Protein 8AQ2 (pdb70)

Sequence (520 aa):
HSSGLVPRGSHMRWISRPGWPGHLLALAAGALTPLALAPFDYWPLAILSIALLYLGLRGLPGKSALWRGWWYGFGAFGAGTSWIYVSIHDYGAASVPLASLLMLGFTAGVAFFFALPAWLWARCLRRDNAPLGDALAFAALWLALELFRSWFLTGFPWLYAGYSQLQGPLAGLVPVGGVWLSSFVIALSAALLVNLPRLFPHGASLLLGLVLLLGPWAAGLYLKGHAWTHSAGEPLRVVAIQGNIAQELKWDPNQVRAQLDLYRDLSLPQQDVDLIVWPETAVPILQDMASGYLGAMGQVADEKNAALITGVPVRERLADGKSRYFNGITVVGEGAGTYLKQKLVPFGEYVPLQDLLRGLIAFFDLPMSDFARGPADQPLLKAKGYQIAPYICYEVVYPEFAAALAAQSQVLLTVSNDTWFGTSIGPLQHLQMAQMRALESGRWMIRATNNGVTGLIDPYGRIVRQIPQFQQGILRGEVIPMQGLTPYLQYRVWPLAGLAGVLLLWALLGRQLRPQERRL

Nearest PDB structures (foldseek):
  8aq2-assembly1_A  TM=1.002E+00  e=3.780E-91  Pseudomonas aeruginosa PAO1
  5n6m-assembly1_A  TM=9.861E-01  e=1.649E-73  Pseudomonas aeruginosa PAO1
  5vrg-assembly1_A  TM=9.267E-01  e=2.992E-38  Escherichia coli K-12
  6nwr-assembly1_A  TM=9.248E-01  e=1.779E-38  Escherichia coli K-12
  5xhq-assembly1_A  TM=9.003E-01  e=3.667E-37  Escherichia coli K-12

InterPro domains:
  IPR003010 Carbon-nitrogen hydrolase [PF00795] (229-468)
  IPR003010 Carbon-nitrogen hydrolase [PS50263] (230-470)
  IPR004563 Apolipoprotein N-acyltransferase [MF_01148] (8-489)
  IPR004563 Apolipoprotein N-acyltransferase [PTHR38686] (1-502)
  IPR004563 Apolipoprotein N-acyltransferase [TIGR00546] (61-452)
  IPR004563 Apolipoprotein N-acyltransferase [cd07571] (225-484)
  IPR036526 Carbon-nitrogen hydrolase superfamily [G3DSA:3.60.110.10] (216-475)
  IPR036526 Carbon-nitrogen hydrolase superfamily [SSF56317] (221-484)
  IPR045378 Apolipoprotein N-acyltransferase, N-terminal [PF20154] (18-181)

Organism: Pseudomonas aeruginosa (strain ATCC 15692 / DSM 22644 / CIP 104116 / JCM 14847 / LMG 12228 / 1C / PRS 101 / PAO1) (NCBI:txid208964)

B-factor: mean 73.42, std 22.78, range [30.74, 191.66]

Structure (mmCIF, N/CA/C/O backbone):
data_8AQ2
#
_entry.id   8AQ2
#
_cell.length_a   78.060
_cell.length_b   116.230
_cell.length_c   73.220
_cell.angle_alpha   90.000
_cell.angle_beta   90.000
_cell.angle_gamma   90.000
#
_symmetry.space_group_name_H-M   'P 21 21 2'
#
loop_
_entity.id
_entity.type
_entity.pdbx_description
1 polymer 'Apolipoprotein N-acyltransferase'
2 non-polymer '(2R)-2,3-dihydroxypropyl (9Z)-octadec-9-enoate'
3 non-polymer ~{N}-tridecylmethanethioamide
4 non-polymer 'CITRATE ANION'
5 non-polymer GLYCEROL
6 water water
#
loop_
_atom_site.group_PDB
_atom_site.id
_atom_site.type_symbol
_atom_site.label_atom_id
_atom_site.label_alt_id
_atom_site.label_comp_id
_atom_site.label_asym_id
_atom_site.label_entity_id
_atom_site.label_seq_id
_atom_site.pdbx_PDB_ins_code
_atom_site.Cartn_x
_atom_site.Cartn_y
_atom_site.Cartn_z
_atom_site.occupancy
_atom_site.B_iso_or_equiv
_atom_site.auth_seq_id
_atom_site.auth_comp_id
_atom_site.auth_asym_id
_atom_site.auth_atom_id
_atom_site.pdbx_PDB_model_num
ATOM 1 N N . HIS A 1 10 ? -17.638 1.467 19.995 1.00 138.93 -10 HIS A N 1
ATOM 2 C CA . HIS A 1 10 ? -17.225 2.831 19.682 1.00 140.24 -10 HIS A CA 1
ATOM 3 C C . HIS A 1 10 ? -15.800 2.847 19.138 1.00 141.57 -10 HIS A C 1
ATOM 4 O O . HIS A 1 10 ? -15.047 1.893 19.331 1.00 144.82 -10 HIS A O 1
ATOM 6 N N . SER A 1 11 ? -15.422 3.929 18.462 1.00 140.15 -9 SER A N 1
ATOM 7 C CA . SER A 1 11 ? -14.117 3.987 17.819 1.00 138.31 -9 SER A CA 1
ATOM 8 C C . SER A 1 11 ? -13.496 5.364 17.986 1.00 134.30 -9 SER A C 1
ATOM 9 O O . SER A 1 11 ? -14.116 6.376 17.647 1.00 138.04 -9 SER A O 1
ATOM 12 N N . SER A 1 12 ? -12.271 5.398 18.510 1.00 129.36 -8 SER A N 1
ATOM 13 C CA . SER A 1 12 ? -11.485 6.625 18.473 1.00 124.92 -8 SER A CA 1
ATOM 14 C C . SER A 1 12 ? -10.834 6.803 17.105 1.00 123.45 -8 SER A C 1
ATOM 15 O O . SER A 1 12 ? -10.996 7.847 16.462 1.00 120.65 -8 SER A O 1
ATOM 18 N N . GLY A 1 13 ? -10.117 5.780 16.632 1.00 123.14 -7 GLY A N 1
ATOM 19 C CA . GLY A 1 13 ? -9.444 5.808 15.353 1.00 118.09 -7 GLY A CA 1
ATOM 20 C C . GLY A 1 13 ? -7.962 6.116 15.429 1.00 118.08 -7 GLY A C 1
ATOM 21 O O . GLY A 1 13 ? -7.230 5.818 14.477 1.00 117.58 -7 GLY A O 1
ATOM 22 N N . LEU A 1 14 ? -7.511 6.703 16.537 1.00 116.31 -6 LEU A N 1
ATOM 23 C CA . LEU A 1 14 ? -6.107 7.052 16.715 1.00 108.36 -6 LEU A CA 1
ATOM 24 C C . LEU A 1 14 ? -5.232 5.805 16.672 1.00 105.84 -6 LEU A C 1
ATOM 25 O O . LEU A 1 14 ? -5.525 4.804 17.331 1.00 109.88 -6 LEU A O 1
ATOM 30 N N . VAL A 1 15 ? -4.150 5.871 15.904 1.00 98.49 -5 VAL A N 1
ATOM 31 C CA . VAL A 1 15 ? -3.312 4.682 15.708 1.00 97.28 -5 VAL A CA 1
ATOM 32 C C . VAL A 1 15 ? -2.587 4.352 17.009 1.00 96.95 -5 VAL A C 1
ATOM 33 O O . VAL A 1 15 ? -2.214 5.274 17.760 1.00 94.23 -5 VAL A O 1
ATOM 37 N N . PRO A 1 16 ? -2.385 3.072 17.325 1.00 95.15 -4 PRO A N 1
ATOM 38 C CA . PRO A 1 16 ? -1.724 2.716 18.586 1.00 95.71 -4 PRO A CA 1
ATOM 39 C C . PRO A 1 16 ? -0.306 3.259 18.641 1.00 94.77 -4 PRO A C 1
ATOM 40 O O . PRO A 1 16 ? 0.402 3.307 17.633 1.00 93.15 -4 PRO A O 1
ATOM 44 N N . ARG A 1 17 ? 0.099 3.673 19.838 1.00 97.93 -3 ARG A N 1
ATOM 45 C CA . ARG A 1 17 ? 1.433 4.221 20.024 1.00 101.33 -3 ARG A CA 1
ATOM 46 C C . ARG A 1 17 ? 2.490 3.182 19.667 1.00 104.45 -3 ARG A C 1
ATOM 47 O O . ARG A 1 17 ? 2.304 1.981 19.883 1.00 104.73 -3 ARG A O 1
ATOM 55 N N . GLY A 1 18 ? 3.600 3.646 19.100 1.00 111.64 -2 GLY A N 1
ATOM 56 C CA . GLY A 1 18 ? 4.653 2.754 18.669 1.00 107.43 -2 GLY A CA 1
ATOM 57 C C . GLY A 1 18 ? 4.548 2.287 17.235 1.00 98.00 -2 GLY A C 1
ATOM 58 O O . GLY A 1 18 ? 5.435 1.558 16.775 1.00 99.81 -2 GLY A O 1
ATOM 59 N N . SER A 1 19 ? 3.497 2.676 16.513 1.00 90.14 -1 SER A N 1
ATOM 60 C CA . SER A 1 19 ? 3.328 2.264 15.126 1.00 84.37 -1 SER A CA 1
ATOM 61 C C . SER A 1 19 ? 4.038 3.184 14.140 1.00 84.28 -1 SER A C 1
ATOM 6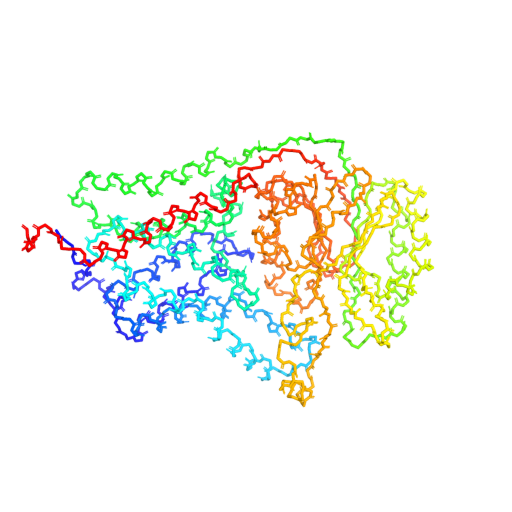2 O O . SER A 1 19 ? 4.147 2.831 12.961 1.00 79.16 -1 SER A O 1
ATOM 65 N N . HIS A 1 20 ? 4.526 4.340 14.604 1.00 90.26 0 HIS A N 1
ATOM 66 C CA . HIS A 1 20 ? 5.177 5.363 13.779 1.00 90.98 0 HIS A CA 1
ATOM 67 C C . HIS A 1 20 ? 4.217 6.010 12.784 1.00 91.04 0 HIS A C 1
ATOM 68 O O . HIS A 1 20 ? 4.646 6.521 11.747 1.00 91.57 0 HIS A O 1
ATOM 75 N N . MET A 1 21 ? 2.917 6.018 13.078 1.00 92.19 1 MET A N 1
ATOM 76 C CA . MET A 1 21 ? 1.941 6.591 12.162 1.00 96.57 1 MET A CA 1
ATOM 77 C C . MET A 1 21 ? 1.158 7.765 12.738 1.00 92.46 1 MET A C 1
ATOM 78 O O . MET A 1 21 ? 0.268 8.284 12.053 1.00 93.96 1 MET A O 1
ATOM 83 N N . ARG A 1 22 ? 1.461 8.214 13.959 1.00 85.68 2 ARG A N 1
ATOM 84 C CA . ARG A 1 22 ? 0.652 9.271 14.564 1.00 77.49 2 ARG A CA 1
ATOM 85 C C . ARG A 1 22 ? 0.954 10.640 13.973 1.00 69.73 2 ARG A C 1
ATOM 86 O O . ARG A 1 22 ? 0.046 11.465 13.829 1.00 69.60 2 ARG A O 1
ATOM 94 N N . TRP A 1 23 ? 2.219 10.903 13.641 1.00 64.68 3 TRP A N 1
ATOM 95 C CA . TRP A 1 23 ? 2.594 12.195 13.080 1.00 59.66 3 TRP A CA 1
ATOM 96 C C . TRP A 1 23 ? 1.798 12.531 11.826 1.00 58.60 3 TRP A C 1
ATOM 97 O O . TRP A 1 23 ? 1.661 13.712 11.488 1.00 61.27 3 TRP A O 1
ATOM 108 N N . ILE A 1 24 ? 1.257 11.519 11.145 1.00 55.86 4 ILE A N 1
ATOM 109 C CA . ILE A 1 24 ? 0.503 11.740 9.915 1.00 55.13 4 ILE A CA 1
ATOM 110 C C . ILE A 1 24 ? -0.779 12.516 10.190 1.00 59.70 4 ILE A C 1
ATOM 111 O O . ILE A 1 24 ? -1.144 13.424 9.433 1.00 61.64 4 ILE A O 1
ATOM 116 N N . SER A 1 25 ? -1.488 12.166 11.262 1.00 63.56 5 SER A N 1
ATOM 117 C CA . SER A 1 25 ? -2.785 12.751 11.577 1.00 62.25 5 SER A CA 1
ATOM 118 C C . SER A 1 25 ? -2.699 13.853 12.622 1.00 70.79 5 SER A C 1
ATOM 119 O O . SER A 1 25 ? -3.739 14.332 13.087 1.00 75.75 5 SER A O 1
ATOM 122 N N . ARG A 1 26 ? -1.503 14.259 13.005 1.00 71.11 6 ARG A N 1
ATOM 123 C CA . ARG A 1 26 ? -1.370 15.207 14.094 1.00 72.36 6 ARG A CA 1
ATOM 124 C C . ARG A 1 26 ? -1.024 16.590 13.583 1.00 67.03 6 ARG A C 1
ATOM 125 O O . ARG A 1 26 ? -0.480 16.749 12.486 1.00 64.63 6 ARG A O 1
ATOM 133 N N . PRO A 1 27 ? -1.335 17.623 14.364 1.00 65.85 7 PRO A N 1
ATOM 134 C CA . PRO A 1 27 ? -0.928 18.973 13.980 1.00 62.91 7 PRO A CA 1
ATOM 135 C C . PRO A 1 27 ? 0.585 19.077 13.927 1.00 66.13 7 PRO A C 1
ATOM 136 O O . PRO A 1 27 ? 1.305 18.389 14.654 1.00 70.70 7 PRO A O 1
ATOM 140 N N . GLY A 1 28 ? 1.064 19.932 13.039 1.00 63.01 8 GLY A N 1
ATOM 141 C CA . GLY A 1 28 ? 2.482 20.192 12.915 1.00 60.65 8 GLY A CA 1
ATOM 142 C C . GLY A 1 28 ? 2.995 19.933 11.511 1.00 57.04 8 GLY A C 1
ATOM 143 O O . GLY A 1 28 ? 2.305 19.404 10.641 1.00 56.60 8 GLY A O 1
ATOM 144 N N . TRP A 1 29 ? 4.258 20.307 11.328 1.00 58.27 9 TRP A N 1
ATOM 145 C CA . TRP A 1 29 ? 4.869 20.271 10.004 1.00 59.95 9 TRP A CA 1
ATOM 146 C C . TRP A 1 29 ? 4.983 18.883 9.383 1.00 67.12 9 TRP A C 1
ATOM 147 O O . TRP A 1 29 ? 4.790 18.780 8.159 1.00 75.47 9 TRP A O 1
ATOM 158 N N . PRO A 1 30 ? 5.306 17.806 10.113 1.00 63.88 10 PRO A N 1
ATOM 159 C CA . PRO A 1 30 ? 5.401 16.499 9.436 1.00 59.15 10 PRO A CA 1
ATOM 160 C C . PRO A 1 30 ? 4.130 16.107 8.702 1.00 58.37 10 PRO A C 1
ATOM 161 O O . PRO A 1 30 ? 4.201 15.638 7.558 1.00 62.77 10 PRO A O 1
ATOM 165 N N . GLY A 1 31 ? 2.964 16.303 9.319 1.00 53.00 11 GLY A N 1
ATOM 166 C CA . GLY A 1 31 ? 1.719 15.975 8.646 1.00 58.43 11 GLY A CA 1
ATOM 167 C C . GLY A 1 31 ? 1.464 16.832 7.423 1.00 61.34 11 GLY A C 1
ATOM 168 O O . GLY A 1 31 ? 0.871 16.367 6.445 1.00 61.01 11 GLY A O 1
ATOM 169 N N . HIS A 1 32 ? 1.912 18.089 7.457 1.00 59.53 12 HIS A N 1
ATOM 170 C CA . HIS A 1 32 ? 1.751 18.975 6.309 1.00 60.46 12 HIS A CA 1
ATOM 171 C C . HIS A 1 32 ? 2.680 18.580 5.168 1.00 60.95 12 HIS A C 1
ATOM 172 O O . HIS A 1 32 ? 2.283 18.613 3.997 1.00 57.39 12 HIS A O 1
ATOM 179 N N . LEU A 1 33 ? 3.922 18.212 5.489 1.00 59.71 13 LEU A N 1
ATOM 180 C CA . LEU A 1 33 ? 4.871 17.833 4.447 1.00 62.69 13 LEU A CA 1
ATOM 181 C C . LEU A 1 33 ? 4.446 16.547 3.752 1.00 65.21 13 LEU A C 1
ATOM 182 O O . LEU A 1 33 ? 4.636 16.401 2.539 1.00 67.44 13 LEU A O 1
ATOM 187 N N . LEU A 1 34 ? 3.878 15.598 4.498 1.00 58.69 14 LEU A N 1
ATOM 188 C CA . LEU A 1 34 ? 3.327 14.411 3.854 1.00 49.87 14 LEU A CA 1
ATOM 189 C C . LEU A 1 34 ? 2.170 14.786 2.940 1.00 48.30 14 LEU A C 1
ATOM 190 O O . LEU A 1 34 ? 2.028 14.232 1.843 1.00 48.50 14 LEU A O 1
ATOM 195 N N . ALA A 1 35 ? 1.338 15.735 3.374 1.00 41.14 15 ALA A N 1
ATOM 196 C CA . ALA A 1 35 ? 0.219 16.178 2.552 1.00 35.68 15 ALA A CA 1
ATOM 197 C C . ALA A 1 35 ? 0.707 16.895 1.302 1.00 44.27 15 ALA A C 1
ATOM 198 O O . ALA A 1 35 ? 0.129 16.735 0.221 1.00 48.85 15 ALA A O 1
ATOM 200 N N . LEU A 1 36 ? 1.772 17.689 1.434 1.00 47.13 16 LEU A N 1
ATOM 201 C CA . LEU A 1 36 ? 2.364 18.344 0.273 1.00 47.86 16 LEU A CA 1
ATOM 202 C C . LEU A 1 36 ? 2.816 17.319 -0.758 1.00 54.82 16 LEU A C 1
ATOM 203 O O . LEU A 1 36 ? 2.500 17.435 -1.948 1.00 57.40 16 LEU A O 1
ATOM 208 N N . ALA A 1 37 ? 3.566 16.307 -0.319 1.00 58.88 17 ALA A N 1
ATOM 209 C CA . ALA A 1 37 ? 3.964 15.246 -1.235 1.00 60.33 17 ALA A CA 1
ATOM 210 C C . ALA A 1 37 ? 2.749 14.490 -1.749 1.00 61.54 17 ALA A C 1
ATOM 211 O O . ALA A 1 37 ? 2.670 14.166 -2.939 1.00 57.60 17 ALA A O 1
ATOM 213 N N . ALA A 1 38 ? 1.782 14.213 -0.868 1.00 59.62 18 ALA A N 1
ATOM 214 C CA . ALA A 1 38 ? 0.590 13.482 -1.286 1.00 53.25 18 ALA A CA 1
ATOM 215 C C . ALA A 1 38 ? -0.126 14.199 -2.422 1.00 54.56 18 ALA A C 1
ATOM 216 O O . ALA A 1 38 ? -0.524 13.570 -3.409 1.00 55.12 18 ALA A O 1
ATOM 218 N N . GLY A 1 39 ? -0.288 15.519 -2.309 1.00 50.58 19 GLY A N 1
ATOM 219 C CA . GLY A 1 39 ? -0.919 16.263 -3.384 1.00 48.91 19 GLY A CA 1
ATOM 220 C C . GLY A 1 39 ? -0.133 16.182 -4.677 1.00 55.73 19 GLY A C 1
ATOM 221 O O . GLY A 1 39 ? -0.710 16.105 -5.765 1.00 56.85 19 GLY A O 1
ATOM 222 N N . ALA A 1 40 ? 1.196 16.167 -4.573 1.00 50.86 20 ALA A N 1
ATOM 223 C CA . ALA A 1 40 ? 2.052 16.138 -5.750 1.00 51.87 20 ALA A CA 1
ATOM 224 C C . ALA A 1 40 ? 1.974 14.819 -6.507 1.00 55.18 20 ALA A C 1
ATOM 225 O O . ALA A 1 40 ? 2.509 14.731 -7.617 1.00 60.39 20 ALA A O 1
ATOM 227 N N . LEU A 1 41 ? 1.322 13.801 -5.940 1.00 53.37 21 LEU A N 1
ATOM 228 C CA . LEU A 1 41 ? 1.126 12.547 -6.658 1.00 51.93 21 LEU A CA 1
ATOM 229 C C . LEU A 1 41 ? 0.113 12.689 -7.784 1.00 51.14 21 LEU A C 1
ATOM 230 O O . LEU A 1 41 ? 0.260 12.042 -8.824 1.00 53.46 21 LEU A O 1
ATOM 235 N N . THR A 1 42 ? -0.913 13.518 -7.597 1.00 53.57 22 THR A N 1
ATOM 236 C CA . THR A 1 42 ? -2.033 13.548 -8.537 1.00 56.84 22 THR A CA 1
ATOM 237 C C . THR A 1 42 ? -1.626 13.693 -10.005 1.00 55.30 22 THR A C 1
ATOM 238 O O . THR A 1 42 ? -2.182 12.951 -10.834 1.00 49.80 22 THR A O 1
ATOM 242 N N . PRO A 1 43 ? -0.674 14.552 -10.401 1.00 55.58 23 PRO A N 1
ATOM 243 C CA . PRO A 1 43 ? -0.267 14.545 -11.817 1.00 55.14 23 PRO A CA 1
ATOM 244 C C . PRO A 1 43 ? 0.293 13.208 -12.255 1.00 57.92 23 PRO A C 1
ATOM 245 O O . PRO A 1 43 ? 0.143 12.832 -13.425 1.00 58.58 23 PRO A O 1
ATOM 249 N N . LEU A 1 44 ? 0.941 12.479 -11.344 1.00 55.50 24 LEU A N 1
ATOM 250 C CA . LEU A 1 44 ? 1.481 11.173 -11.701 1.00 47.09 24 LEU A CA 1
ATOM 251 C C . LEU A 1 44 ? 0.379 10.260 -12.193 1.00 47.38 24 LEU A C 1
ATOM 252 O O . LEU A 1 44 ? 0.550 9.527 -13.172 1.00 60.98 24 LEU A O 1
ATOM 257 N N . ALA A 1 45 ? -0.771 10.311 -11.545 1.00 46.82 25 ALA A N 1
ATOM 258 C CA . ALA A 1 45 ? -1.842 9.422 -11.938 1.00 53.73 25 ALA A CA 1
ATOM 259 C C . ALA A 1 45 ? -2.524 9.856 -13.222 1.00 57.14 25 ALA A C 1
ATOM 260 O O . ALA A 1 45 ? -3.348 9.104 -13.747 1.00 54.69 25 ALA A O 1
ATOM 262 N N . LEU A 1 46 ? -2.207 11.041 -13.731 1.00 59.39 26 LEU A N 1
ATOM 263 C CA . LEU A 1 46 ? -2.818 11.563 -14.944 1.00 58.79 26 LEU A CA 1
ATOM 264 C C . LEU A 1 46 ? -1.851 11.441 -16.106 1.00 63.91 26 LEU A C 1
ATOM 265 O O . LEU A 1 46 ? -0.675 11.120 -15.936 1.00 70.51 26 LEU A O 1
ATOM 270 N N . ALA A 1 47 ? -2.353 11.732 -17.298 1.00 60.16 27 ALA A N 1
ATOM 271 C CA . ALA A 1 47 ? -1.523 11.609 -18.486 1.00 60.88 27 ALA A CA 1
ATOM 272 C C . ALA A 1 47 ? -0.371 12.607 -18.431 1.00 63.87 27 ALA A C 1
ATOM 273 O O . ALA A 1 47 ? -0.584 13.786 -18.132 1.00 66.15 27 ALA A O 1
ATOM 275 N N . PRO A 1 48 ? 0.844 12.200 -18.812 1.00 61.66 28 PRO A N 1
ATOM 276 C CA . PRO A 1 48 ? 1.179 10.988 -19.554 1.00 61.40 28 PRO A CA 1
ATOM 277 C C . PRO A 1 48 ? 1.661 9.830 -18.722 1.00 63.23 28 PRO A C 1
ATOM 278 O O . PRO A 1 48 ? 1.799 8.739 -19.255 1.00 65.35 28 PRO A O 1
ATOM 282 N N . PHE A 1 49 ? 1.969 10.062 -17.453 1.00 60.89 29 PHE A N 1
ATOM 283 C CA . PHE A 1 49 ? 2.485 8.974 -16.636 1.00 55.11 29 PHE A CA 1
ATOM 284 C C . PHE A 1 49 ? 1.433 7.895 -16.447 1.00 55.21 29 PHE A C 1
ATOM 285 O O . PHE A 1 49 ? 1.720 6.702 -16.576 1.00 61.24 29 PHE A O 1
ATOM 293 N N . ASP A 1 50 ? 0.218 8.312 -16.085 1.00 51.92 30 ASP A N 1
ATOM 294 C CA . ASP A 1 50 ? -0.973 7.458 -15.949 1.00 61.55 30 ASP A CA 1
ATOM 295 C C . ASP A 1 50 ? -0.864 6.310 -14.947 1.00 63.05 30 ASP A C 1
ATOM 296 O O . ASP A 1 50 ? -1.436 5.244 -15.168 1.00 61.25 30 ASP A O 1
ATOM 301 N N . TYR A 1 51 ? -0.217 6.519 -13.805 1.00 65.22 31 TYR A N 1
ATOM 302 C CA . TYR A 1 51 ? -0.211 5.478 -12.777 1.00 64.35 31 TYR A CA 1
ATOM 303 C C . TYR A 1 51 ? -1.441 5.669 -11.910 1.00 65.03 31 TYR A C 1
ATOM 304 O O . TYR A 1 51 ? -1.371 6.205 -10.805 1.00 70.57 31 TYR A O 1
ATOM 313 N N . TRP A 1 52 ? -2.581 5.201 -12.416 1.00 66.86 32 TRP A N 1
ATOM 314 C CA . TRP A 1 52 ? -3.857 5.524 -11.786 1.00 63.60 32 TRP A CA 1
ATOM 315 C C . TRP A 1 52 ? -4.011 5.083 -10.327 1.00 61.79 32 TRP A C 1
ATOM 316 O O . TRP A 1 52 ? -4.798 5.732 -9.616 1.00 59.91 32 TRP A O 1
ATOM 327 N N . PRO A 1 53 ? -3.355 4.028 -9.821 1.00 64.51 33 PRO A N 1
ATOM 328 C CA . PRO A 1 53 ? -3.487 3.743 -8.382 1.00 61.40 33 PRO A CA 1
ATOM 329 C C . PRO A 1 53 ? -2.910 4.829 -7.498 1.00 57.96 33 PRO A C 1
ATOM 330 O O . PRO A 1 53 ? -3.246 4.880 -6.309 1.00 67.72 33 PRO A O 1
ATOM 334 N N . LEU A 1 54 ? -2.054 5.700 -8.035 1.00 50.12 34 LEU A N 1
ATOM 335 C CA . LEU A 1 54 ? -1.540 6.806 -7.236 1.00 49.16 34 LEU A CA 1
ATOM 336 C C . LEU A 1 54 ? -2.654 7.745 -6.806 1.00 49.95 34 LEU A C 1
ATOM 337 O O . LEU A 1 54 ? -2.562 8.370 -5.743 1.00 61.34 34 LEU A O 1
ATOM 342 N N . ALA A 1 55 ? -3.709 7.858 -7.616 1.00 48.28 35 ALA A N 1
ATOM 343 C CA . ALA A 1 55 ? -4.833 8.713 -7.256 1.00 49.75 35 ALA A CA 1
ATOM 344 C C . ALA A 1 55 ? -5.457 8.277 -5.937 1.00 52.55 35 ALA A C 1
ATOM 345 O O . ALA A 1 55 ? -5.793 9.116 -5.093 1.00 54.43 35 ALA A O 1
ATOM 347 N N . ILE A 1 56 ? -5.610 6.967 -5.738 1.00 54.34 36 ILE A N 1
ATOM 348 C CA . ILE A 1 56 ? -6.172 6.462 -4.490 1.00 56.62 36 ILE A CA 1
ATOM 349 C C . ILE A 1 56 ? -5.232 6.747 -3.327 1.00 49.79 36 ILE A C 1
ATOM 350 O O . ILE A 1 56 ? -5.665 7.188 -2.255 1.00 46.76 36 ILE A O 1
ATOM 355 N N . LEU A 1 57 ? -3.935 6.501 -3.516 1.00 50.09 37 LEU A N 1
ATOM 356 C CA . LEU A 1 57 ? -2.972 6.737 -2.445 1.00 52.68 37 LEU A CA 1
ATOM 357 C C . LEU A 1 57 ? -2.957 8.205 -2.038 1.00 57.96 37 LEU A C 1
ATOM 358 O O . LEU A 1 57 ? -2.998 8.530 -0.846 1.00 61.83 37 LEU A O 1
ATOM 363 N N . SER A 1 58 ? -2.916 9.107 -3.022 1.00 59.86 38 SER A N 1
ATOM 364 C CA . SER A 1 58 ? -2.928 10.540 -2.738 1.00 56.90 38 SER A CA 1
ATOM 365 C C . SER A 1 58 ? -4.109 10.918 -1.851 1.00 51.96 38 SER A C 1
ATOM 366 O O . SER A 1 58 ? -3.939 11.540 -0.796 1.00 53.17 38 SER A O 1
ATOM 369 N N . ILE A 1 59 ? -5.318 10.529 -2.258 1.00 46.43 39 ILE A N 1
ATOM 370 C CA . ILE A 1 59 ? -6.512 10.875 -1.494 1.00 48.82 39 ILE A CA 1
ATOM 371 C C . ILE A 1 59 ? -6.514 10.165 -0.143 1.00 51.33 39 ILE A C 1
ATOM 372 O O . ILE A 1 59 ? -6.879 10.754 0.881 1.00 44.02 39 ILE A O 1
ATOM 377 N N . ALA A 1 60 ? -6.100 8.894 -0.116 1.00 53.33 40 ALA A N 1
ATOM 378 C CA . ALA A 1 60 ? -6.053 8.162 1.146 1.00 51.86 40 ALA A CA 1
ATOM 379 C C . ALA A 1 60 ? -5.130 8.847 2.144 1.00 54.72 40 ALA A C 1
ATOM 380 O O . ALA A 1 60 ? -5.459 8.959 3.331 1.00 52.37 40 ALA A O 1
ATOM 382 N N . LEU A 1 61 ? -3.973 9.320 1.676 1.00 52.56 41 LEU A N 1
ATOM 383 C CA . LEU A 1 61 ? -3.053 10.033 2.555 1.00 50.47 41 LEU A CA 1
ATOM 384 C C . LEU A 1 61 ? -3.687 11.299 3.112 1.00 49.12 41 LEU A C 1
ATOM 385 O O . LEU A 1 61 ? -3.545 11.601 4.302 1.00 54.01 41 LEU A O 1
ATOM 390 N N . LEU A 1 62 ? -4.381 12.062 2.264 1.00 45.00 42 LEU A N 1
ATOM 391 C CA . LEU A 1 62 ? -5.013 13.290 2.734 1.00 43.80 42 LEU A CA 1
ATOM 392 C C . LEU A 1 62 ? -6.089 12.983 3.760 1.00 47.82 42 LEU A C 1
ATOM 393 O O . LEU A 1 62 ? -6.173 13.628 4.812 1.00 50.27 42 LEU A O 1
ATOM 398 N N . TYR A 1 63 ? -6.934 12.001 3.453 1.00 45.79 43 TYR A N 1
ATOM 399 C CA . TYR A 1 63 ? -8.003 11.621 4.362 1.00 40.25 43 TYR A CA 1
ATOM 400 C C . TYR A 1 63 ? -7.451 11.207 5.717 1.00 50.46 43 TYR A C 1
ATOM 401 O O . TYR A 1 63 ? -7.984 11.596 6.763 1.00 46.34 43 TYR A O 1
ATOM 410 N N . LEU A 1 64 ? -6.377 10.419 5.717 1.00 55.11 44 LEU A N 1
ATOM 411 C CA . LEU A 1 64 ? -5.771 10.008 6.975 1.00 51.46 44 LEU A CA 1
ATOM 412 C C . LEU A 1 64 ? -5.195 11.205 7.723 1.00 56.95 44 LEU A C 1
ATOM 413 O O . LEU A 1 64 ? -5.362 11.321 8.942 1.00 64.19 44 LEU A O 1
ATOM 418 N N . GLY A 1 65 ? -4.541 12.119 7.007 1.00 53.54 45 GLY A N 1
ATOM 419 C CA . GLY A 1 65 ? -3.936 13.273 7.649 1.00 50.48 45 GLY A CA 1
ATOM 420 C C . GLY A 1 65 ? -4.919 14.252 8.259 1.00 50.17 45 GLY A C 1
ATOM 421 O O . GLY A 1 65 ? -4.490 15.154 8.987 1.00 51.78 45 GLY A O 1
ATOM 422 N N . LEU A 1 66 ? -6.212 14.105 7.983 1.00 48.77 46 LEU A N 1
ATOM 423 C CA . LEU A 1 66 ? -7.224 14.990 8.539 1.00 54.58 46 LEU A CA 1
ATOM 424 C C . LEU A 1 66 ? -7.964 14.379 9.723 1.00 62.19 46 LEU A C 1
ATOM 425 O O . LEU A 1 66 ? -8.867 15.024 10.262 1.00 64.24 46 LEU A O 1
ATOM 430 N N . ARG A 1 67 ? -7.589 13.171 10.157 1.00 66.17 47 ARG A N 1
ATOM 431 C CA . ARG A 1 67 ? -8.450 12.393 11.047 1.00 67.70 47 ARG A CA 1
ATOM 432 C C . ARG A 1 67 ? -8.655 13.086 12.392 1.00 66.70 47 ARG A C 1
ATOM 433 O O . ARG A 1 67 ? -9.790 13.335 12.807 1.00 72.04 47 ARG A O 1
ATOM 441 N N . GLY A 1 68 ? -7.578 13.398 13.096 1.00 61.71 48 GLY A N 1
ATOM 442 C CA . GLY A 1 68 ? -7.798 14.043 14.373 1.00 65.73 48 GLY A CA 1
ATOM 443 C C . GLY A 1 68 ? -7.770 15.552 14.349 1.00 64.14 48 GLY A C 1
ATOM 444 O O . GLY A 1 68 ? -7.963 16.186 15.391 1.00 68.58 48 GLY A O 1
ATOM 445 N N . LEU A 1 69 ? -7.591 16.147 13.181 1.00 59.56 49 LEU A N 1
ATOM 446 C CA . LEU A 1 69 ? -7.084 17.505 13.040 1.00 57.77 49 LEU A CA 1
ATOM 447 C C . LEU A 1 69 ? -8.151 18.550 13.377 1.00 54.15 49 LEU A C 1
ATOM 448 O O . LEU A 1 69 ? -9.317 18.393 13.005 1.00 51.99 49 LEU A O 1
ATOM 453 N N . PRO A 1 70 ? -7.772 19.616 14.079 1.00 57.15 50 PRO A N 1
ATOM 454 C CA . PRO A 1 70 ? -8.673 20.759 14.273 1.00 60.42 50 PRO A CA 1
ATOM 455 C C . PRO A 1 70 ? -8.787 21.614 13.014 1.00 66.67 50 PRO A C 1
ATOM 456 O O . PRO A 1 70 ? -7.989 21.514 12.083 1.00 71.22 50 PRO A O 1
ATOM 460 N N . GLY A 1 71 ? -9.784 22.504 13.031 1.00 68.28 51 GLY A N 1
ATOM 461 C CA . GLY A 1 71 ? -10.157 23.227 11.822 1.00 69.75 51 GLY A CA 1
ATOM 462 C C . GLY A 1 71 ? -9.057 24.113 11.264 1.00 68.94 51 GLY A C 1
ATOM 463 O O . GLY A 1 71 ? -8.852 24.166 10.048 1.00 66.11 51 GLY A O 1
ATOM 464 N N . LYS A 1 72 ? -8.344 24.833 12.135 1.00 68.42 52 LYS A N 1
ATOM 465 C CA . LYS A 1 72 ? -7.334 25.768 11.646 1.00 68.36 52 LYS A CA 1
ATOM 466 C C . LYS A 1 72 ? -6.164 25.034 11.002 1.00 72.63 52 LYS A C 1
ATOM 467 O O . LYS A 1 72 ? -5.683 25.434 9.935 1.00 81.08 52 LYS A O 1
ATOM 473 N N . SER A 1 73 ? -5.692 23.960 11.629 1.00 66.49 53 SER A N 1
ATOM 474 C CA . SER A 1 73 ? -4.595 23.203 11.043 1.00 59.18 53 SER A CA 1
ATOM 475 C C . SER A 1 73 ? -5.063 22.329 9.887 1.00 59.74 53 SER A C 1
ATOM 476 O O . SER A 1 73 ? -4.270 22.017 8.991 1.00 62.56 53 SER A O 1
ATOM 479 N N . ALA A 1 74 ? -6.336 21.923 9.894 1.00 57.60 54 ALA A N 1
ATOM 480 C CA . ALA A 1 74 ? -6.888 21.187 8.761 1.00 49.07 54 ALA A CA 1
ATOM 481 C C . ALA A 1 74 ? -6.937 22.058 7.515 1.00 46.86 54 ALA A C 1
ATOM 482 O O . ALA A 1 74 ? -6.633 21.591 6.411 1.00 48.07 54 ALA A O 1
ATOM 484 N N . LEU A 1 75 ? -7.330 23.324 7.676 1.00 45.61 55 LEU A N 1
ATOM 485 C CA . LEU A 1 75 ? -7.328 24.263 6.560 1.00 43.57 55 LEU A CA 1
ATOM 486 C C . LEU A 1 75 ? -5.950 24.346 5.919 1.00 46.48 55 LEU A C 1
ATOM 487 O O . LEU A 1 75 ? -5.810 24.212 4.698 1.00 43.16 55 LEU A O 1
ATOM 492 N N . TRP A 1 76 ? -4.916 24.555 6.734 1.00 47.68 56 TRP A N 1
ATOM 493 C CA . TRP A 1 76 ? -3.572 24.691 6.188 1.00 44.66 56 TRP A CA 1
ATOM 494 C C . TRP A 1 76 ? -3.037 23.370 5.654 1.00 50.91 56 TRP A C 1
ATOM 495 O O . TRP A 1 76 ? -2.293 23.364 4.667 1.00 62.82 56 TRP A O 1
ATOM 506 N N . ARG A 1 77 ? -3.404 22.245 6.270 1.00 45.13 57 ARG A N 1
ATOM 507 C CA . ARG A 1 77 ? -2.992 20.966 5.703 1.00 45.73 57 ARG A CA 1
ATOM 508 C C . ARG A 1 77 ? -3.647 20.729 4.349 1.00 46.15 57 ARG A C 1
ATOM 509 O O . ARG A 1 77 ? -3.034 20.125 3.461 1.00 47.41 57 ARG A O 1
ATOM 517 N N . GLY A 1 78 ? -4.881 21.202 4.170 1.00 43.38 58 GLY A N 1
ATOM 518 C CA . GLY A 1 78 ? -5.499 21.138 2.858 1.00 45.37 58 GLY A CA 1
ATOM 519 C C . GLY A 1 78 ? -4.827 22.066 1.866 1.00 51.98 58 GLY A C 1
ATOM 520 O O . GLY A 1 78 ? -4.712 21.744 0.679 1.00 53.87 58 GLY A O 1
ATOM 521 N N . TRP A 1 79 ? -4.370 23.230 2.338 1.00 49.87 59 TRP A N 1
ATOM 522 C CA . TRP A 1 79 ? -3.630 24.141 1.471 1.00 53.68 59 TRP A CA 1
ATOM 523 C C . TRP A 1 79 ? -2.330 23.507 0.995 1.00 55.36 59 TRP A C 1
ATOM 524 O O . TRP A 1 79 ? -1.959 23.640 -0.177 1.00 58.10 59 TRP A O 1
ATOM 535 N N . TRP A 1 80 ? -1.629 22.802 1.885 1.00 53.29 60 TRP A N 1
ATOM 536 C CA . TRP A 1 80 ? -0.372 22.174 1.492 1.00 50.32 60 TRP A CA 1
ATOM 537 C C . TRP A 1 80 ? -0.597 21.055 0.487 1.00 48.61 60 TRP A C 1
ATOM 538 O O . TRP A 1 80 ? 0.200 20.879 -0.441 1.00 49.30 60 TRP A O 1
ATOM 549 N N . TYR A 1 81 ? -1.665 20.277 0.665 1.00 46.17 61 TYR A N 1
ATOM 550 C CA . TYR A 1 81 ? -2.000 19.259 -0.322 1.00 44.59 61 TYR A CA 1
ATOM 551 C C . TYR A 1 81 ? -2.255 19.898 -1.681 1.00 47.50 61 TYR A C 1
ATOM 552 O O . TYR A 1 81 ? -1.626 19.533 -2.681 1.00 49.05 61 TYR A O 1
ATOM 561 N N . GLY A 1 82 ? -3.160 20.880 -1.728 1.00 48.24 62 GLY A N 1
ATOM 562 C CA . GLY A 1 82 ? -3.448 21.556 -2.982 1.00 49.00 62 GLY A CA 1
ATOM 563 C C . GLY A 1 82 ? -2.234 22.227 -3.589 1.00 50.08 62 GLY A C 1
ATOM 564 O O . GLY A 1 82 ? -2.089 22.264 -4.814 1.00 48.19 62 GLY A O 1
ATOM 565 N N . PHE A 1 83 ? -1.343 22.755 -2.750 1.00 46.80 63 PHE A N 1
ATOM 566 C CA . PHE A 1 83 ? -0.119 23.361 -3.260 1.00 44.11 63 PHE A CA 1
ATOM 567 C C . PHE A 1 83 ? 0.753 22.329 -3.963 1.00 45.28 63 PHE A C 1
ATOM 568 O O . PHE A 1 83 ? 1.403 22.636 -4.968 1.00 54.74 63 PHE A O 1
ATOM 576 N N . GLY A 1 84 ? 0.776 21.097 -3.453 1.00 42.14 64 GLY A N 1
ATOM 577 C CA . GLY A 1 84 ? 1.536 20.051 -4.116 1.00 45.59 64 GLY A CA 1
ATOM 578 C C . GLY A 1 84 ? 0.883 19.585 -5.403 1.00 46.86 64 GLY A C 1
ATOM 579 O O . GLY A 1 84 ? 1.568 19.286 -6.384 1.00 56.26 64 GLY A O 1
ATOM 580 N N . ALA A 1 85 ? -0.450 19.522 -5.419 1.00 42.71 65 ALA A N 1
ATOM 581 C CA . ALA A 1 85 ? -1.158 19.083 -6.616 1.00 45.65 65 ALA A CA 1
ATOM 582 C C . ALA A 1 85 ? -0.939 20.054 -7.768 1.00 50.37 65 ALA A C 1
ATOM 583 O O . ALA A 1 85 ? -0.537 19.652 -8.865 1.00 59.06 65 ALA A O 1
ATOM 585 N N . PHE A 1 86 ? -1.181 21.344 -7.531 1.00 49.61 66 PHE A N 1
ATOM 586 C CA . PHE A 1 86 ? -1.042 22.341 -8.587 1.00 46.11 66 PHE A CA 1
ATOM 587 C C . PHE A 1 86 ? 0.406 22.766 -8.788 1.00 52.18 66 PHE A C 1
ATOM 588 O O . PHE A 1 86 ? 0.822 23.035 -9.920 1.00 53.33 66 PHE A O 1
ATOM 596 N N . GLY A 1 87 ? 1.185 22.847 -7.707 1.00 50.92 67 GLY A N 1
ATOM 597 C CA . GLY A 1 87 ? 2.598 23.142 -7.856 1.00 43.99 67 GLY A CA 1
ATOM 598 C C . GLY A 1 87 ? 3.325 22.106 -8.686 1.00 44.69 67 GLY A C 1
ATOM 599 O O . GLY A 1 87 ? 4.343 22.407 -9.313 1.00 51.45 67 GLY A O 1
ATOM 600 N N . ALA A 1 88 ? 2.819 20.877 -8.709 1.00 44.90 68 ALA A N 1
ATOM 601 C CA . ALA A 1 88 ? 3.389 19.840 -9.554 1.00 46.72 68 ALA A CA 1
ATOM 602 C C . ALA A 1 88 ? 2.552 19.534 -10.785 1.00 52.51 68 ALA A C 1
ATOM 603 O O . ALA A 1 88 ? 3.114 19.166 -11.817 1.00 57.86 68 ALA A O 1
ATOM 605 N N . GLY A 1 89 ? 1.232 19.708 -10.710 1.00 47.44 69 GLY A N 1
ATOM 606 C CA . GLY A 1 89 ? 0.338 19.318 -11.784 1.00 49.20 69 GLY A CA 1
ATOM 607 C C . GLY A 1 89 ? 0.084 20.352 -12.856 1.00 50.77 69 GLY A C 1
ATOM 608 O O . GLY A 1 89 ? -0.020 20.010 -14.036 1.00 50.73 69 GLY A O 1
ATOM 609 N N . THR A 1 90 ? -0.036 21.617 -12.458 1.00 48.04 70 THR A N 1
ATOM 610 C CA . THR A 1 90 ? -0.304 22.699 -13.395 1.00 40.52 70 THR A CA 1
ATOM 611 C C . THR A 1 90 ? 0.810 23.734 -13.423 1.00 44.41 70 THR A C 1
ATOM 612 O O . THR A 1 90 ? 0.633 24.802 -14.020 1.00 44.87 70 THR A O 1
ATOM 616 N N . SER A 1 91 ? 1.955 23.451 -12.800 1.00 45.68 71 SER A N 1
ATOM 617 C CA . SER A 1 91 ? 3.071 24.384 -12.875 1.00 50.85 71 SER A CA 1
ATOM 618 C C . SER A 1 91 ? 3.518 24.623 -14.310 1.00 58.87 71 SER A C 1
ATOM 619 O O . SER A 1 91 ? 4.192 25.622 -14.580 1.00 62.01 71 SER A O 1
ATOM 622 N N . TRP A 1 92 ? 3.135 23.742 -15.239 1.00 57.35 72 TRP A N 1
ATOM 623 C CA . TRP A 1 92 ? 3.546 23.880 -16.630 1.00 52.59 72 TRP A CA 1
ATOM 624 C C . TRP A 1 92 ? 2.988 25.135 -17.293 1.00 54.26 72 TRP A C 1
ATOM 625 O O . TRP A 1 92 ? 3.490 25.531 -18.352 1.00 46.79 72 TRP A O 1
ATOM 636 N N . ILE A 1 93 ? 1.968 25.767 -16.705 1.00 52.61 73 ILE A N 1
ATOM 637 C CA . ILE A 1 93 ? 1.449 27.041 -17.201 1.00 46.57 73 ILE A CA 1
ATOM 638 C C . ILE A 1 93 ? 2.562 28.077 -17.303 1.00 47.46 73 ILE A C 1
ATOM 639 O O . ILE A 1 93 ? 2.461 29.038 -18.073 1.00 55.48 73 ILE A O 1
ATOM 644 N N . TYR A 1 94 ? 3.636 27.878 -16.542 1.00 44.70 74 TYR A N 1
ATOM 645 C CA . TYR A 1 94 ? 4.777 28.783 -16.572 1.00 44.67 74 TYR A CA 1
ATOM 646 C C . TYR A 1 94 ? 5.381 28.901 -17.970 1.00 50.60 74 TYR A C 1
ATOM 647 O O . TYR A 1 94 ? 5.899 29.964 -18.331 1.00 49.45 74 TYR A O 1
ATOM 656 N N . VAL A 1 95 ? 5.309 27.833 -18.771 1.00 54.41 75 VAL A N 1
ATOM 657 C CA . VAL A 1 95 ? 5.940 27.831 -20.092 1.00 58.29 75 VAL A CA 1
ATOM 658 C C . VAL A 1 95 ? 5.338 28.910 -20.987 1.00 57.59 75 VAL A C 1
ATOM 659 O O . VAL A 1 95 ? 6.059 29.637 -21.681 1.00 51.48 75 VAL A O 1
ATOM 663 N N . SER A 1 96 ? 4.007 29.023 -21.001 1.00 57.26 76 SER A N 1
ATOM 664 C CA . SER A 1 96 ? 3.383 30.035 -21.849 1.00 58.87 76 SER A CA 1
ATOM 665 C C . SER A 1 96 ? 3.792 31.439 -21.417 1.00 61.34 76 SER A C 1
ATOM 666 O O . SER A 1 96 ? 4.101 32.289 -22.260 1.00 63.52 76 SER A O 1
ATOM 669 N N . ILE A 1 97 ? 3.827 31.690 -20.106 1.00 61.19 77 ILE A N 1
ATOM 670 C CA . ILE A 1 97 ? 4.147 33.026 -19.610 1.00 59.37 77 ILE A CA 1
ATOM 671 C C . ILE A 1 97 ? 5.601 33.379 -19.896 1.00 62.60 77 ILE A C 1
ATOM 672 O O . ILE A 1 97 ? 5.924 34.530 -20.212 1.00 70.65 77 ILE A O 1
ATOM 677 N N . HIS A 1 98 ? 6.503 32.406 -19.781 1.00 55.02 78 HIS A N 1
ATOM 678 C CA . HIS A 1 98 ? 7.914 32.693 -20.009 1.00 56.48 78 HIS A CA 1
ATOM 679 C C . HIS A 1 98 ? 8.241 32.737 -21.497 1.00 65.27 78 HIS A C 1
ATOM 680 O O . HIS A 1 98 ? 8.787 33.729 -21.992 1.00 63.29 78 HIS A O 1
ATOM 687 N N . ASP A 1 99 ? 7.900 31.673 -22.227 1.00 69.53 79 ASP A N 1
ATOM 688 C CA . ASP A 1 99 ? 8.360 31.547 -23.606 1.00 66.45 79 ASP A CA 1
ATOM 689 C C . ASP A 1 99 ? 7.606 32.482 -24.543 1.00 65.11 79 ASP A C 1
ATOM 690 O O . ASP A 1 99 ? 8.216 33.130 -25.400 1.00 72.23 79 ASP A O 1
ATOM 695 N N . TYR A 1 100 ? 6.285 32.565 -24.405 1.00 59.59 80 TYR A N 1
ATOM 696 C CA . TYR A 1 100 ? 5.490 33.379 -25.316 1.00 57.90 80 TYR A CA 1
ATOM 697 C C . TYR A 1 100 ? 5.016 34.686 -24.702 1.00 57.32 80 TYR A C 1
ATOM 698 O O . TYR A 1 100 ? 4.769 35.643 -25.440 1.00 62.11 80 TYR A O 1
ATOM 707 N N . GLY A 1 101 ? 4.890 34.758 -23.379 1.00 48.60 81 GLY A N 1
ATOM 708 C CA . GLY A 1 101 ? 4.641 36.039 -22.747 1.00 47.88 81 GLY A CA 1
ATOM 709 C C . GLY A 1 101 ? 5.861 36.922 -22.606 1.00 52.46 81 GLY A C 1
ATOM 710 O O . GLY A 1 101 ? 5.717 38.105 -22.281 1.00 55.50 81 GLY A O 1
ATOM 711 N N . ALA A 1 102 ? 7.054 36.366 -22.832 1.00 56.12 82 ALA A N 1
ATOM 712 C CA . ALA A 1 102 ? 8.342 37.057 -22.809 1.00 57.74 82 ALA A CA 1
ATOM 713 C C . ALA A 1 102 ? 8.766 37.497 -21.413 1.00 63.63 82 ALA A C 1
ATOM 714 O O . ALA A 1 102 ? 9.777 38.198 -21.275 1.00 62.54 82 ALA A O 1
ATOM 716 N N . ALA A 1 103 ? 8.033 37.104 -20.375 1.00 65.49 83 ALA A N 1
ATOM 717 C CA . ALA A 1 103 ? 8.420 37.434 -19.012 1.00 62.24 83 ALA A CA 1
ATOM 718 C C . ALA A 1 103 ? 9.687 36.684 -18.614 1.00 60.30 83 ALA A C 1
ATOM 719 O O . ALA A 1 103 ? 9.914 35.544 -19.024 1.00 59.85 83 ALA A O 1
ATOM 721 N N . SER A 1 104 ? 10.520 37.341 -17.808 1.00 58.01 84 SER A N 1
ATOM 722 C CA . SER A 1 104 ? 11.726 36.711 -17.292 1.00 54.46 84 SER A CA 1
ATOM 723 C C . SER A 1 104 ? 11.371 35.564 -16.354 1.00 47.71 84 SER A C 1
ATOM 724 O O . SER A 1 104 ? 10.250 35.470 -15.842 1.00 48.44 84 SER A O 1
ATOM 727 N N . VAL A 1 105 ? 12.343 34.679 -16.116 1.00 48.75 85 VAL A N 1
ATOM 728 C CA . VAL A 1 105 ? 12.123 33.550 -15.210 1.00 57.55 85 VAL A CA 1
ATOM 729 C C . VAL A 1 105 ? 11.808 34.012 -13.782 1.00 54.49 85 VAL A C 1
ATOM 730 O O . VAL A 1 105 ? 10.923 33.416 -13.157 1.00 51.07 85 VAL A O 1
ATOM 734 N N . PRO A 1 106 ? 12.460 35.045 -13.214 1.00 58.69 86 PRO A N 1
ATOM 735 C CA . PRO A 1 106 ? 12.018 35.467 -11.875 1.00 61.79 86 PRO A CA 1
ATOM 736 C C . PRO A 1 106 ? 10.598 35.991 -11.881 1.00 62.11 86 PRO A C 1
ATOM 737 O O . PRO A 1 106 ? 9.810 35.642 -10.991 1.00 64.12 86 PRO A O 1
ATOM 741 N N . LEU A 1 107 ? 10.252 36.736 -12.900 1.00 60.47 87 LEU A N 1
ATOM 742 C CA . LEU A 1 107 ? 8.918 37.244 -12.994 1.00 61.53 87 LEU A CA 1
ATOM 743 C C . LEU A 1 107 ? 7.932 36.126 -13.163 1.00 54.58 87 LEU A C 1
ATOM 744 O O . LEU A 1 107 ? 6.991 36.030 -12.432 1.00 56.29 87 LEU A O 1
ATOM 749 N N . ALA A 1 108 ? 8.154 35.277 -14.140 1.00 50.44 88 ALA A N 1
ATOM 750 C CA . ALA A 1 108 ? 7.213 34.193 -14.396 1.00 47.90 88 ALA A CA 1
ATOM 751 C C . ALA A 1 108 ? 7.128 33.233 -13.216 1.00 47.52 88 ALA A C 1
ATOM 752 O O . ALA A 1 108 ? 6.062 32.663 -12.959 1.00 44.75 88 ALA A O 1
ATOM 754 N N . SER A 1 109 ? 8.227 33.052 -12.477 1.00 54.36 89 SER A N 1
ATOM 755 C CA . SER A 1 109 ? 8.172 32.210 -11.285 1.00 55.92 89 SER A CA 1
ATOM 756 C C . SER A 1 109 ? 7.266 32.816 -10.221 1.00 51.67 89 SER A C 1
ATOM 757 O O . SER A 1 109 ? 6.490 32.099 -9.579 1.00 51.09 89 SER A O 1
ATOM 760 N N . LEU A 1 110 ? 7.353 34.134 -10.020 1.00 56.63 90 LEU A N 1
ATOM 761 C CA . LEU A 1 110 ? 6.535 34.791 -9.003 1.00 56.68 90 LEU A CA 1
ATOM 762 C C . LEU A 1 110 ? 5.062 34.716 -9.350 1.00 55.91 90 LEU A C 1
ATOM 763 O O . LEU A 1 110 ? 4.208 34.558 -8.469 1.00 52.52 90 LEU A O 1
ATOM 768 N N . LEU A 1 111 ? 4.762 34.787 -10.634 1.00 51.72 91 LEU A N 1
ATOM 769 C CA . LEU A 1 111 ? 3.388 34.707 -11.084 1.00 46.69 91 LEU A CA 1
ATOM 770 C C . LEU A 1 111 ? 2.851 33.323 -10.851 1.00 45.10 91 LEU A C 1
ATOM 771 O O . LEU A 1 111 ? 1.738 33.155 -10.354 1.00 45.74 91 LEU A O 1
ATOM 776 N N . MET A 1 112 ? 3.605 32.314 -11.242 1.00 47.02 92 MET A N 1
ATOM 777 C CA . MET A 1 112 ? 3.144 30.953 -11.034 1.00 52.21 92 MET A CA 1
ATOM 778 C C . MET A 1 112 ? 3.139 30.586 -9.562 1.00 53.08 92 MET A C 1
ATOM 779 O O . MET A 1 112 ? 2.267 29.831 -9.121 1.00 50.94 92 MET A O 1
ATOM 784 N N . LEU A 1 113 ? 4.093 31.111 -8.793 1.00 55.43 93 LEU A N 1
ATOM 785 C CA . LEU A 1 113 ? 4.067 30.921 -7.348 1.00 54.21 93 LEU A CA 1
ATOM 786 C C . LEU A 1 113 ? 2.787 31.492 -6.751 1.00 47.81 93 LEU A C 1
ATOM 787 O O . LEU A 1 113 ? 2.086 30.814 -5.990 1.00 35.53 93 LEU A O 1
ATOM 792 N N . GLY A 1 114 ? 2.461 32.739 -7.095 1.00 44.18 94 GLY A N 1
ATOM 793 C CA . GLY A 1 114 ? 1.208 33.312 -6.637 1.00 41.76 94 GLY A CA 1
ATOM 794 C C . GLY A 1 114 ? 0.002 32.504 -7.076 1.00 52.80 94 GLY A C 1
ATOM 795 O O . GLY A 1 114 ? -0.905 32.245 -6.281 1.00 55.89 94 GLY A O 1
ATOM 796 N N . PHE A 1 115 ? -0.009 32.069 -8.339 1.00 54.66 95 PHE A N 1
ATOM 797 C CA . PHE A 1 115 ? -1.175 31.381 -8.887 1.00 51.25 95 PHE A CA 1
ATOM 798 C C . PHE A 1 115 ? -1.455 30.079 -8.149 1.00 50.13 95 PHE A C 1
ATOM 799 O O . PHE A 1 115 ? -2.575 29.846 -7.680 1.00 49.48 95 PHE A O 1
ATOM 807 N N . THR A 1 116 ? -0.451 29.204 -8.057 1.00 51.63 96 THR A N 1
ATOM 808 C CA . THR A 1 116 ? -0.657 27.914 -7.410 1.00 51.43 96 THR A CA 1
ATOM 809 C C . THR A 1 116 ? -0.912 28.064 -5.916 1.00 54.19 96 THR A C 1
ATOM 810 O O . THR A 1 116 ? -1.638 27.254 -5.333 1.00 48.73 96 THR A O 1
ATOM 814 N N . ALA A 1 117 ? -0.340 29.084 -5.274 1.00 53.68 97 ALA A N 1
ATOM 815 C CA . ALA A 1 117 ? -0.669 29.299 -3.870 1.00 55.76 97 ALA A CA 1
ATOM 816 C C . ALA A 1 117 ? -2.121 29.734 -3.716 1.00 59.74 97 ALA A C 1
ATOM 817 O O . ALA A 1 117 ? -2.789 29.352 -2.750 1.00 65.76 97 ALA A O 1
ATOM 819 N N . GLY A 1 118 ? -2.632 30.521 -4.665 1.00 60.71 98 GLY A N 1
ATOM 820 C CA . GLY A 1 118 ? -4.033 30.904 -4.603 1.00 58.16 98 GLY A CA 1
ATOM 821 C C . GLY A 1 118 ? -4.952 29.754 -4.965 1.00 55.22 98 GLY A C 1
ATOM 822 O O . GLY A 1 118 ? -5.921 29.466 -4.257 1.00 55.84 98 GLY A O 1
ATOM 823 N N . VAL A 1 119 ? -4.646 29.071 -6.069 1.00 54.24 99 VAL A N 1
ATOM 824 C CA . VAL A 1 119 ? -5.434 27.931 -6.512 1.00 51.15 99 VAL A CA 1
ATOM 825 C C . VAL A 1 119 ? -5.404 26.799 -5.488 1.00 47.25 99 VAL A C 1
ATOM 826 O O . VAL A 1 119 ? -6.352 26.007 -5.411 1.00 45.63 99 VAL A O 1
ATOM 830 N N . ALA A 1 120 ? -4.360 26.730 -4.658 1.00 46.53 100 ALA A N 1
ATOM 831 C CA . ALA A 1 120 ? -4.293 25.696 -3.630 1.00 49.39 100 ALA A CA 1
ATOM 832 C C . ALA A 1 120 ? -5.401 25.815 -2.593 1.00 46.18 100 ALA A C 1
ATOM 833 O O . ALA A 1 120 ? -5.624 24.862 -1.839 1.00 43.80 100 ALA A O 1
ATOM 835 N N . PHE A 1 121 ? -6.100 26.948 -2.530 1.00 47.18 101 PHE A N 1
ATOM 836 C CA . PHE A 1 121 ? -7.218 27.047 -1.604 1.00 45.32 101 PHE A CA 1
ATOM 837 C C . PHE A 1 121 ? -8.441 26.274 -2.075 1.00 48.86 101 PHE A C 1
ATOM 838 O O . PHE A 1 121 ? -9.409 26.164 -1.316 1.00 52.71 101 PHE A O 1
ATOM 846 N N . PHE A 1 122 ? -8.422 25.731 -3.294 1.00 45.18 102 PHE A N 1
ATOM 847 C CA . PHE A 1 122 ? -9.486 24.822 -3.699 1.00 47.75 102 PHE A CA 1
ATOM 848 C C . PHE A 1 122 ? -9.466 23.529 -2.895 1.00 46.12 102 PHE A C 1
ATOM 849 O O . PHE A 1 122 ? -10.487 22.837 -2.835 1.00 42.63 102 PHE A O 1
ATOM 857 N N . PHE A 1 123 ? -8.334 23.184 -2.283 1.00 52.95 103 PHE A N 1
ATOM 858 C CA . PHE A 1 123 ? -8.283 22.042 -1.381 1.00 58.16 103 PHE A CA 1
ATOM 859 C C . PHE A 1 123 ? -8.242 22.443 0.087 1.00 60.14 103 PHE A C 1
ATOM 860 O O . PHE A 1 123 ? -8.652 21.647 0.938 1.00 66.87 103 PHE A O 1
ATOM 868 N N . ALA A 1 124 ? -7.792 23.661 0.399 1.00 52.30 104 ALA A N 1
ATOM 869 C CA . ALA A 1 124 ? -7.767 24.112 1.787 1.00 53.61 104 ALA A CA 1
ATOM 870 C C . ALA A 1 124 ? -9.179 24.271 2.342 1.00 53.72 104 ALA A C 1
ATOM 871 O O . ALA A 1 124 ? -9.498 23.741 3.413 1.00 48.89 104 ALA A O 1
ATOM 873 N N . LEU A 1 125 ? -10.039 24.996 1.620 1.00 57.91 105 LEU A N 1
ATOM 874 C CA . LEU A 1 125 ? -11.408 25.226 2.081 1.00 58.31 105 LEU A CA 1
ATOM 875 C C . LEU A 1 125 ? -12.172 23.942 2.381 1.00 56.71 105 LEU A C 1
ATOM 876 O O . LEU A 1 125 ? -12.755 23.845 3.473 1.00 55.92 105 LEU A O 1
ATOM 881 N N . PRO A 1 126 ? -12.233 22.942 1.491 1.00 55.23 106 PRO A N 1
ATOM 882 C CA . PRO A 1 126 ? -12.989 21.727 1.842 1.00 49.95 106 PRO A CA 1
ATOM 883 C C . PRO A 1 126 ? -12.410 20.998 3.037 1.00 53.47 106 PRO A C 1
ATOM 884 O O . PRO A 1 126 ? -13.166 20.436 3.840 1.00 57.37 106 PRO A O 1
ATOM 888 N N . ALA A 1 127 ? -11.081 20.984 3.169 1.00 50.11 107 ALA A N 1
ATOM 889 C CA . ALA A 1 127 ? -10.454 20.362 4.329 1.00 41.15 107 ALA A CA 1
ATOM 890 C C . ALA A 1 127 ? -10.948 21.005 5.613 1.00 41.33 107 ALA A C 1
ATOM 891 O O . ALA A 1 127 ? -11.369 20.317 6.550 1.00 45.55 107 ALA A O 1
ATOM 893 N N . TRP A 1 128 ? -10.905 22.336 5.665 1.00 43.60 108 TRP A N 1
ATOM 894 C CA . TRP A 1 128 ? -11.437 23.061 6.809 1.00 51.87 108 TRP A CA 1
ATOM 895 C C . TRP A 1 128 ? -12.903 22.720 7.045 1.00 55.36 108 TRP A C 1
ATOM 896 O O . TRP A 1 128 ? -13.329 22.539 8.192 1.00 52.49 108 TRP A O 1
ATOM 907 N N . LEU A 1 129 ? -13.688 22.626 5.969 1.00 57.65 109 LEU A N 1
ATOM 908 C CA . LEU A 1 129 ? -15.099 22.278 6.109 1.00 61.24 109 LEU A CA 1
ATOM 909 C C . LEU A 1 129 ? -15.263 20.872 6.654 1.00 55.74 109 LEU A C 1
ATOM 910 O O . LEU A 1 129 ? -16.156 20.610 7.467 1.00 57.43 109 LEU A O 1
ATOM 915 N N . TRP A 1 130 ? -14.414 19.954 6.197 1.00 49.79 110 TRP A N 1
ATOM 916 C CA . TRP A 1 130 ? -14.462 18.574 6.660 1.00 48.09 110 TRP A CA 1
ATOM 917 C C . TRP A 1 130 ? -14.208 18.495 8.157 1.00 55.94 110 TRP A C 1
ATOM 918 O O . TRP A 1 130 ? -14.943 17.828 8.894 1.00 60.71 110 TRP A O 1
ATOM 929 N N . ALA A 1 131 ? -13.178 19.197 8.626 1.00 55.50 111 ALA A N 1
ATOM 930 C CA . ALA A 1 131 ? -12.796 19.110 10.029 1.00 47.53 111 ALA A CA 1
ATOM 931 C C . ALA A 1 131 ? -13.863 19.713 10.932 1.00 49.33 111 ALA A C 1
ATOM 932 O O . ALA A 1 131 ? -14.307 19.076 11.894 1.00 57.82 111 ALA A O 1
ATOM 934 N N . ARG A 1 132 ? -14.301 20.936 10.626 1.00 50.04 112 ARG A N 1
ATOM 935 C CA . ARG A 1 132 ? -15.162 21.662 11.554 1.00 52.66 112 ARG A CA 1
ATOM 936 C C . ARG A 1 132 ? -16.557 21.054 11.630 1.00 59.58 112 ARG A C 1
ATOM 937 O O . ARG A 1 132 ? -17.145 20.980 12.716 1.00 61.76 112 ARG A O 1
ATOM 945 N N . CYS A 1 133 ? -17.105 20.604 10.500 1.00 63.20 113 CYS A N 1
ATOM 946 C CA . CYS A 1 133 ? -18.534 20.319 10.422 1.00 69.88 113 CYS A CA 1
ATOM 947 C C . CYS A 1 133 ? -18.902 18.924 9.937 1.00 61.75 113 CYS A C 1
ATOM 948 O O . CYS A 1 133 ? -20.028 18.488 10.205 1.00 68.47 113 CYS A O 1
ATOM 951 N N . LEU A 1 134 ? -18.023 18.213 9.241 1.00 50.82 114 LEU A N 1
ATOM 952 C CA . LEU A 1 134 ? -18.448 17.009 8.536 1.00 45.93 114 LEU A CA 1
ATOM 953 C C . LEU A 1 134 ? -17.814 15.724 9.038 1.00 49.71 114 LEU A C 1
ATOM 954 O O . LEU A 1 134 ? -18.473 14.682 9.036 1.00 54.07 114 LEU A O 1
ATOM 959 N N . ARG A 1 135 ? -16.553 15.760 9.455 1.00 49.51 115 ARG A N 1
ATOM 960 C CA . ARG A 1 135 ? -15.823 14.534 9.748 1.00 49.18 115 ARG A CA 1
ATOM 961 C C . ARG A 1 135 ? -16.399 13.823 10.970 1.00 52.71 115 ARG A C 1
ATOM 962 O O . ARG A 1 135 ? -16.641 14.447 12.008 1.00 54.66 115 ARG A O 1
ATOM 970 N N . ARG A 1 136 ? -16.617 12.511 10.843 1.00 53.66 116 ARG A N 1
ATOM 971 C CA . ARG A 1 136 ? -17.059 11.650 11.942 1.00 51.18 116 ARG A CA 1
ATOM 972 C C . ARG A 1 136 ? -16.037 10.529 12.117 1.00 57.10 116 ARG A C 1
ATOM 973 O O . ARG A 1 136 ? -16.113 9.497 11.443 1.00 55.31 116 ARG A O 1
ATOM 981 N N . ASP A 1 137 ? -15.103 10.723 13.050 1.00 64.70 117 ASP A N 1
ATOM 982 C CA . ASP A 1 137 ? -13.990 9.797 13.227 1.00 70.06 117 ASP A CA 1
ATOM 983 C C . ASP A 1 137 ? -14.424 8.446 13.780 1.00 74.73 117 ASP A C 1
ATOM 984 O O . ASP A 1 137 ? -13.728 7.446 13.563 1.00 78.12 117 ASP A O 1
ATOM 989 N N . ASN A 1 138 ? -15.547 8.397 14.488 1.00 76.21 118 ASN A N 1
ATOM 990 C CA . ASN A 1 138 ? -16.000 7.190 15.166 1.00 76.47 118 ASN A CA 1
ATOM 991 C C . ASN A 1 138 ? -16.886 6.301 14.300 1.00 75.20 118 ASN A C 1
ATOM 992 O O . ASN A 1 138 ? -17.268 5.215 14.748 1.00 72.15 118 ASN A O 1
ATOM 997 N N . ALA A 1 139 ? -17.222 6.728 13.081 1.00 80.17 119 ALA A N 1
ATOM 998 C CA . ALA A 1 139 ? -18.060 5.957 12.162 1.00 75.52 119 ALA A CA 1
ATOM 999 C C . ALA A 1 139 ? -17.281 5.719 10.876 1.00 77.39 119 ALA A C 1
ATOM 1000 O O . ALA A 1 139 ? -17.287 6.567 9.972 1.00 81.75 119 ALA A O 1
ATOM 1002 N N . PRO A 1 140 ? -16.602 4.577 10.747 1.00 76.72 120 PRO A N 1
ATOM 1003 C CA . PRO A 1 140 ? -15.758 4.366 9.557 1.00 76.56 120 PRO A CA 1
ATOM 1004 C C . PRO A 1 140 ? -16.530 4.335 8.246 1.00 76.41 120 PRO A C 1
ATOM 1005 O O . PRO A 1 140 ? -16.094 4.958 7.269 1.00 78.56 120 PRO A O 1
ATOM 1009 N N . LEU A 1 141 ? -17.669 3.640 8.195 1.00 73.43 121 LEU A N 1
ATOM 1010 C CA . LEU A 1 141 ? -18.407 3.513 6.939 1.00 65.73 121 LEU A CA 1
ATOM 1011 C C . LEU A 1 141 ? -19.048 4.834 6.528 1.00 67.43 121 LEU A C 1
ATOM 1012 O O . LEU A 1 141 ? -18.982 5.227 5.358 1.00 71.64 121 LEU A O 1
ATOM 1017 N N . GLY A 1 142 ? -19.691 5.525 7.470 1.00 64.44 122 GLY A N 1
ATOM 1018 C CA . GLY A 1 142 ? -20.264 6.821 7.148 1.00 58.03 122 GLY A CA 1
ATOM 1019 C C . GLY A 1 142 ? -19.216 7.848 6.774 1.00 57.41 122 GLY A C 1
ATOM 1020 O O . GLY A 1 142 ? -19.450 8.694 5.907 1.00 59.75 122 GLY A O 1
ATOM 1021 N N . ASP A 1 143 ? -18.044 7.784 7.410 1.00 60.36 123 ASP A N 1
ATOM 1022 C CA . ASP A 1 143 ? -16.997 8.754 7.116 1.00 60.12 123 ASP A CA 1
ATOM 1023 C C . ASP A 1 143 ? -16.489 8.601 5.689 1.00 56.39 123 ASP A C 1
ATOM 1024 O O . ASP A 1 143 ? -16.222 9.599 5.009 1.00 50.58 123 ASP A O 1
ATOM 1029 N N . ALA A 1 144 ? -16.357 7.359 5.218 1.00 56.62 124 ALA A N 1
ATOM 1030 C CA . ALA A 1 144 ? -15.893 7.123 3.856 1.00 51.99 124 ALA A CA 1
ATOM 1031 C C . ALA A 1 144 ? -16.884 7.668 2.835 1.00 58.55 124 ALA A C 1
ATOM 1032 O O . ALA A 1 144 ? -16.500 8.371 1.893 1.00 59.50 124 ALA A O 1
ATOM 1034 N N . LEU A 1 145 ? -18.171 7.354 3.008 1.00 58.68 125 LEU A N 1
ATOM 1035 C CA . LEU A 1 145 ? -19.195 7.917 2.134 1.00 55.68 125 LEU A CA 1
ATOM 1036 C C . LEU A 1 145 ? -19.213 9.438 2.209 1.00 54.41 125 LEU A C 1
ATOM 1037 O O . LEU A 1 145 ? -19.328 10.115 1.180 1.00 57.60 125 LEU A O 1
ATOM 1042 N N . ALA A 1 146 ? -19.112 9.996 3.418 1.00 53.33 126 ALA A N 1
ATOM 1043 C CA . ALA A 1 146 ? -19.142 11.447 3.557 1.00 51.74 126 ALA A CA 1
ATOM 1044 C C . ALA A 1 146 ? -17.938 12.086 2.884 1.00 48.90 126 ALA A C 1
ATOM 1045 O O . ALA A 1 146 ? -18.042 13.177 2.311 1.00 51.16 126 ALA A O 1
ATOM 1047 N N . PHE A 1 147 ? -16.785 11.422 2.939 1.00 43.37 127 PHE A N 1
ATOM 1048 C CA . PHE A 1 147 ? -15.606 11.991 2.305 1.00 42.26 127 PHE A CA 1
ATOM 1049 C C . PHE A 1 147 ? -15.709 11.919 0.789 1.00 47.02 127 PHE A C 1
ATOM 1050 O O . PHE A 1 147 ? -15.382 12.888 0.093 1.00 41.75 127 PHE A O 1
ATOM 1058 N N . ALA A 1 148 ? -16.154 10.779 0.259 1.00 44.16 128 ALA A N 1
ATOM 1059 C CA . ALA A 1 148 ? -16.369 10.672 -1.179 1.00 46.90 128 ALA A CA 1
ATOM 1060 C C . ALA A 1 148 ? -17.339 11.739 -1.659 1.00 55.57 128 ALA A C 1
ATOM 1061 O O . ALA A 1 148 ? -17.086 12.428 -2.654 1.00 55.06 128 ALA A O 1
ATOM 1063 N N . ALA A 1 149 ? -18.456 11.897 -0.952 1.00 56.55 129 ALA A N 1
ATOM 1064 C CA . ALA A 1 149 ? -19.421 12.916 -1.328 1.00 54.45 129 ALA A CA 1
ATOM 1065 C C . ALA A 1 149 ? -18.870 14.322 -1.131 1.00 53.68 129 ALA A C 1
ATOM 1066 O O . ALA A 1 149 ? -19.322 15.254 -1.804 1.00 55.28 129 ALA A O 1
ATOM 1068 N N . LEU A 1 150 ? -17.894 14.492 -0.237 1.00 48.21 130 LEU A N 1
ATOM 1069 C CA . LEU A 1 150 ? -17.210 15.773 -0.133 1.00 46.51 130 LEU A CA 1
ATOM 1070 C C . LEU A 1 150 ? -16.287 16.001 -1.320 1.00 45.74 130 LEU A C 1
ATOM 1071 O O . LEU A 1 150 ? -16.104 17.144 -1.758 1.00 46.97 130 LEU A O 1
ATOM 1076 N N . TRP A 1 151 ? -15.708 14.927 -1.857 1.00 42.73 131 TRP A N 1
ATOM 1077 C CA . TRP A 1 151 ? -14.790 15.067 -2.977 1.00 42.02 131 TRP A CA 1
ATOM 1078 C C . TRP A 1 151 ? -15.514 15.550 -4.225 1.00 44.18 131 TRP A C 1
ATOM 1079 O O . TRP A 1 151 ? -14.977 16.359 -4.990 1.00 37.86 131 TRP A O 1
ATOM 1090 N N . LEU A 1 152 ? -16.736 15.058 -4.440 1.00 46.63 132 LEU A N 1
ATOM 1091 C CA . LEU A 1 152 ? -17.561 15.527 -5.548 1.00 47.76 132 LEU A CA 1
ATOM 1092 C C . LEU A 1 152 ? -17.859 17.016 -5.420 1.00 51.65 132 LEU A C 1
ATOM 1093 O O . LEU A 1 152 ? -17.594 17.794 -6.343 1.00 53.47 132 LEU A O 1
ATOM 1098 N N . ALA A 1 153 ? -18.418 17.431 -4.278 1.00 57.02 133 ALA A N 1
ATOM 1099 C CA . ALA A 1 153 ? -18.672 18.851 -4.045 1.00 51.15 133 ALA A CA 1
ATOM 1100 C C . ALA A 1 153 ? -17.423 19.681 -4.305 1.00 49.81 133 ALA A C 1
ATOM 1101 O O . ALA A 1 153 ? -17.499 20.794 -4.838 1.00 46.88 133 ALA A O 1
ATOM 1103 N N . LEU A 1 154 ? -16.286 19.152 -3.937 1.00 49.28 134 LEU A N 1
ATOM 1104 C CA . LEU A 1 154 ? -15.014 19.809 -4.087 1.00 49.97 134 LEU A CA 1
ATOM 1105 C C . LEU A 1 154 ? -14.629 20.060 -5.531 1.00 55.53 134 LEU A C 1
ATOM 1106 O O . LEU A 1 154 ? -14.144 21.117 -5.873 1.00 50.99 134 LEU A O 1
ATOM 1111 N N . GLU A 1 155 ? -14.786 19.057 -6.371 1.00 55.10 135 GLU A N 1
ATOM 1112 C CA . GLU A 1 155 ? -14.493 19.223 -7.786 1.00 49.70 135 GLU A CA 1
ATOM 1113 C C . GLU A 1 155 ? -15.593 20.006 -8.494 1.00 49.81 135 GLU A C 1
ATOM 1114 O O . GLU A 1 155 ? -15.301 20.825 -9.372 1.00 52.30 135 GLU A O 1
ATOM 1120 N N . LEU A 1 156 ? -16.857 19.771 -8.127 1.00 42.45 136 LEU A N 1
ATOM 1121 C CA . LEU A 1 156 ? -17.948 20.556 -8.701 1.00 43.47 136 LEU A CA 1
ATOM 1122 C C . LEU A 1 156 ? -17.750 22.031 -8.421 1.00 43.54 136 LEU A C 1
ATOM 1123 O O . LEU A 1 156 ? -17.961 22.880 -9.296 1.00 45.76 136 LEU A O 1
ATOM 1128 N N . PHE A 1 157 ? -17.354 22.351 -7.194 1.00 44.53 137 PHE A N 1
ATOM 1129 C CA . PHE A 1 157 ? -17.084 23.732 -6.844 1.00 43.42 137 PHE A CA 1
ATOM 1130 C C . PHE A 1 157 ? -15.961 24.289 -7.699 1.00 43.12 137 PHE A C 1
ATOM 1131 O O . PHE A 1 157 ? -16.023 25.437 -8.155 1.00 40.60 137 PHE A O 1
ATOM 1139 N N . ARG A 1 158 ? -14.941 23.469 -7.955 1.00 46.05 138 ARG A N 1
ATOM 1140 C CA . ARG A 1 158 ? -13.794 23.932 -8.721 1.00 46.33 138 ARG A CA 1
ATOM 1141 C C . ARG A 1 158 ? -14.159 24.233 -10.167 1.00 47.97 138 ARG A C 1
ATOM 1142 O O . ARG A 1 158 ? -13.537 25.100 -10.789 1.00 46.93 138 ARG A O 1
ATOM 1150 N N . SER A 1 159 ? -15.148 23.531 -10.726 1.00 50.99 139 SER A N 1
ATOM 1151 C CA . SER A 1 159 ? -15.587 23.846 -12.081 1.00 54.73 139 SER A CA 1
ATOM 1152 C C . SER A 1 159 ? -16.275 25.204 -12.149 1.00 56.31 139 SER A C 1
ATOM 1153 O O . SER A 1 159 ? -16.229 25.870 -13.187 1.00 58.41 139 SER A O 1
ATOM 1156 N N . TRP A 1 160 ? -16.889 25.644 -11.056 1.00 52.81 140 TRP A N 1
ATOM 1157 C CA . TRP A 1 160 ? -17.754 26.816 -11.070 1.00 49.19 140 TRP A CA 1
ATOM 1158 C C . TRP A 1 160 ? -17.089 28.108 -10.587 1.00 48.97 140 TRP A C 1
ATOM 1159 O O . TRP A 1 160 ? -17.258 29.153 -11.223 1.00 42.01 140 TRP A O 1
ATOM 1170 N N . PHE A 1 161 ? -16.328 28.067 -9.492 1.00 53.47 141 PHE A N 1
ATOM 1171 C CA . PHE A 1 161 ? -15.904 29.280 -8.795 1.00 47.90 141 PHE A CA 1
ATOM 1172 C C . PHE A 1 161 ? -14.973 30.170 -9.614 1.00 43.16 141 PHE A C 1
ATOM 1173 O O . PHE A 1 161 ? -14.032 29.694 -10.255 1.00 49.73 141 PHE A O 1
ATOM 1181 N N . LEU A 1 162 ? -15.179 31.484 -9.476 1.00 44.24 142 LEU A N 1
ATOM 1182 C CA . LEU A 1 162 ? -14.516 32.505 -10.276 1.00 59.94 142 LEU A CA 1
ATOM 1183 C C . LEU A 1 162 ? -14.757 32.097 -11.720 1.00 71.73 142 LEU A C 1
ATOM 1184 O O . LEU A 1 162 ? -15.909 32.139 -12.152 1.00 77.61 142 LEU A O 1
ATOM 1189 N N . THR A 1 163 ? -13.764 31.667 -12.482 1.00 76.51 143 THR A N 1
ATOM 1190 C CA . THR A 1 163 ? -14.135 31.156 -13.792 1.00 77.54 143 THR A CA 1
ATOM 1191 C C . THR A 1 163 ? -14.173 29.640 -13.819 1.00 70.10 143 THR A C 1
ATOM 1192 O O . THR A 1 163 ? -14.778 29.053 -14.726 1.00 73.20 143 THR A O 1
ATOM 1196 N N . GLY A 1 164 ? -13.628 29.017 -12.799 1.00 54.22 144 GLY A N 1
ATOM 1197 C CA . GLY A 1 164 ? -13.442 27.593 -12.714 1.00 49.14 144 GLY A CA 1
ATOM 1198 C C . GLY A 1 164 ? -12.041 27.245 -13.138 1.00 55.60 144 GLY A C 1
ATOM 1199 O O . GLY A 1 164 ? -11.405 27.947 -13.930 1.00 60.70 144 GLY A O 1
ATOM 1200 N N . PHE A 1 165 ? -11.522 26.181 -12.568 1.00 52.97 145 PHE A N 1
ATOM 1201 C CA . PHE A 1 165 ? -10.234 25.648 -12.984 1.00 47.28 145 PHE A CA 1
ATOM 1202 C C . PHE A 1 165 ? -10.332 24.148 -12.887 1.00 45.50 145 PHE A C 1
ATOM 1203 O O . PHE A 1 165 ? -9.714 23.520 -12.021 1.00 44.15 145 PHE A O 1
ATOM 1211 N N . PRO A 1 166 ? -11.126 23.539 -13.738 1.00 47.37 146 PRO A N 1
ATOM 1212 C CA . PRO A 1 166 ? -11.380 22.099 -13.611 1.00 47.74 146 PRO A CA 1
ATOM 1213 C C . PRO A 1 166 ? -10.200 21.254 -14.084 1.00 56.17 146 PRO A C 1
ATOM 1214 O O . PRO A 1 166 ? -10.332 20.382 -14.941 1.00 57.46 146 PRO A O 1
ATOM 1218 N N . TRP A 1 167 ? -9.027 21.503 -13.511 1.00 64.52 147 TRP A N 1
ATOM 1219 C CA . TRP A 1 167 ? -7.837 20.736 -13.843 1.00 61.71 147 TRP A CA 1
ATOM 1220 C C . TRP A 1 167 ? -7.519 19.740 -12.733 1.00 68.01 147 TRP A C 1
ATOM 1221 O O . TRP A 1 167 ? -7.792 19.986 -11.555 1.00 74.92 147 TRP A O 1
ATOM 1232 N N . LEU A 1 168 ? -6.961 18.596 -13.135 1.00 65.32 148 LEU A N 1
ATOM 1233 C CA . LEU A 1 168 ? -6.480 17.549 -12.230 1.00 56.09 148 LEU A CA 1
ATOM 1234 C C . LEU A 1 168 ? -7.605 16.856 -11.462 1.00 52.38 148 LEU A C 1
ATOM 1235 O O . LEU A 1 168 ? -7.392 16.392 -10.339 1.00 55.84 148 LEU A O 1
ATOM 1240 N N . TYR A 1 169 ? -8.805 16.757 -12.034 1.00 41.40 149 TYR A N 1
ATOM 1241 C CA . TYR A 1 169 ? -9.820 15.908 -11.422 1.00 41.06 149 TYR A CA 1
ATOM 1242 C C . TYR A 1 169 ? -9.297 14.479 -11.343 1.00 50.19 149 TYR A C 1
ATOM 1243 O O . TYR A 1 169 ? -8.750 13.952 -12.316 1.00 57.01 149 TYR A O 1
ATOM 1252 N N . ALA A 1 170 ? -9.457 13.858 -10.173 1.00 58.85 150 ALA A N 1
ATOM 1253 C CA . ALA A 1 170 ? -8.933 12.511 -9.971 1.00 55.69 150 ALA A CA 1
ATOM 1254 C C . ALA A 1 170 ? -9.566 11.504 -10.923 1.00 52.49 150 ALA A C 1
ATOM 1255 O O . ALA A 1 170 ? -8.948 10.484 -11.248 1.00 50.52 150 ALA A O 1
ATOM 1257 N N . GLY A 1 171 ? -10.786 11.778 -11.389 1.00 46.82 151 GLY A N 1
ATOM 1258 C CA . GLY A 1 171 ? -11.485 10.818 -12.226 1.00 49.68 151 GLY A CA 1
ATOM 1259 C C . GLY A 1 171 ? -10.816 10.560 -13.562 1.00 46.78 151 GLY A C 1
ATOM 1260 O O . GLY A 1 171 ? -10.992 9.488 -14.147 1.00 46.42 151 GLY A O 1
ATOM 1261 N N . TYR A 1 172 ? -10.041 11.524 -14.066 1.00 37.20 152 TYR A N 1
ATOM 1262 C CA . TYR A 1 172 ? -9.428 11.351 -15.379 1.00 44.20 152 TYR A CA 1
ATOM 1263 C C . TYR A 1 172 ? -8.389 10.239 -15.399 1.00 50.40 152 TYR A C 1
ATOM 1264 O O . TYR A 1 172 ? -8.037 9.762 -16.483 1.00 53.26 152 TYR A O 1
ATOM 1273 N N . SER A 1 173 ? -7.896 9.811 -14.234 1.00 50.47 153 SER A N 1
ATOM 1274 C CA . SER A 1 173 ? -6.936 8.715 -14.176 1.00 50.63 153 SER A CA 1
ATOM 1275 C C . SER A 1 173 ? -7.539 7.381 -14.592 1.00 53.51 153 SER A C 1
ATOM 1276 O O . SER A 1 173 ? -6.787 6.436 -14.852 1.00 57.92 153 SER A O 1
ATOM 1279 N N . GLN A 1 174 ? -8.865 7.283 -14.674 1.00 55.90 154 GLN A N 1
ATOM 1280 C CA . GLN A 1 174 ? -9.549 6.043 -15.009 1.00 58.97 154 GLN A CA 1
ATOM 1281 C C . GLN A 1 174 ? -10.030 6.004 -16.456 1.00 59.53 154 GLN A C 1
ATOM 1282 O O . GLN A 1 174 ? -10.899 5.191 -16.790 1.00 57.92 154 GLN A O 1
ATOM 1288 N N . LEU A 1 175 ? -9.480 6.860 -17.322 1.00 63.08 155 LEU A N 1
ATOM 1289 C CA . LEU A 1 175 ? -9.899 6.873 -18.721 1.00 69.72 155 LEU A CA 1
ATOM 1290 C C . LEU A 1 175 ? -9.635 5.527 -19.382 1.00 81.17 155 LEU A C 1
ATOM 1291 O O . LEU A 1 175 ? -10.522 4.946 -20.019 1.00 90.18 155 LEU A O 1
ATOM 1296 N N . GLN A 1 176 ? -8.414 5.020 -19.250 1.00 76.95 156 GLN A N 1
ATOM 1297 C CA . GLN A 1 176 ? -8.098 3.649 -19.614 1.00 78.88 156 GLN A CA 1
ATOM 1298 C C . GLN A 1 176 ? -8.020 2.746 -18.396 1.00 78.45 156 GLN A C 1
ATOM 1299 O O . GLN A 1 176 ? -7.563 1.604 -18.506 1.00 83.19 156 GLN A O 1
ATOM 1305 N N . GLY A 1 177 ? -8.450 3.234 -17.240 1.00 73.17 157 GLY A N 1
ATOM 1306 C CA . GLY A 1 177 ? -8.427 2.449 -16.037 1.00 69.53 157 GLY A CA 1
ATOM 1307 C C . GLY A 1 177 ? -9.658 1.580 -15.911 1.00 66.90 157 GLY A C 1
ATOM 1308 O O . GLY A 1 177 ? -10.618 1.690 -16.680 1.00 66.34 157 GLY A O 1
ATOM 1309 N N . PRO A 1 178 ? -9.644 0.696 -14.915 1.00 65.34 158 PRO A N 1
ATOM 1310 C CA . PRO A 1 178 ? -10.764 -0.239 -14.736 1.00 62.32 158 PRO A CA 1
ATOM 1311 C C . PRO A 1 178 ? -12.110 0.432 -14.511 1.00 60.58 158 PRO A C 1
ATOM 1312 O O . PRO A 1 178 ? -13.145 -0.199 -14.759 1.00 58.41 158 PRO A O 1
ATOM 1316 N N . LEU A 1 179 ? -12.134 1.684 -14.057 1.00 58.80 159 LEU A N 1
ATOM 1317 C CA . LEU A 1 179 ? -13.382 2.405 -13.839 1.00 57.82 159 LEU A CA 1
ATOM 1318 C C . LEU A 1 179 ? -13.912 3.079 -15.097 1.00 56.47 159 LEU A C 1
ATOM 1319 O O . LEU A 1 179 ? -14.888 3.832 -15.008 1.00 55.35 159 LEU A O 1
ATOM 1324 N N . ALA A 1 180 ? -13.303 2.838 -16.261 1.00 58.15 160 ALA A N 1
ATOM 1325 C CA . ALA A 1 180 ? -13.774 3.493 -17.476 1.00 60.35 160 ALA A CA 1
ATOM 1326 C C . ALA A 1 180 ? -15.213 3.120 -17.811 1.00 60.47 160 ALA A C 1
ATOM 1327 O O . ALA A 1 180 ? -15.870 3.849 -18.562 1.00 56.43 160 ALA A O 1
ATOM 1329 N N . GLY A 1 181 ? -15.722 2.014 -17.264 1.00 63.28 161 GLY A N 1
ATOM 1330 C CA . GLY A 1 181 ? -17.106 1.649 -17.506 1.00 64.07 161 GLY A CA 1
ATOM 1331 C C . GLY A 1 181 ? -18.098 2.573 -16.829 1.00 65.02 161 GLY A C 1
ATOM 1332 O O . GLY A 1 181 ? -19.228 2.727 -17.301 1.00 69.83 161 GLY A O 1
ATOM 1333 N N . LEU A 1 182 ? -17.696 3.201 -15.723 1.00 65.00 162 LEU A N 1
ATOM 1334 C CA . LEU A 1 182 ? -18.585 4.088 -14.984 1.00 65.15 162 LEU A CA 1
ATOM 1335 C C . LEU A 1 182 ? -18.663 5.483 -15.590 1.00 63.14 162 LEU A C 1
ATOM 1336 O O . LEU A 1 182 ? -19.622 6.212 -15.315 1.00 61.62 162 LEU A O 1
ATOM 1341 N N . VAL A 1 183 ? -17.678 5.859 -16.411 1.00 61.92 163 VAL A N 1
ATOM 1342 C CA . VAL A 1 183 ? -17.648 7.219 -16.957 1.00 60.91 163 VAL A CA 1
ATOM 1343 C C . VAL A 1 183 ? -18.841 7.518 -17.851 1.00 63.28 163 VAL A C 1
ATOM 1344 O O . VAL A 1 183 ? -19.404 8.617 -17.743 1.00 61.65 163 VAL A O 1
ATOM 1348 N N . PRO A 1 184 ? -19.279 6.632 -18.755 1.00 62.13 164 PRO A N 1
ATOM 1349 C CA . PRO A 1 184 ? -20.508 6.929 -19.508 1.00 60.32 164 PRO A CA 1
ATOM 1350 C C . PRO A 1 184 ? -21.745 6.953 -18.632 1.00 65.77 164 PRO A C 1
ATOM 1351 O O . PRO A 1 184 ? -22.764 7.526 -19.036 1.00 65.57 164 PRO A O 1
ATOM 1355 N N . VAL A 1 185 ? -21.674 6.359 -17.441 1.00 71.48 165 VAL A N 1
ATOM 1356 C CA . VAL A 1 185 ? -22.818 6.306 -16.540 1.00 72.04 165 VAL A CA 1
ATOM 1357 C C . VAL A 1 185 ? -22.943 7.598 -15.742 1.00 65.82 165 VAL A C 1
ATOM 1358 O O . VAL A 1 185 ? -24.023 8.194 -15.663 1.00 63.85 165 VAL A O 1
ATOM 1362 N N . GLY A 1 186 ? -21.849 8.053 -15.137 1.00 61.97 166 GLY A N 1
ATOM 1363 C CA . GLY A 1 186 ? -21.928 9.216 -14.274 1.00 61.36 166 GLY A CA 1
ATOM 1364 C C . GLY A 1 186 ? -20.890 10.285 -14.541 1.00 60.08 166 GLY A C 1
ATOM 1365 O O . GLY A 1 186 ? -20.770 11.243 -13.772 1.00 59.56 166 GLY A O 1
ATOM 1366 N N . GLY A 1 187 ? -20.131 10.136 -15.622 1.00 61.23 167 GLY A N 1
ATOM 1367 C CA . GLY A 1 187 ? -19.144 11.129 -15.989 1.00 57.14 167 GLY A CA 1
ATOM 1368 C C . GLY A 1 187 ? -17.865 11.013 -15.184 1.00 55.46 167 GLY A C 1
ATOM 1369 O O . GLY A 1 187 ? -17.672 10.111 -14.365 1.00 50.78 167 GLY A O 1
ATOM 1370 N N . VAL A 1 188 ? -16.964 11.964 -15.441 1.00 54.15 168 VAL A N 1
ATOM 1371 C CA . VAL A 1 188 ? -15.740 12.077 -14.659 1.00 56.11 168 VAL A CA 1
ATOM 1372 C C . VAL A 1 188 ? -16.063 12.234 -13.182 1.00 58.08 168 VAL A C 1
ATOM 1373 O O . VAL A 1 188 ? -15.257 11.864 -12.321 1.00 52.66 168 VAL A O 1
ATOM 1377 N N . TRP A 1 189 ? -17.256 12.743 -12.874 1.00 58.63 169 TRP A N 1
ATOM 1378 C CA . TRP A 1 189 ? -17.660 12.967 -11.494 1.00 51.10 169 TRP A CA 1
ATOM 1379 C C . TRP A 1 189 ? -17.781 11.656 -10.728 1.00 55.84 169 TRP A C 1
ATOM 1380 O O . TRP A 1 189 ? -17.238 11.517 -9.626 1.00 58.28 169 TRP A O 1
ATOM 1391 N N . LEU A 1 190 ? -18.510 10.687 -11.288 1.00 53.25 170 LEU A N 1
ATOM 1392 C CA . LEU A 1 190 ? -18.639 9.394 -10.625 1.00 53.46 170 LEU A CA 1
ATOM 1393 C C . LEU A 1 190 ? -17.288 8.712 -10.476 1.00 58.24 170 LEU A C 1
ATOM 1394 O O . LEU A 1 190 ? -17.052 8.009 -9.486 1.00 61.59 170 LEU A O 1
ATOM 1399 N N . SER A 1 191 ? -16.389 8.918 -11.439 1.00 60.48 171 SER A N 1
ATOM 1400 C CA . SER A 1 191 ? -15.061 8.322 -11.362 1.00 53.97 171 SER A CA 1
ATOM 1401 C C . SER A 1 191 ? -14.280 8.883 -10.180 1.00 51.26 171 SER A C 1
ATOM 1402 O O . SER A 1 191 ? -13.668 8.131 -9.414 1.00 53.46 171 SER A O 1
ATOM 1405 N N . SER A 1 192 ? -14.292 10.207 -10.015 1.00 45.56 172 SER A N 1
ATOM 1406 C CA . SER A 1 192 ? -13.647 10.804 -8.851 1.00 49.31 172 SER A CA 1
ATOM 1407 C C . SER A 1 192 ? -14.302 10.333 -7.562 1.00 51.93 172 SER A C 1
ATOM 1408 O O . SER A 1 192 ? -13.614 10.052 -6.573 1.00 53.71 172 SER A O 1
ATOM 1411 N N . PHE A 1 193 ? -15.633 10.241 -7.559 1.00 51.47 173 PHE A N 1
ATOM 1412 C CA . PHE A 1 193 ? -16.359 9.830 -6.362 1.00 52.95 173 PHE A CA 1
ATOM 1413 C C . PHE A 1 193 ? -15.902 8.457 -5.885 1.00 56.26 173 PHE A C 1
ATOM 1414 O O . PHE A 1 193 ? -15.612 8.263 -4.700 1.00 57.18 173 PHE A O 1
ATOM 1422 N N . VAL A 1 194 ? -15.810 7.493 -6.804 1.00 53.52 174 VAL A N 1
ATOM 1423 C CA . VAL A 1 194 ? -15.446 6.136 -6.410 1.00 48.66 174 VAL A CA 1
ATOM 1424 C C . VAL A 1 194 ? -13.987 6.064 -5.974 1.00 48.45 174 VAL A C 1
ATOM 1425 O O . VAL A 1 194 ? -13.640 5.284 -5.078 1.00 50.69 174 VAL A O 1
ATOM 1429 N N . ILE A 1 195 ? -13.112 6.873 -6.573 1.00 47.83 175 ILE A N 1
ATOM 1430 C CA . ILE A 1 195 ? -11.712 6.851 -6.161 1.00 53.72 175 ILE A CA 1
ATOM 1431 C C . ILE A 1 195 ? -11.572 7.353 -4.731 1.00 60.09 175 ILE A C 1
ATOM 1432 O O . ILE A 1 195 ? -10.827 6.780 -3.927 1.00 56.79 175 ILE A O 1
ATOM 1437 N N . ALA A 1 196 ? -12.290 8.423 -4.388 1.00 63.29 176 ALA A N 1
ATOM 1438 C CA . ALA A 1 196 ? -12.257 8.922 -3.019 1.00 60.08 176 ALA A CA 1
ATOM 1439 C C . ALA A 1 196 ? -12.932 7.949 -2.061 1.00 61.15 176 ALA A C 1
ATOM 1440 O O . ALA A 1 196 ? -12.411 7.685 -0.971 1.00 57.81 176 ALA A O 1
ATOM 1442 N N . LEU A 1 197 ? -14.091 7.406 -2.448 1.00 61.43 177 LEU A N 1
ATOM 1443 C CA . LEU A 1 197 ? -14.786 6.454 -1.587 1.00 60.98 177 LEU A CA 1
ATOM 1444 C C . LEU A 1 197 ? -13.901 5.260 -1.268 1.00 60.50 177 LEU A C 1
ATOM 1445 O O . LEU A 1 197 ? -13.787 4.848 -0.108 1.00 63.03 177 LEU A O 1
ATOM 1450 N N . SER A 1 198 ? -13.271 4.686 -2.293 1.00 61.37 178 SER A N 1
ATOM 1451 C CA . SER A 1 198 ? -12.326 3.602 -2.062 1.00 59.08 178 SER A CA 1
ATOM 1452 C C . SER A 1 198 ? -11.230 4.038 -1.099 1.00 58.06 178 SER A C 1
ATOM 1453 O O . SER A 1 198 ? -11.016 3.405 -0.060 1.00 71.04 178 SER A O 1
ATOM 1456 N N . ALA A 1 199 ? -10.568 5.159 -1.405 1.00 49.29 179 ALA A N 1
ATOM 1457 C CA . ALA A 1 199 ? -9.424 5.615 -0.617 1.00 47.13 179 ALA A CA 1
ATOM 1458 C C . ALA A 1 199 ? -9.742 5.692 0.873 1.00 51.75 179 ALA A C 1
ATOM 1459 O O . ALA A 1 199 ? -8.924 5.295 1.711 1.00 39.71 179 ALA A O 1
ATOM 1461 N N . ALA A 1 200 ? -10.924 6.201 1.225 1.00 53.17 180 ALA A N 1
ATOM 1462 C CA . ALA A 1 200 ? -11.284 6.295 2.635 1.00 51.44 180 ALA A CA 1
ATOM 1463 C C . ALA A 1 200 ? -11.621 4.929 3.219 1.00 53.21 180 ALA A C 1
ATOM 1464 O O . ALA A 1 200 ? -11.369 4.684 4.405 1.00 47.80 180 ALA A O 1
ATOM 1466 N N . LEU A 1 201 ? -12.171 4.026 2.405 1.00 54.75 181 LEU A N 1
ATOM 1467 C CA . LEU A 1 201 ? -12.497 2.691 2.895 1.00 56.73 181 LEU A CA 1
ATOM 1468 C C . LEU A 1 201 ? -11.242 1.892 3.223 1.00 59.76 181 LEU A C 1
ATOM 1469 O O . LEU A 1 201 ? -11.200 1.188 4.238 1.00 62.46 181 LEU A O 1
ATOM 1474 N N . LEU A 1 202 ? -10.211 1.987 2.378 1.00 59.53 182 LEU A N 1
ATOM 1475 C CA . LEU A 1 202 ? -8.966 1.272 2.648 1.00 61.15 182 LEU A CA 1
ATOM 1476 C C . LEU A 1 202 ? -8.320 1.749 3.942 1.00 61.59 182 LEU A C 1
ATOM 1477 O O . LEU A 1 202 ? -7.713 0.956 4.672 1.00 60.10 182 LEU A O 1
ATOM 1482 N N . VAL A 1 203 ? -8.425 3.046 4.235 1.00 58.77 183 VAL A N 1
ATOM 1483 C CA . VAL A 1 203 ? -7.893 3.564 5.492 1.00 57.20 183 VAL A CA 1
ATOM 1484 C C . VAL A 1 203 ? -8.641 2.953 6.667 1.00 59.45 183 VAL A C 1
ATOM 1485 O O . VAL A 1 203 ? -8.038 2.420 7.605 1.00 64.07 183 VAL A O 1
ATOM 1489 N N . ASN A 1 204 ? -9.970 3.001 6.621 1.00 59.97 184 ASN A N 1
ATOM 1490 C CA . ASN A 1 204 ? -10.792 2.532 7.726 1.00 63.01 184 ASN A CA 1
ATOM 1491 C C . ASN A 1 204 ? -11.030 1.029 7.706 1.00 66.84 184 ASN A C 1
ATOM 1492 O O . ASN A 1 204 ? -11.621 0.505 8.657 1.00 70.22 184 ASN A O 1
ATOM 1497 N N . LEU A 1 205 ? -10.589 0.330 6.660 1.00 60.54 185 LEU A N 1
ATOM 1498 C CA . LEU A 1 205 ? -10.814 -1.111 6.585 1.00 59.78 185 LEU A CA 1
ATOM 1499 C C . LEU A 1 205 ? -10.214 -1.884 7.757 1.00 62.07 185 LEU A C 1
ATOM 1500 O O . LEU A 1 205 ? -10.895 -2.793 8.264 1.00 65.83 185 LEU A O 1
ATOM 1505 N N . PRO A 1 206 ? -8.985 -1.609 8.223 1.00 63.13 186 PRO A N 1
ATOM 1506 C CA . PRO A 1 206 ? -8.510 -2.288 9.444 1.00 68.87 186 PRO A CA 1
ATOM 1507 C C . PRO A 1 206 ? -9.456 -2.157 10.627 1.00 65.93 186 PRO A C 1
ATOM 1508 O O . PRO A 1 206 ? -9.594 -3.103 11.412 1.00 60.75 186 PRO A O 1
ATOM 1512 N N . ARG A 1 207 ? -10.123 -1.008 10.768 1.00 66.08 187 ARG A N 1
ATOM 1513 C CA . ARG A 1 207 ? -11.024 -0.780 11.893 1.00 62.00 187 ARG A CA 1
ATOM 1514 C C . ARG A 1 207 ? -12.277 -1.641 11.830 1.00 64.98 187 ARG A C 1
ATOM 1515 O O . ARG A 1 207 ? -12.986 -1.753 12.836 1.00 67.25 187 ARG A O 1
ATOM 1523 N N . LEU A 1 208 ? -12.580 -2.232 10.677 1.00 62.24 188 LEU A N 1
ATOM 1524 C CA . LEU A 1 208 ? -13.745 -3.093 10.548 1.00 62.66 188 LEU A CA 1
ATOM 1525 C C . LEU A 1 208 ? -13.409 -4.566 10.704 1.00 66.04 188 LEU A C 1
ATOM 1526 O O . LEU A 1 208 ? -14.326 -5.390 10.737 1.00 63.79 188 LEU A O 1
ATOM 1531 N N . PHE A 1 209 ? -12.126 -4.910 10.791 1.00 74.27 189 PHE A N 1
ATOM 1532 C CA . PHE A 1 209 ? -11.733 -6.294 11.045 1.00 82.11 189 PHE A CA 1
ATOM 1533 C C . PHE A 1 209 ? -12.408 -6.915 12.263 1.00 92.15 189 PHE A C 1
ATOM 1534 O O . PHE A 1 209 ? -12.831 -8.080 12.164 1.00 97.36 189 PHE A O 1
ATOM 1542 N N . PRO A 1 210 ? -12.539 -6.239 13.412 1.00 95.63 190 PRO A N 1
ATOM 1543 C CA . PRO A 1 210 ? -13.194 -6.887 14.560 1.00 100.71 190 PRO A CA 1
ATOM 1544 C C . PRO A 1 210 ? -14.623 -7.312 14.289 1.00 105.57 190 PRO A C 1
ATOM 1545 O O . PRO A 1 210 ? -15.120 -8.223 14.962 1.00 110.55 190 PRO A O 1
ATOM 1549 N N . HIS A 1 211 ? -15.300 -6.690 13.328 1.00 104.10 191 HIS A N 1
ATOM 1550 C CA . HIS A 1 211 ? -16.726 -6.894 13.112 1.00 110.22 191 HIS A CA 1
ATOM 1551 C C . HIS A 1 211 ? -16.936 -7.500 11.733 1.00 110.73 191 HIS A C 1
ATOM 1552 O O . HIS A 1 211 ? -16.496 -6.934 10.729 1.00 110.11 191 HIS A O 1
ATOM 1559 N N . GLY A 1 212 ? -17.609 -8.645 11.687 1.00 113.19 192 GLY A N 1
ATOM 1560 C CA . GLY A 1 212 ? -17.850 -9.319 10.428 1.00 111.67 192 GLY A CA 1
ATOM 1561 C C . GLY A 1 212 ? -18.810 -8.576 9.524 1.00 107.11 192 GLY A C 1
ATOM 1562 O O . GLY A 1 212 ? -18.452 -8.208 8.402 1.00 105.57 192 GLY A O 1
ATOM 1563 N N . ALA A 1 213 ? -20.031 -8.339 10.013 1.00 103.69 193 ALA A N 1
ATOM 1564 C CA . ALA A 1 213 ? -21.068 -7.737 9.180 1.00 99.84 193 ALA A CA 1
ATOM 1565 C C . ALA A 1 213 ? -20.629 -6.383 8.637 1.00 101.26 193 ALA A C 1
ATOM 1566 O O . ALA A 1 213 ? -20.786 -6.101 7.443 1.00 102.03 193 ALA A O 1
ATOM 1568 N N . SER A 1 214 ? -20.070 -5.530 9.500 1.00 101.13 194 SER A N 1
ATOM 1569 C CA . SER A 1 214 ? -19.600 -4.227 9.039 1.00 94.36 194 SER A CA 1
ATOM 1570 C C . SER A 1 214 ? -18.495 -4.378 8.001 1.00 85.55 194 SER A C 1
ATOM 1571 O O . SER A 1 214 ? -18.504 -3.695 6.970 1.00 80.14 194 SER A O 1
ATOM 1574 N N . LEU A 1 215 ? -17.541 -5.280 8.252 1.00 85.34 195 LEU A N 1
ATOM 1575 C CA . LEU A 1 215 ? -16.460 -5.510 7.297 1.00 82.40 195 LEU A CA 1
ATOM 1576 C C . LEU A 1 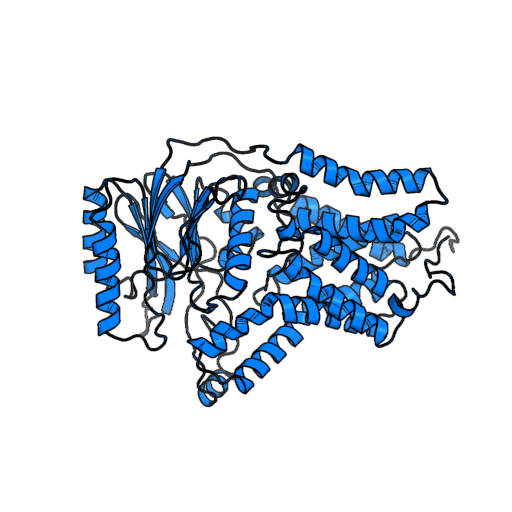215 ? -16.996 -5.995 5.957 1.00 83.09 195 LEU A C 1
ATOM 1577 O O . LEU A 1 215 ? -16.550 -5.531 4.902 1.00 77.58 195 LEU A O 1
ATOM 1582 N N . LEU A 1 216 ? -17.946 -6.934 5.978 1.00 88.24 196 LEU A N 1
ATOM 1583 C CA . LEU A 1 216 ? -18.575 -7.377 4.737 1.00 90.56 196 LEU A CA 1
ATOM 1584 C C . LEU A 1 216 ? -19.163 -6.195 3.978 1.00 86.57 196 LEU A C 1
ATOM 1585 O O . LEU A 1 216 ? -18.930 -6.035 2.774 1.00 85.95 196 LEU A O 1
ATOM 1590 N N . LEU A 1 217 ? -19.917 -5.343 4.677 1.00 81.16 197 LEU A N 1
ATOM 1591 C CA . LEU A 1 217 ? -20.510 -4.177 4.032 1.00 73.78 197 LEU A CA 1
ATOM 1592 C C . LEU A 1 217 ? -19.438 -3.248 3.478 1.00 70.82 197 LEU A C 1
ATOM 1593 O O . LEU A 1 217 ? -19.603 -2.673 2.396 1.00 78.40 197 LEU A O 1
ATOM 1598 N N . GLY A 1 218 ? -18.335 -3.085 4.208 1.00 69.15 198 GLY A N 1
ATOM 1599 C CA . GLY A 1 218 ? -17.232 -2.295 3.689 1.00 65.79 198 GLY A CA 1
ATOM 1600 C C . GLY A 1 218 ? -16.643 -2.881 2.421 1.00 73.28 198 GLY A C 1
ATOM 1601 O O . GLY A 1 218 ? -16.255 -2.147 1.509 1.00 67.38 198 GLY A O 1
ATOM 1602 N N . LEU A 1 219 ? -16.582 -4.212 2.337 1.00 83.80 199 LEU A N 1
ATOM 1603 C CA . LEU A 1 219 ? -15.986 -4.845 1.164 1.00 80.46 199 LEU A CA 1
ATOM 1604 C C . LEU A 1 219 ? -16.888 -4.714 -0.057 1.00 77.11 199 LEU A C 1
ATOM 1605 O O . LEU A 1 219 ? -16.400 -4.537 -1.179 1.00 75.78 199 LEU A O 1
ATOM 1610 N N . VAL A 1 220 ? -18.205 -4.799 0.140 1.00 74.86 200 VAL A N 1
ATOM 1611 C CA . VAL A 1 220 ? -19.133 -4.606 -0.971 1.00 67.55 200 VAL A CA 1
ATOM 1612 C C . VAL A 1 220 ? -19.026 -3.184 -1.505 1.00 65.99 200 VAL A C 1
ATOM 1613 O O . VAL A 1 220 ? -18.949 -2.959 -2.718 1.00 73.78 200 VAL A O 1
ATOM 1617 N N . LEU A 1 221 ? -19.013 -2.201 -0.602 1.00 61.36 201 LEU A N 1
ATOM 1618 C CA . LEU A 1 221 ? -18.856 -0.811 -1.020 1.00 60.48 201 LEU A CA 1
ATOM 1619 C C . LEU A 1 221 ? -17.501 -0.568 -1.663 1.00 57.37 201 LEU A C 1
ATOM 1620 O O . LEU A 1 221 ? -17.383 0.268 -2.566 1.00 56.22 201 LEU A O 1
ATOM 1625 N N . LEU A 1 222 ? -16.468 -1.276 -1.206 1.00 60.46 202 LEU A N 1
ATOM 1626 C CA . LEU A 1 222 ? -15.124 -1.041 -1.721 1.00 62.39 202 LEU A CA 1
ATOM 1627 C C . LEU A 1 222 ? -14.966 -1.598 -3.128 1.00 67.60 202 LEU A C 1
ATOM 1628 O O . LEU A 1 222 ? -14.463 -0.912 -4.026 1.00 68.68 202 LEU A O 1
ATOM 1633 N N . LEU A 1 223 ? -15.387 -2.844 -3.337 1.00 69.88 203 LEU A N 1
ATOM 1634 C CA . LEU A 1 223 ? -15.102 -3.555 -4.575 1.00 77.05 203 LEU A CA 1
ATOM 1635 C C . LEU A 1 223 ? -16.297 -3.667 -5.510 1.00 74.13 203 LEU A C 1
ATOM 1636 O O . LEU A 1 223 ? -16.100 -3.928 -6.702 1.00 70.10 203 LEU A O 1
ATOM 1641 N N . GLY A 1 224 ? -17.516 -3.483 -5.009 1.00 71.90 204 GLY A N 1
ATOM 1642 C CA . GLY A 1 224 ? -18.697 -3.479 -5.842 1.00 68.97 204 GLY A CA 1
ATOM 1643 C C . GLY A 1 224 ? -18.582 -2.558 -7.043 1.00 64.28 204 GLY A C 1
ATOM 1644 O O . GLY A 1 224 ? -18.694 -2.992 -8.194 1.00 66.54 204 GLY A O 1
ATOM 1645 N N . PRO A 1 225 ? -18.356 -1.261 -6.797 1.00 61.53 205 PRO A N 1
ATOM 1646 C CA . PRO A 1 225 ? -18.221 -0.325 -7.926 1.00 56.96 205 PRO A CA 1
ATOM 1647 C C . PRO A 1 225 ? -17.087 -0.672 -8.869 1.00 62.91 205 PRO A C 1
ATOM 1648 O O . PRO A 1 225 ? -17.242 -0.529 -10.088 1.00 71.36 205 PRO A O 1
ATOM 1652 N N . TRP A 1 226 ? -15.942 -1.109 -8.344 1.00 62.09 206 TRP A N 1
ATOM 1653 C CA . TRP A 1 226 ? -14.857 -1.521 -9.225 1.00 64.02 206 TRP A CA 1
ATOM 1654 C C . TRP A 1 226 ? -15.311 -2.642 -10.147 1.00 71.91 206 TRP A C 1
ATOM 1655 O O . TRP A 1 226 ? -15.157 -2.552 -11.369 1.00 78.59 206 TRP A O 1
ATOM 1666 N N . ALA A 1 227 ? -15.918 -3.689 -9.583 1.00 73.46 207 ALA A N 1
ATOM 1667 C CA . ALA A 1 227 ? -16.462 -4.757 -10.415 1.00 69.74 207 ALA A CA 1
ATOM 1668 C C . ALA A 1 227 ? -17.452 -4.210 -11.436 1.00 70.98 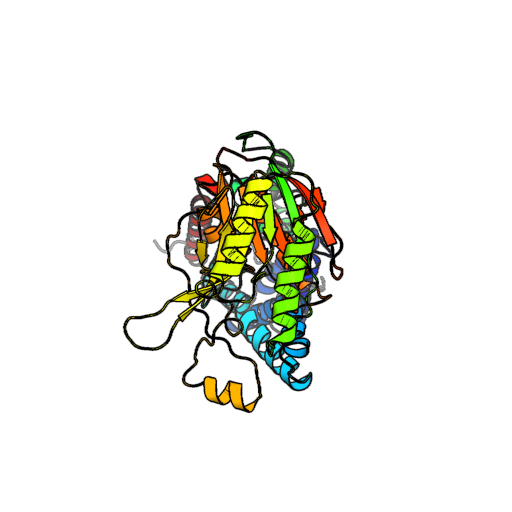207 ALA A C 1
ATOM 1669 O O . ALA A 1 227 ? -17.444 -4.623 -12.602 1.00 76.21 207 ALA A O 1
ATOM 1671 N N . ALA A 1 228 ? -18.298 -3.262 -11.023 1.00 67.74 208 ALA A N 1
ATOM 1672 C CA . ALA A 1 228 ? -19.264 -2.680 -11.949 1.00 68.18 208 ALA A CA 1
ATOM 1673 C C . ALA A 1 228 ? -18.568 -1.919 -13.072 1.00 69.84 208 ALA A C 1
ATOM 1674 O O . ALA A 1 228 ? -18.999 -1.977 -14.230 1.00 70.46 208 ALA A O 1
ATOM 1676 N N . GLY A 1 229 ? -17.491 -1.199 -12.751 1.00 68.91 209 GLY A N 1
ATOM 1677 C CA . GLY A 1 229 ? -16.757 -0.486 -13.784 1.00 68.56 209 GLY A CA 1
ATOM 1678 C C . GLY A 1 229 ? -16.132 -1.420 -14.803 1.00 73.84 209 GLY A C 1
ATOM 1679 O O . GLY A 1 229 ? -16.223 -1.192 -16.012 1.00 76.41 209 GLY A O 1
ATOM 1680 N N . LEU A 1 230 ? -15.484 -2.487 -14.324 1.00 74.11 210 LEU A N 1
ATOM 1681 C CA . LEU A 1 230 ? -14.917 -3.485 -15.228 1.00 74.06 210 LEU A CA 1
ATOM 1682 C C . LEU A 1 230 ? -16.000 -4.150 -16.063 1.00 76.07 210 LEU A C 1
ATOM 1683 O O . LEU A 1 230 ? -15.804 -4.414 -17.255 1.00 73.61 210 LEU A O 1
ATOM 1688 N N . TYR A 1 231 ? -17.145 -4.446 -15.447 1.00 75.38 211 TYR A N 1
ATOM 1689 C CA . TYR A 1 231 ? -18.228 -5.096 -16.173 1.00 76.27 211 TYR A CA 1
ATOM 1690 C C . TYR A 1 231 ? -18.763 -4.213 -17.292 1.00 73.19 211 TYR A C 1
ATOM 1691 O O . TYR A 1 231 ? -19.179 -4.720 -18.339 1.00 73.47 211 TYR A O 1
ATOM 1700 N N . LEU A 1 232 ? -18.747 -2.898 -17.099 1.00 69.07 212 LEU A N 1
ATOM 1701 C CA . LEU A 1 232 ? -19.265 -1.964 -18.087 1.00 68.13 212 LEU A CA 1
ATOM 1702 C C . LEU A 1 232 ? -18.188 -1.416 -19.011 1.00 64.80 212 LEU A C 1
ATOM 1703 O O . LEU A 1 232 ? -18.505 -0.627 -19.907 1.00 65.78 212 LEU A O 1
ATOM 1708 N N . LYS A 1 233 ? -16.933 -1.815 -18.823 1.00 64.29 213 LYS A N 1
ATOM 1709 C CA . LYS A 1 233 ? -15.856 -1.323 -19.670 1.00 68.87 213 LYS A CA 1
ATOM 1710 C C . LYS A 1 233 ? -16.040 -1.823 -21.096 1.00 78.22 213 LYS A C 1
ATOM 1711 O O . LYS A 1 233 ? -16.199 -3.025 -21.330 1.00 79.89 213 LYS A O 1
ATOM 1717 N N . GLY A 1 234 ? -16.018 -0.895 -22.049 1.00 83.11 214 GLY A N 1
ATOM 1718 C CA . GLY A 1 234 ? -16.195 -1.235 -23.442 1.00 85.77 214 GLY A CA 1
ATOM 1719 C C . GLY A 1 234 ? -17.630 -1.401 -23.885 1.00 89.88 214 GLY A C 1
ATOM 1720 O O . GLY A 1 234 ? -17.866 -1.671 -25.070 1.00 94.28 214 GLY A O 1
ATOM 1721 N N . HIS A 1 235 ? -18.593 -1.262 -22.980 1.00 82.94 215 HIS A N 1
ATOM 1722 C CA . HIS A 1 235 ? -19.994 -1.315 -23.371 1.00 80.62 215 HIS A CA 1
ATOM 1723 C C . HIS A 1 235 ? -20.354 -0.076 -24.179 1.00 81.96 215 HIS A C 1
ATOM 1724 O O . HIS A 1 235 ? -19.985 1.048 -23.824 1.00 83.01 215 HIS A O 1
ATOM 1731 N N . ALA A 1 236 ? -21.073 -0.289 -25.276 1.00 80.99 216 ALA A N 1
ATOM 1732 C CA . ALA A 1 236 ? -21.489 0.786 -26.168 1.00 74.22 216 ALA A CA 1
ATOM 1733 C C . ALA A 1 236 ? -22.936 1.144 -25.856 1.00 67.05 216 ALA A C 1
ATOM 1734 O O . ALA A 1 236 ? -23.843 0.331 -26.063 1.00 63.78 216 ALA A O 1
ATOM 1736 N N . TRP A 1 237 ? -23.146 2.357 -25.351 1.00 67.05 217 TRP A N 1
ATOM 1737 C CA . TRP A 1 237 ? -24.478 2.886 -25.099 1.00 71.08 217 TRP A CA 1
ATOM 1738 C C . TRP A 1 237 ? -25.053 3.602 -26.307 1.00 73.04 217 TRP A C 1
ATOM 1739 O O . TRP A 1 237 ? -26.221 4.007 -26.276 1.00 71.07 217 TRP A O 1
ATOM 1750 N N . THR A 1 238 ? -24.259 3.772 -27.355 1.00 80.37 218 THR A N 1
ATOM 1751 C CA . THR A 1 238 ? -24.655 4.517 -28.533 1.00 83.95 218 THR A CA 1
ATOM 1752 C C . THR A 1 238 ? -24.523 3.635 -29.765 1.00 92.80 218 THR A C 1
ATOM 1753 O O . THR A 1 238 ? -23.800 2.635 -29.774 1.00 96.47 218 THR A O 1
ATOM 1757 N N . HIS A 1 239 ? -25.247 4.019 -30.806 1.00 96.50 219 HIS A N 1
ATOM 1758 C CA . HIS A 1 239 ? -25.349 3.229 -32.017 1.00 104.24 219 HIS A CA 1
ATOM 1759 C C . HIS A 1 239 ? -24.967 4.101 -33.203 1.00 103.81 219 HIS A C 1
ATOM 1760 O O . HIS A 1 239 ? -24.974 5.332 -33.122 1.00 108.48 219 HIS A O 1
ATOM 1767 N N . SER A 1 240 ? -24.591 3.446 -34.296 1.00 97.37 220 SER A N 1
ATOM 1768 C CA . SER A 1 240 ? -24.214 4.174 -35.498 1.00 90.59 220 SER A CA 1
ATOM 1769 C C . SER A 1 240 ? -25.403 4.967 -36.025 1.00 83.36 220 SER A C 1
ATOM 1770 O O . SER A 1 240 ? -26.532 4.471 -36.066 1.00 87.18 220 SER A O 1
ATOM 1773 N N . ALA A 1 241 ? -25.147 6.216 -36.414 1.00 77.65 221 ALA A N 1
ATOM 1774 C CA . ALA A 1 241 ? -26.182 7.081 -36.964 1.00 66.86 221 ALA A CA 1
ATOM 1775 C C . ALA A 1 241 ? -26.090 7.232 -38.474 1.00 84.65 221 ALA A C 1
ATOM 1776 O O . ALA A 1 241 ? -26.991 7.822 -39.079 1.00 82.75 221 ALA A O 1
ATOM 1778 N N . GLY A 1 242 ? -25.035 6.719 -39.092 1.00 79.52 222 GLY A N 1
ATOM 1779 C CA . GLY A 1 242 ? -24.856 6.912 -40.512 1.00 87.55 222 GLY A CA 1
ATOM 1780 C C . GLY A 1 242 ? -23.514 6.372 -40.964 1.00 89.29 222 GLY A C 1
ATOM 1781 O O . GLY A 1 242 ? -22.796 5.710 -40.212 1.00 80.11 222 GLY A O 1
ATOM 1782 N N . GLU A 1 243 ? -23.203 6.686 -42.215 1.00 90.38 223 GLU A N 1
ATOM 1783 C CA . GLU A 1 243 ? -22.008 6.184 -42.859 1.00 88.55 223 GLU A CA 1
ATOM 1784 C C . GLU A 1 243 ? -20.786 6.923 -42.326 1.00 76.88 223 GLU A C 1
ATOM 1785 O O . GLU A 1 243 ? -20.868 8.105 -41.978 1.00 74.91 223 GLU A O 1
ATOM 1791 N N . PRO A 1 244 ? -19.644 6.244 -42.231 1.00 74.95 224 PRO A N 1
ATOM 1792 C CA . PRO A 1 244 ? -18.447 6.899 -41.699 1.00 79.48 224 PRO A CA 1
ATOM 1793 C C . PRO A 1 244 ? -18.051 8.103 -42.537 1.00 78.94 224 PRO A C 1
ATOM 1794 O O . PRO A 1 244 ? -18.260 8.146 -43.752 1.00 83.69 224 PRO A O 1
ATOM 1798 N N . LEU A 1 245 ? -17.496 9.099 -41.858 1.00 75.12 225 LEU A N 1
ATOM 1799 C CA . LEU A 1 245 ? -16.996 10.304 -42.498 1.00 72.13 225 LEU A CA 1
ATOM 1800 C C . LEU A 1 245 ? -15.484 10.210 -42.619 1.00 75.61 225 LEU A C 1
ATOM 1801 O O . LEU A 1 245 ? -14.799 9.868 -41.650 1.00 78.62 225 LEU A O 1
ATOM 1806 N N . ARG A 1 246 ? -14.975 10.495 -43.811 1.00 79.81 226 ARG A N 1
ATOM 1807 C CA . ARG A 1 246 ? -13.541 10.607 -44.016 1.00 84.58 226 ARG A CA 1
ATOM 1808 C C . ARG A 1 246 ? -13.104 12.017 -43.636 1.00 87.43 226 ARG A C 1
ATOM 1809 O O . ARG A 1 246 ? -13.659 13.001 -44.135 1.00 91.38 226 ARG A O 1
ATOM 1817 N N . VAL A 1 247 ? -12.127 12.115 -42.738 1.00 84.40 227 VAL A N 1
ATOM 1818 C CA . VAL A 1 247 ? -11.744 13.380 -42.122 1.00 81.52 227 VAL A CA 1
ATOM 1819 C C . VAL A 1 247 ? -10.273 13.649 -42.412 1.00 81.48 227 VAL A C 1
ATOM 1820 O O . VAL A 1 247 ? -9.435 12.745 -42.298 1.00 84.25 227 VAL A O 1
ATOM 1824 N N . VAL A 1 248 ? -9.971 14.883 -42.812 1.00 76.46 228 VAL A N 1
ATOM 1825 C CA . VAL A 1 248 ? -8.605 15.373 -42.965 1.00 71.23 228 VAL A CA 1
ATOM 1826 C C . VAL A 1 248 ? -8.434 16.558 -42.029 1.00 71.60 228 VAL A C 1
ATOM 1827 O O . VAL A 1 248 ? -9.199 17.527 -42.100 1.00 77.53 228 VAL A O 1
ATOM 1831 N N . ALA A 1 249 ? -7.441 16.479 -41.152 1.00 71.35 229 ALA A N 1
ATOM 1832 C CA . ALA A 1 249 ? -7.072 17.585 -40.283 1.00 65.95 229 ALA A CA 1
ATOM 1833 C C . ALA A 1 249 ? -5.685 18.071 -40.675 1.00 67.34 229 ALA A C 1
ATOM 1834 O O . ALA A 1 249 ? -4.812 17.269 -41.021 1.00 75.12 229 ALA A O 1
ATOM 1836 N N . ILE A 1 250 ? -5.482 19.383 -40.636 1.00 54.02 230 ILE A N 1
ATOM 1837 C CA . ILE A 1 250 ? -4.248 19.986 -41.120 1.00 55.89 230 ILE A CA 1
ATOM 1838 C C . ILE A 1 250 ? -3.554 20.678 -39.957 1.00 61.10 230 ILE A C 1
ATOM 1839 O O . ILE A 1 250 ? -4.136 21.557 -39.309 1.00 60.35 230 ILE A O 1
ATOM 1844 N N . GLN A 1 251 ? -2.312 20.280 -39.697 1.00 65.24 231 GLN A N 1
ATOM 1845 C CA . GLN A 1 251 ? -1.524 20.785 -38.576 1.00 58.56 231 GLN A CA 1
ATOM 1846 C C . GLN A 1 251 ? -0.303 21.508 -39.132 1.00 57.82 231 GLN A C 1
ATOM 1847 O O . GLN A 1 251 ? 0.691 20.876 -39.505 1.00 61.14 231 GLN A O 1
ATOM 1853 N N . GLY A 1 252 ? -0.380 22.832 -39.187 1.00 59.25 232 GLY A N 1
ATOM 1854 C CA . GLY A 1 252 ? 0.724 23.630 -39.671 1.00 66.66 232 GLY A CA 1
ATOM 1855 C C . GLY A 1 252 ? 1.409 24.335 -38.526 1.00 80.35 232 GLY A C 1
ATOM 1856 O O . GLY A 1 252 ? 0.812 25.193 -37.871 1.00 87.60 232 GLY A O 1
ATOM 1857 N N . ASN A 1 253 ? 2.661 23.974 -38.261 1.00 81.84 233 ASN A N 1
ATOM 1858 C CA . ASN A 1 253 ? 3.373 24.548 -37.128 1.00 73.11 233 ASN A CA 1
ATOM 1859 C C . ASN A 1 253 ? 3.736 26.001 -37.376 1.00 75.86 233 ASN A C 1
ATOM 1860 O O . ASN A 1 253 ? 4.917 26.361 -37.329 1.00 82.02 233 ASN A O 1
ATOM 1865 N N . ILE A 1 254 ? 2.741 26.841 -37.647 1.00 72.76 234 ILE A N 1
ATOM 1866 C CA . ILE A 1 254 ? 3.002 28.265 -37.783 1.00 73.96 234 ILE A CA 1
ATOM 1867 C C . ILE A 1 254 ? 3.516 28.734 -36.435 1.00 77.36 234 ILE A C 1
ATOM 1868 O O . ILE A 1 254 ? 2.787 28.696 -35.436 1.00 81.32 234 ILE A O 1
ATOM 1873 N N . ALA A 1 255 ? 4.790 29.116 -36.391 1.00 76.60 235 ALA A N 1
ATOM 1874 C CA . ALA A 1 255 ? 5.370 29.635 -35.165 1.00 71.99 235 ALA A CA 1
ATOM 1875 C C . ALA A 1 255 ? 4.467 30.711 -34.589 1.00 78.13 235 ALA A C 1
ATOM 1876 O O . ALA A 1 255 ? 4.061 31.641 -35.291 1.00 81.08 235 ALA A O 1
ATOM 1878 N N . GLN A 1 256 ? 4.110 30.548 -33.323 1.00 80.61 236 GLN A N 1
ATOM 1879 C CA . GLN A 1 256 ? 3.328 31.571 -32.654 1.00 89.53 236 GLN A CA 1
ATOM 1880 C C . GLN A 1 256 ? 4.150 32.845 -32.551 1.00 100.26 236 GLN A C 1
ATOM 1881 O O . GLN A 1 256 ? 5.243 32.846 -31.976 1.00 101.52 236 GLN A O 1
ATOM 1887 N N . GLU A 1 257 ? 3.640 33.919 -33.141 1.00 110.57 237 GLU A N 1
ATOM 1888 C CA . GLU A 1 257 ? 4.231 35.247 -33.022 1.00 119.86 237 GLU A CA 1
ATOM 1889 C C . GLU A 1 257 ? 3.202 36.128 -32.327 1.00 129.38 237 GLU A C 1
ATOM 1890 O O . GLU A 1 257 ? 2.165 36.452 -32.915 1.00 134.18 237 GLU A O 1
ATOM 1896 N N . LEU A 1 258 ? 3.470 36.501 -31.072 1.00 133.24 238 LEU A N 1
ATOM 1897 C CA . LEU A 1 258 ? 2.476 37.265 -30.323 1.00 134.08 238 LEU A CA 1
ATOM 1898 C C . LEU A 1 258 ? 2.290 38.658 -30.909 1.00 144.91 238 LEU A C 1
ATOM 1899 O O . LEU A 1 258 ? 1.165 39.166 -30.965 1.00 153.60 238 LEU A O 1
ATOM 1904 N N . LYS A 1 259 ? 3.374 39.292 -31.346 1.00 146.99 239 LYS A N 1
ATOM 1905 C CA . LYS A 1 259 ? 3.254 40.415 -32.268 1.00 151.08 239 LYS A CA 1
ATOM 1906 C C . LYS A 1 259 ? 2.920 39.849 -33.641 1.00 159.60 239 LYS A C 1
ATOM 1907 O O . LYS A 1 259 ? 3.744 39.160 -34.251 1.00 156.78 239 LYS A O 1
ATOM 1909 N N . TRP A 1 260 ? 1.707 40.104 -34.121 1.00 166.88 240 TRP A N 1
ATOM 1910 C CA . TRP A 1 260 ? 1.220 39.471 -35.339 1.00 164.47 240 TRP A CA 1
ATOM 1911 C C . TRP A 1 260 ? 1.420 40.409 -36.523 1.00 158.32 240 TRP A C 1
ATOM 1912 O O . TRP A 1 260 ? 0.896 41.528 -36.538 1.00 159.17 240 TRP A O 1
ATOM 1923 N N . ASP A 1 261 ? 2.170 39.931 -37.517 1.00 147.80 241 ASP A N 1
ATOM 1924 C CA . ASP A 1 261 ? 2.839 40.723 -38.533 1.00 131.43 241 ASP A CA 1
ATOM 1925 C C . ASP A 1 261 ? 2.372 40.351 -39.937 1.00 120.25 241 ASP A C 1
ATOM 1926 O O . ASP A 1 261 ? 2.120 39.177 -40.222 1.00 113.59 241 ASP A O 1
ATOM 1931 N N . PRO A 1 262 ? 2.309 41.330 -40.848 1.00 119.77 242 PRO A N 1
ATOM 1932 C CA . PRO A 1 262 ? 1.626 41.106 -42.138 1.00 121.16 242 PRO A CA 1
ATOM 1933 C C . PRO A 1 262 ? 2.191 39.969 -42.972 1.00 124.34 242 PRO A C 1
ATOM 1934 O O . PRO A 1 262 ? 1.420 39.182 -43.536 1.00 122.16 242 PRO A O 1
ATOM 1938 N N . ASN A 1 263 ? 3.518 39.865 -43.081 1.00 129.70 243 ASN A N 1
ATOM 1939 C CA . ASN A 1 263 ? 4.103 38.905 -44.011 1.00 131.96 243 ASN A CA 1
ATOM 1940 C C . ASN A 1 263 ? 3.910 37.464 -43.553 1.00 128.89 243 ASN A C 1
ATOM 1941 O O . ASN A 1 263 ? 3.847 36.556 -44.390 1.00 127.79 243 ASN A O 1
ATOM 1946 N N . GLN A 1 264 ? 3.815 37.225 -42.242 1.00 126.76 244 GLN A N 1
ATOM 1947 C CA . GLN A 1 264 ? 3.563 35.867 -41.772 1.00 118.27 244 GLN A CA 1
ATOM 1948 C C . GLN A 1 264 ? 2.093 35.492 -41.878 1.00 104.79 244 GLN A C 1
ATOM 1949 O O . GLN A 1 264 ? 1.771 34.305 -42.012 1.00 104.26 244 GLN A O 1
ATOM 1955 N N . VAL A 1 265 ? 1.194 36.476 -41.823 1.00 101.01 245 VAL A N 1
ATOM 1956 C CA . VAL A 1 265 ? -0.227 36.192 -42.002 1.00 100.67 245 VAL A CA 1
ATOM 1957 C C . VAL A 1 265 ? -0.463 35.543 -43.360 1.00 98.51 245 VAL A C 1
ATOM 1958 O O . VAL A 1 265 ? -0.996 34.438 -43.453 1.00 96.32 245 VAL A O 1
ATOM 1962 N N . ARG A 1 266 ? -0.033 36.214 -44.432 1.00 98.84 246 ARG A N 1
ATOM 1963 C CA . ARG A 1 266 ? -0.277 35.714 -45.782 1.00 96.93 246 ARG A CA 1
ATOM 1964 C C . ARG A 1 266 ? 0.281 34.310 -45.986 1.00 88.85 246 ARG A C 1
ATOM 1965 O O . ARG A 1 266 ? -0.304 33.512 -46.728 1.00 86.94 246 ARG A O 1
ATOM 1973 N N . ALA A 1 267 ? 1.402 33.985 -45.338 1.00 85.54 247 ALA A N 1
ATOM 1974 C CA . ALA A 1 267 ? 1.968 32.647 -45.463 1.00 82.61 247 ALA A CA 1
ATOM 1975 C C . ALA A 1 267 ? 1.143 31.600 -44.725 1.00 84.15 247 ALA A C 1
ATOM 1976 O O . ALA A 1 267 ? 1.239 30.411 -45.047 1.00 85.67 247 ALA A O 1
ATOM 1978 N N . GLN A 1 268 ? 0.346 32.015 -43.740 1.00 77.94 248 GLN A N 1
ATOM 1979 C CA . GLN A 1 268 ? -0.595 31.105 -43.096 1.00 75.18 248 GLN A CA 1
ATOM 1980 C C . GLN A 1 268 ? -1.742 30.775 -44.032 1.00 74.79 248 GLN A C 1
ATOM 1981 O O . GLN A 1 268 ? -2.070 29.609 -44.265 1.00 79.56 248 GLN A O 1
ATOM 1987 N N . LEU A 1 269 ? -2.331 31.801 -44.607 1.00 75.13 249 LEU A N 1
ATOM 1988 C CA . LEU A 1 269 ? -3.434 31.616 -45.528 1.00 72.51 249 LEU A CA 1
ATOM 1989 C C . LEU A 1 269 ? -3.007 30.753 -46.684 1.00 71.61 249 LEU A C 1
ATOM 1990 O O . LEU A 1 269 ? -3.765 29.887 -47.126 1.00 72.86 249 LEU A O 1
ATOM 1995 N N . ASP A 1 270 ? -1.791 30.945 -47.173 1.00 71.29 250 ASP A N 1
ATOM 1996 C CA . ASP A 1 270 ? -1.326 30.145 -48.293 1.00 78.19 250 ASP A CA 1
ATOM 1997 C C . ASP A 1 270 ? -0.881 28.751 -47.865 1.00 77.59 250 ASP A C 1
ATOM 1998 O O . ASP A 1 270 ? -0.939 27.821 -48.676 1.00 77.90 250 ASP A O 1
ATOM 2003 N N . LEU A 1 271 ? -0.451 28.570 -46.614 1.00 75.18 251 LEU A N 1
ATOM 2004 C CA . LEU A 1 271 ? -0.065 27.230 -46.180 1.00 77.97 251 LEU A CA 1
ATOM 2005 C C . LEU A 1 271 ? -1.281 26.320 -46.060 1.00 77.71 251 LEU A C 1
ATOM 2006 O O . LEU A 1 271 ? -1.284 25.204 -46.590 1.00 80.43 251 LEU A O 1
ATOM 2011 N N . TYR A 1 272 ? -2.326 26.777 -45.365 1.00 76.24 252 TYR A N 1
ATOM 2012 C CA . TYR A 1 272 ? -3.483 25.914 -45.152 1.00 77.85 252 TYR A CA 1
ATOM 2013 C C . TYR A 1 272 ? -4.191 25.600 -46.463 1.00 85.12 252 TYR A C 1
ATOM 2014 O O . TYR A 1 272 ? -4.624 24.462 -46.680 1.00 91.40 252 TYR A O 1
ATOM 2023 N N . ARG A 1 273 ? -4.304 26.586 -47.355 1.00 84.99 253 ARG A N 1
ATOM 2024 C CA . ARG A 1 273 ? -4.885 26.331 -48.669 1.00 83.14 253 ARG A CA 1
ATOM 2025 C C . ARG A 1 273 ? -4.085 25.272 -49.416 1.00 83.41 253 ARG A C 1
ATOM 2026 O O . ARG A 1 273 ? -4.615 24.218 -49.779 1.00 86.42 253 ARG A O 1
ATOM 2028 N N . ASP A 1 274 ? -2.786 25.517 -49.610 1.00 81.49 254 ASP A N 1
ATOM 2029 C CA . ASP A 1 274 ? -1.966 24.604 -50.404 1.00 83.34 254 ASP A CA 1
ATOM 2030 C C . ASP A 1 274 ? -1.993 23.178 -49.865 1.00 76.46 254 ASP A C 1
ATOM 2031 O O . ASP A 1 274 ? -1.849 22.225 -50.638 1.00 78.75 254 ASP A O 1
ATOM 2036 N N . LEU A 1 275 ? -2.169 23.003 -48.556 1.00 67.73 255 LEU A N 1
ATOM 2037 C CA . LEU A 1 275 ? -2.203 21.657 -48.000 1.00 66.09 255 LEU A CA 1
ATOM 2038 C C . LEU A 1 275 ? -3.544 20.970 -48.209 1.00 67.62 255 LEU A C 1
ATOM 2039 O O . LEU A 1 275 ? -3.599 19.736 -48.227 1.00 70.59 255 LEU A O 1
ATOM 2044 N N . SER A 1 276 ? -4.617 21.739 -48.386 1.00 64.94 256 SER A N 1
ATOM 2045 C CA . SER A 1 276 ? -5.949 21.153 -48.471 1.00 74.90 256 SER A CA 1
ATOM 2046 C C . SER A 1 276 ? -6.256 20.635 -49.868 1.00 82.70 256 SER A C 1
ATOM 2047 O O . SER A 1 276 ? -6.788 19.532 -50.027 1.00 80.80 256 SER A O 1
ATOM 2050 N N . LEU A 1 277 ? -5.906 21.406 -50.885 1.00 87.38 257 LEU A N 1
ATOM 2051 C CA . LEU A 1 277 ? -6.240 21.097 -52.278 1.00 92.07 257 LEU A CA 1
ATOM 2052 C C . LEU A 1 277 ? -5.866 19.702 -52.727 1.00 96.83 257 LEU A C 1
ATOM 2053 O O . LEU A 1 277 ? -6.724 19.017 -53.317 1.00 103.93 257 LEU A O 1
ATOM 2058 N N . PRO A 1 278 ? -4.647 19.240 -52.528 1.00 91.97 258 PRO A N 1
ATOM 2059 C CA . PRO A 1 278 ? -4.277 17.935 -53.052 1.00 96.66 258 PRO A CA 1
ATOM 2060 C C . PRO A 1 278 ? -5.006 16.770 -52.411 1.00 93.25 258 PRO A C 1
ATOM 2061 O O . PRO A 1 278 ? -5.026 15.686 -53.007 1.00 91.00 258 PRO A O 1
ATOM 2065 N N . GLN A 1 279 ? -5.598 16.941 -51.231 1.00 94.32 259 GLN A N 1
ATOM 2066 C CA . GLN A 1 279 ? -6.175 15.806 -50.520 1.00 94.56 259 GLN A CA 1
ATOM 2067 C C . GLN A 1 279 ? -7.339 15.212 -51.299 1.00 103.05 259 GLN A C 1
ATOM 2068 O O . GLN A 1 279 ? -8.338 15.890 -51.561 1.00 95.67 259 GLN A O 1
ATOM 2074 N N . GLN A 1 280 ? -7.194 13.940 -51.670 1.00 119.50 260 GLN A N 1
ATOM 2075 C CA . GLN A 1 280 ? -8.225 13.246 -52.427 1.00 128.89 260 GLN A CA 1
ATOM 2076 C C . GLN A 1 280 ? -9.511 13.170 -51.618 1.00 138.53 260 GLN A C 1
ATOM 2077 O O . GLN A 1 280 ? -9.489 13.081 -50.387 1.00 135.90 260 GLN A O 1
ATOM 2083 N N . ASP A 1 281 ? -10.635 13.167 -52.339 1.00 150.11 261 ASP A N 1
ATOM 2084 C CA . ASP A 1 281 ? -11.918 13.580 -51.783 1.00 152.48 261 ASP A CA 1
ATOM 2085 C C . ASP A 1 281 ? -12.195 12.935 -50.436 1.00 143.09 261 ASP A C 1
ATOM 2086 O O . ASP A 1 281 ? -12.039 11.724 -50.257 1.00 143.53 261 ASP A O 1
ATOM 2091 N N . VAL A 1 282 ? -12.603 13.772 -49.491 1.00 133.04 262 VAL A N 1
ATOM 2092 C CA . VAL A 1 282 ? -12.967 13.360 -48.150 1.00 117.25 262 VAL A CA 1
ATOM 2093 C C . VAL A 1 282 ? -14.173 14.186 -47.737 1.00 105.24 262 VAL A C 1
ATOM 2094 O O . VAL A 1 282 ? -14.527 15.173 -48.380 1.00 106.04 262 VAL A O 1
ATOM 2098 N N . ASP A 1 283 ? -14.802 13.771 -46.646 1.00 97.47 263 ASP A N 1
ATOM 2099 C CA . ASP A 1 283 ? -16.041 14.414 -46.239 1.00 90.99 263 ASP A CA 1
ATOM 2100 C C . ASP A 1 283 ? -15.792 15.681 -45.426 1.00 82.72 263 ASP A C 1
ATOM 2101 O O . ASP A 1 283 ? -16.568 16.637 -45.534 1.00 80.43 263 ASP A O 1
ATOM 2106 N N . LEU A 1 284 ? -14.709 15.727 -44.647 1.00 83.46 264 LEU A N 1
ATOM 2107 C CA . LEU A 1 284 ? -14.461 16.829 -43.723 1.00 83.12 264 LEU A CA 1
ATOM 2108 C C . LEU A 1 284 ? -13.005 17.267 -43.752 1.00 79.83 264 LEU A C 1
ATOM 2109 O O . LEU A 1 284 ? -12.103 16.452 -43.539 1.00 84.16 264 LEU A O 1
ATOM 2114 N N . ILE A 1 285 ? -12.786 18.560 -43.982 1.00 76.68 265 ILE A N 1
ATOM 2115 C CA . ILE A 1 285 ? -11.489 19.199 -43.791 1.00 74.20 265 ILE A CA 1
ATOM 2116 C C . ILE A 1 285 ? -11.596 20.095 -42.567 1.00 79.50 265 ILE A C 1
ATOM 2117 O O . ILE A 1 285 ? -12.496 20.939 -42.486 1.00 87.90 265 ILE A O 1
ATOM 2122 N N . VAL A 1 286 ? -10.688 19.915 -41.615 1.00 75.71 266 VAL A N 1
ATOM 2123 C CA . VAL A 1 286 ? -10.744 20.632 -40.349 1.00 71.57 266 VAL A CA 1
ATOM 2124 C C . VAL A 1 286 ? -9.437 21.386 -40.155 1.00 66.86 266 VAL A C 1
ATOM 2125 O O . VAL A 1 286 ? -8.352 20.828 -40.359 1.00 60.71 266 VAL A O 1
ATOM 2129 N N . TRP A 1 287 ? -9.550 22.657 -39.779 1.00 67.71 267 TRP A N 1
ATOM 2130 C CA . TRP A 1 287 ? -8.425 23.512 -39.459 1.00 64.80 267 TRP A CA 1
ATOM 2131 C C . TRP A 1 287 ? -8.475 23.925 -37.994 1.00 63.83 267 TRP A C 1
ATOM 2132 O O . TRP A 1 287 ? -9.557 24.067 -37.416 1.00 63.81 267 TRP A O 1
ATOM 2143 N N . PRO A 1 288 ? -7.326 24.118 -37.371 1.00 64.44 268 PRO A N 1
ATOM 2144 C CA . PRO A 1 288 ? -7.304 24.338 -35.920 1.00 59.77 268 PRO A CA 1
ATOM 2145 C C . PRO A 1 288 ? -7.646 25.757 -35.480 1.00 61.25 268 PRO A C 1
ATOM 2146 O O . PRO A 1 288 ? -8.210 26.550 -36.242 1.00 56.68 268 PRO A O 1
ATOM 2150 N N . GLU A 1 289 ? -7.303 26.064 -34.229 1.00 69.79 269 GLU A N 1
ATOM 2151 C CA . GLU A 1 289 ? -7.718 27.302 -33.577 1.00 70.97 269 GLU A CA 1
ATOM 2152 C C . GLU A 1 289 ? -7.126 28.514 -34.285 1.00 64.74 269 GLU A C 1
ATOM 2153 O O . GLU A 1 289 ? -5.904 28.616 -34.437 1.00 60.11 269 GLU A O 1
ATOM 2159 N N . THR A 1 290 ? -7.998 29.435 -34.705 1.00 63.05 270 THR A N 1
ATOM 2160 C CA . THR A 1 290 ? -7.601 30.638 -35.438 1.00 66.60 270 THR A CA 1
ATOM 2161 C C . THR A 1 290 ? -6.678 30.269 -36.600 1.00 68.24 270 THR A C 1
ATOM 2162 O O . THR A 1 290 ? -5.582 30.808 -36.768 1.00 68.29 270 THR A O 1
ATOM 2166 N N . ALA A 1 291 ? -7.123 29.296 -37.395 1.00 68.00 271 ALA A N 1
ATOM 2167 C CA . ALA A 1 291 ? -6.302 28.855 -38.514 1.00 67.84 271 ALA A CA 1
ATOM 2168 C C . ALA A 1 291 ? -6.164 29.959 -39.551 1.00 66.75 271 ALA A C 1
ATOM 2169 O O . ALA A 1 291 ? -5.068 30.196 -40.070 1.00 68.65 271 ALA A O 1
ATOM 2171 N N . VAL A 1 292 ? -7.256 30.651 -39.849 1.00 66.14 272 VAL A N 1
ATOM 2172 C CA . VAL A 1 292 ? -7.211 31.871 -40.655 1.00 72.94 272 VAL A CA 1
ATOM 2173 C C . VAL A 1 292 ? -7.115 33.050 -39.692 1.00 80.00 272 VAL A C 1
ATOM 2174 O O . VAL A 1 292 ? -8.028 33.251 -38.875 1.00 84.48 272 VAL A O 1
ATOM 2178 N N . PRO A 1 293 ? -6.011 33.804 -39.697 1.00 80.09 273 PRO A N 1
ATOM 2179 C CA . PRO A 1 293 ? -5.819 34.856 -38.689 1.00 79.88 273 PRO A CA 1
ATOM 2180 C C . PRO A 1 293 ? -6.594 36.126 -38.970 1.00 84.05 273 PRO A C 1
ATOM 2181 O O . PRO A 1 293 ? -6.615 37.020 -38.113 1.00 87.06 273 PRO A O 1
ATOM 2185 N N . ILE A 1 294 ? -7.213 36.241 -40.133 1.00 87.34 274 ILE A N 1
ATOM 2186 C CA . ILE A 1 294 ? -7.932 37.451 -40.503 1.00 90.62 274 ILE A CA 1
ATOM 2187 C C . ILE A 1 294 ? -9.276 37.473 -39.792 1.00 85.14 274 ILE A C 1
ATOM 2188 O O . ILE A 1 294 ? -9.848 36.426 -39.469 1.00 81.79 274 ILE A O 1
ATOM 2193 N N . LEU A 1 295 ? -9.785 38.677 -39.536 1.00 85.21 275 LEU A N 1
ATOM 2194 C CA . LEU A 1 295 ? -11.152 38.810 -39.058 1.00 83.56 275 LEU A CA 1
ATOM 2195 C C . LEU A 1 295 ? -12.115 38.152 -40.039 1.00 86.48 275 LEU A C 1
ATOM 2196 O O . LEU A 1 295 ? -11.836 38.012 -41.232 1.00 85.86 275 LEU A O 1
ATOM 2201 N N . GLN A 1 296 ? -13.274 37.759 -39.516 1.00 85.31 276 GLN A N 1
ATOM 2202 C CA . GLN A 1 296 ? -14.259 37.069 -40.338 1.00 85.10 276 GLN A CA 1
ATOM 2203 C C . GLN A 1 296 ? -14.826 37.981 -41.418 1.00 93.78 276 GLN A C 1
ATOM 2204 O O . GLN A 1 296 ? -15.008 37.555 -42.565 1.00 102.58 276 GLN A O 1
ATOM 2210 N N . ASP A 1 297 ? -15.121 39.236 -41.073 1.00 96.22 277 ASP A N 1
ATOM 2211 C CA . ASP A 1 297 ? -15.727 40.134 -42.050 1.00 100.52 277 ASP A CA 1
ATOM 2212 C C . ASP A 1 297 ? -14.749 40.483 -43.164 1.00 106.87 277 ASP A C 1
ATOM 2213 O O . ASP A 1 297 ? -15.147 40.614 -44.327 1.00 112.56 277 ASP A O 1
ATOM 2218 N N . MET A 1 298 ? -13.470 40.630 -42.835 1.00 107.87 278 MET A N 1
ATOM 2219 C CA . MET A 1 298 ? -12.473 41.049 -43.809 1.00 112.38 278 MET A CA 1
ATOM 2220 C C . MET A 1 298 ? -11.801 39.882 -44.516 1.00 109.18 278 MET A C 1
ATOM 2221 O O . MET A 1 298 ? -10.816 40.090 -45.230 1.00 118.49 278 MET A O 1
ATOM 2226 N N . ALA A 1 299 ? -12.313 38.665 -44.349 1.00 95.11 279 ALA A N 1
ATOM 2227 C CA . ALA A 1 299 ? -11.762 37.499 -45.024 1.00 85.20 279 ALA A CA 1
ATOM 2228 C C . ALA A 1 299 ? -12.784 36.864 -45.960 1.00 89.59 279 ALA A C 1
ATOM 2229 O O . ALA A 1 299 ? -12.739 35.672 -46.224 1.00 88.25 279 ALA A O 1
ATOM 2231 N N . SER A 1 300 ? -13.707 37.671 -46.489 1.00 90.40 280 SER A N 1
ATOM 2232 C CA . SER A 1 300 ? -14.718 37.152 -47.406 1.00 97.88 280 SER A CA 1
ATOM 2233 C C . SER A 1 300 ? -14.081 36.525 -48.641 1.00 107.71 280 SER A C 1
ATOM 2234 O O . SER A 1 300 ? -14.527 35.472 -49.111 1.00 114.14 280 SER A O 1
ATOM 2237 N N . GLY A 1 301 ? -13.039 37.159 -49.182 1.00 110.64 281 GLY A N 1
ATOM 2238 C CA . GLY A 1 301 ? -12.381 36.607 -50.355 1.00 112.38 281 GLY A CA 1
ATOM 2239 C C . GLY A 1 301 ? -11.709 35.277 -50.074 1.00 106.75 281 GLY A C 1
ATOM 2240 O O . GLY A 1 301 ? -11.925 34.294 -50.788 1.00 108.49 281 GLY A O 1
ATOM 2241 N N . TYR A 1 302 ? -10.881 35.228 -49.025 1.00 101.42 282 TYR A N 1
ATOM 2242 C CA . TYR A 1 302 ? -10.181 33.988 -48.698 1.00 96.81 282 TYR A CA 1
ATOM 2243 C C . TYR A 1 302 ? -11.151 32.910 -48.264 1.00 97.39 282 TYR A C 1
ATOM 2244 O O . TYR A 1 302 ? -10.977 31.728 -48.589 1.00 104.17 282 TYR A O 1
ATOM 2253 N N . LEU A 1 303 ? -12.205 33.316 -47.572 1.00 89.60 283 LEU A N 1
ATOM 2254 C CA . LEU A 1 303 ? -13.201 32.367 -47.114 1.00 89.22 283 LEU A CA 1
ATOM 2255 C C . LEU A 1 303 ? -14.027 31.879 -48.285 1.00 93.70 283 LEU A C 1
ATOM 2256 O O . LEU A 1 303 ? -14.210 30.672 -48.465 1.00 98.53 283 LEU A O 1
ATOM 2261 N N . GLY A 1 304 ? -14.503 32.808 -49.111 1.00 94.71 284 GLY A N 1
ATOM 2262 C CA . GLY A 1 304 ? -15.338 32.441 -50.243 1.00 93.59 284 GLY A CA 1
ATOM 2263 C C . GLY A 1 304 ? -14.657 31.500 -51.215 1.00 89.94 284 GLY A C 1
ATOM 2264 O O . GLY A 1 304 ? -15.267 30.540 -51.692 1.00 89.98 284 GLY A O 1
ATOM 2265 N N . ALA A 1 305 ? -13.384 31.759 -51.525 1.00 88.62 285 ALA A N 1
ATOM 2266 C CA . ALA A 1 305 ? -12.649 30.853 -52.402 1.00 87.73 285 ALA A CA 1
ATOM 2267 C C . ALA A 1 305 ? -12.520 29.475 -51.772 1.00 83.70 285 ALA A C 1
ATOM 2268 O O . ALA A 1 305 ? -12.669 28.455 -52.454 1.00 82.90 285 ALA A O 1
ATOM 2270 N N . MET A 1 306 ? -12.272 29.427 -50.462 1.00 81.81 286 MET A N 1
ATOM 2271 C CA . MET A 1 306 ? -12.067 28.152 -49.788 1.00 79.57 286 MET A CA 1
ATOM 2272 C C . MET A 1 306 ? -13.339 27.311 -49.768 1.00 82.36 286 MET A C 1
ATOM 2273 O O . MET A 1 306 ? -13.263 26.077 -49.725 1.00 84.89 286 MET A O 1
ATOM 2278 N N . GLY A 1 307 ? -14.508 27.952 -49.808 1.00 84.36 287 GLY A N 1
ATOM 2279 C CA . GLY A 1 307 ? -15.750 27.199 -49.895 1.00 87.17 287 GLY A CA 1
ATOM 2280 C C . GLY A 1 307 ? -15.899 26.467 -51.217 1.00 90.78 287 GLY A C 1
ATOM 2281 O O . GLY A 1 307 ? -16.256 25.285 -51.247 1.00 91.75 287 GLY A O 1
ATOM 2282 N N . GLN A 1 308 ? -15.637 27.159 -52.332 1.00 91.40 288 GLN A N 1
ATOM 2283 C CA . GLN A 1 308 ? -15.734 26.504 -53.635 1.00 99.19 288 GLN A CA 1
ATOM 2284 C C . GLN A 1 308 ? -14.710 25.387 -53.773 1.00 98.82 288 GLN A C 1
ATOM 2285 O O . GLN A 1 308 ? -14.989 24.364 -54.410 1.00 100.04 288 GLN A O 1
ATOM 2291 N N . VAL A 1 309 ? -13.525 25.560 -53.183 1.00 100.88 289 VAL A N 1
ATOM 2292 C CA . VAL A 1 309 ? -12.528 24.493 -53.202 1.00 102.77 289 VAL A CA 1
ATOM 2293 C C . VAL A 1 309 ? -13.054 23.269 -52.470 1.00 100.96 289 VAL A C 1
ATOM 2294 O O . VAL A 1 309 ? -12.845 22.128 -52.902 1.00 106.44 289 VAL A O 1
ATOM 2298 N N . ALA A 1 310 ? -13.736 23.486 -51.344 1.00 91.99 290 ALA A N 1
ATOM 2299 C CA . ALA A 1 310 ? -14.377 22.386 -50.636 1.00 85.47 290 ALA A CA 1
ATOM 2300 C C . ALA A 1 310 ? -15.545 21.824 -51.438 1.00 87.84 290 ALA A C 1
ATOM 2301 O O . ALA A 1 310 ? -15.758 20.606 -51.462 1.00 88.92 290 ALA A O 1
ATOM 2303 N N . ASP A 1 311 ? -16.308 22.696 -52.105 1.00 92.88 291 ASP A N 1
ATOM 2304 C CA . ASP A 1 311 ? -17.439 22.239 -52.908 1.00 100.62 291 ASP A CA 1
ATOM 2305 C C . ASP A 1 311 ? -16.986 21.322 -54.038 1.00 99.05 291 ASP A C 1
ATOM 2306 O O . ASP A 1 311 ? -17.634 20.306 -54.318 1.00 100.87 291 ASP A O 1
ATOM 2311 N N . GLU A 1 312 ? -15.880 21.666 -54.705 1.00 102.97 292 GLU A N 1
ATOM 2312 C CA . GLU A 1 312 ? -15.323 20.779 -55.723 1.00 105.42 292 GLU A CA 1
ATOM 2313 C C . GLU A 1 312 ? -14.926 19.433 -55.135 1.00 105.60 292 GLU A C 1
ATOM 2314 O O . GLU A 1 312 ? -14.884 18.429 -55.856 1.00 107.84 292 GLU A O 1
ATOM 2320 N N . LYS A 1 313 ? -14.624 19.394 -53.837 1.00 97.55 293 LYS A N 1
ATOM 2321 C CA . LYS A 1 313 ? -14.253 18.172 -53.140 1.00 94.34 293 LYS A CA 1
ATOM 2322 C C . LYS A 1 313 ? -15.398 17.583 -52.328 1.00 98.60 293 LYS A C 1
ATOM 2323 O O . LYS A 1 313 ? -15.144 16.795 -51.412 1.00 106.72 293 LYS A O 1
ATOM 2329 N N . ASN A 1 314 ? -16.644 17.960 -52.632 1.00 94.36 294 ASN A N 1
ATOM 2330 C CA . ASN A 1 314 ? -17.835 17.435 -51.958 1.00 95.37 294 ASN A CA 1
ATOM 2331 C C . ASN A 1 314 ? -17.621 17.317 -50.452 1.00 96.55 294 ASN A C 1
ATOM 2332 O O . ASN A 1 314 ? -17.966 16.305 -49.828 1.00 97.45 294 ASN A O 1
ATOM 2337 N N . ALA A 1 315 ? -17.041 18.358 -49.862 1.00 93.50 295 ALA A N 1
ATOM 2338 C CA . ALA A 1 315 ? -16.554 18.310 -48.493 1.00 91.50 295 ALA A CA 1
ATOM 2339 C C . ALA A 1 315 ? -16.962 19.573 -47.751 1.00 87.33 295 ALA A C 1
ATOM 2340 O O . ALA A 1 315 ? -17.366 20.572 -48.351 1.00 91.12 295 ALA A O 1
ATOM 2342 N N . ALA A 1 316 ? -16.835 19.525 -46.430 1.00 81.80 296 ALA A N 1
ATOM 2343 C CA . ALA A 1 316 ? -16.998 20.697 -45.584 1.00 79.89 296 ALA A CA 1
ATOM 2344 C C . ALA A 1 316 ? -15.656 21.070 -44.971 1.00 78.40 296 ALA A C 1
ATOM 2345 O O . ALA A 1 316 ? -14.916 20.201 -44.499 1.00 76.51 296 ALA A O 1
ATOM 2347 N N . LEU A 1 317 ? -15.341 22.362 -44.988 1.00 79.82 297 LEU A N 1
ATOM 2348 C CA . LEU A 1 317 ? -14.143 22.881 -44.343 1.00 81.44 297 LEU A CA 1
ATOM 2349 C C . LEU A 1 317 ? -14.532 23.570 -43.041 1.00 82.74 297 LEU A C 1
ATOM 2350 O O . LEU A 1 317 ? -15.396 24.452 -43.033 1.00 91.83 297 LEU A O 1
ATOM 2355 N N . ILE A 1 318 ? -13.888 23.169 -41.949 1.00 78.71 298 ILE A N 1
ATOM 2356 C CA . ILE A 1 318 ? -14.168 23.693 -40.617 1.00 73.19 298 ILE A CA 1
ATOM 2357 C C . ILE A 1 318 ? -12.885 24.301 -40.071 1.00 69.69 298 ILE A C 1
ATOM 2358 O O . ILE A 1 318 ? -11.876 23.601 -39.919 1.00 65.94 298 ILE A O 1
ATOM 2363 N N . THR A 1 319 ? -12.920 25.599 -39.774 1.00 69.38 299 THR A N 1
ATOM 2364 C CA . THR A 1 319 ? -11.721 26.313 -39.364 1.00 68.01 299 THR A CA 1
ATOM 2365 C C . THR A 1 319 ? -12.054 27.328 -38.282 1.00 67.74 299 THR A C 1
ATOM 2366 O O . THR A 1 319 ? -13.182 27.819 -38.188 1.00 66.84 299 THR A O 1
ATOM 2370 N N . GLY A 1 320 ? -11.051 27.632 -37.462 1.00 71.72 300 GLY A N 1
ATOM 2371 C CA . GLY A 1 320 ? -11.176 28.669 -36.458 1.00 69.22 300 GLY A CA 1
ATOM 2372 C C . GLY A 1 320 ? -10.767 30.015 -37.031 1.00 71.39 300 GLY A C 1
ATOM 2373 O O . GLY A 1 320 ? -9.782 30.124 -37.758 1.00 74.33 300 GLY A O 1
ATOM 2374 N N . VAL A 1 321 ? -11.546 31.037 -36.699 1.00 65.91 301 VAL A N 1
ATOM 2375 C CA . VAL A 1 321 ? -11.325 32.375 -37.239 1.00 67.97 301 VAL A CA 1
ATOM 2376 C C . VAL A 1 321 ? -11.699 33.398 -36.175 1.00 72.67 301 VAL A C 1
ATOM 2377 O O . VAL A 1 321 ? -12.745 33.255 -35.525 1.00 72.99 301 VAL A O 1
ATOM 2381 N N . PRO A 1 322 ? -10.881 34.423 -35.943 1.00 75.66 302 PRO A N 1
ATOM 2382 C CA . PRO A 1 322 ? -11.313 35.503 -35.053 1.00 78.55 302 PRO A CA 1
ATOM 2383 C C . PRO A 1 322 ? -12.525 36.197 -35.645 1.00 81.66 302 PRO A C 1
ATOM 2384 O O . PRO A 1 322 ? -12.576 36.484 -36.843 1.00 87.69 302 PRO A O 1
ATOM 2388 N N . VAL A 1 323 ? -13.520 36.441 -34.805 1.00 80.04 303 VAL A N 1
ATOM 2389 C CA . VAL A 1 323 ? -14.771 37.031 -35.251 1.00 76.12 303 VAL A CA 1
ATOM 2390 C C . VAL A 1 323 ? -14.956 38.370 -34.557 1.00 76.64 303 VAL A C 1
ATOM 2391 O O . VAL A 1 323 ? -14.658 38.520 -33.367 1.00 80.69 303 VAL A O 1
ATOM 2395 N N . ARG A 1 324 ? -15.429 39.342 -35.323 1.00 80.48 304 ARG A N 1
ATOM 2396 C CA . ARG A 1 324 ? -15.574 40.722 -34.908 1.00 85.17 304 ARG A CA 1
ATOM 2397 C C . ARG A 1 324 ? -17.052 41.076 -34.925 1.00 89.95 304 ARG A C 1
ATOM 2398 O O . ARG A 1 324 ? -17.825 40.521 -35.709 1.00 89.80 304 ARG A O 1
ATOM 2406 N N . GLU A 1 325 ? -17.464 41.978 -34.045 1.00 96.78 305 GLU A N 1
ATOM 2407 C CA . GLU A 1 325 ? -18.846 42.434 -34.030 1.00 104.17 305 GLU A CA 1
ATOM 2408 C C . GLU A 1 325 ? -18.846 43.949 -33.959 1.00 106.70 305 GLU A C 1
ATOM 2409 O O . GLU A 1 325 ? -18.397 44.521 -32.961 1.00 106.65 305 GLU A O 1
ATOM 2415 N N . ARG A 1 326 ? -19.334 44.589 -35.020 1.00 110.02 306 ARG A N 1
ATOM 2416 C CA . ARG A 1 326 ? -19.423 46.039 -35.068 1.00 113.19 306 ARG A CA 1
ATOM 2417 C C . ARG A 1 326 ? -20.695 46.468 -34.379 1.00 118.22 306 ARG A C 1
ATOM 2418 O O . ARG A 1 326 ? -21.795 46.036 -34.744 1.00 125.15 306 ARG A O 1
ATOM 2426 N N . LEU A 1 327 ? -20.526 47.279 -33.357 1.00 119.51 307 LEU A N 1
ATOM 2427 C CA . LEU A 1 327 ? -21.633 47.823 -32.622 1.00 121.50 307 LEU A CA 1
ATOM 2428 C C . LEU A 1 327 ? -22.163 49.051 -33.328 1.00 135.27 307 LEU A C 1
ATOM 2429 O O . LEU A 1 327 ? -21.587 49.552 -34.298 1.00 129.98 307 LEU A O 1
ATOM 2434 N N . ALA A 1 328 ? -23.272 49.548 -32.799 1.00 148.48 308 ALA A N 1
ATOM 2435 C CA . ALA A 1 328 ? -23.844 50.776 -33.318 1.00 159.23 308 ALA A CA 1
ATOM 2436 C C . ALA A 1 328 ? -22.852 51.926 -33.203 1.00 164.70 308 ALA A C 1
ATOM 2437 O O . ALA A 1 328 ? -22.715 52.734 -34.129 1.00 169.28 308 ALA A O 1
ATOM 2439 N N . ASP A 1 329 ? -22.106 51.974 -32.103 1.00 164.99 309 ASP A N 1
ATOM 2440 C CA . ASP A 1 329 ? -21.193 53.067 -31.775 1.00 166.60 309 ASP A CA 1
ATOM 2441 C C . ASP A 1 329 ? -19.733 52.676 -31.963 1.00 156.66 309 ASP A C 1
ATOM 2442 O O . ASP A 1 329 ? -19.167 51.992 -31.106 1.00 150.16 309 ASP A O 1
ATOM 2447 N N . GLY A 1 330 ? -19.103 53.167 -33.025 1.00 155.23 310 GLY A N 1
ATOM 2448 C CA . GLY A 1 330 ? -17.653 53.039 -33.174 1.00 148.59 310 GLY A CA 1
ATOM 2449 C C . GLY A 1 330 ? -17.085 51.621 -33.278 1.00 139.99 310 GLY A C 1
ATOM 2450 O O . GLY A 1 330 ? -17.390 50.856 -34.205 1.00 136.35 310 GLY A O 1
ATOM 2451 N N . LYS A 1 331 ? -16.228 51.290 -32.309 1.00 140.31 311 LYS A N 1
ATOM 2452 C CA . LYS A 1 331 ? -15.326 50.143 -32.310 1.00 137.85 311 LYS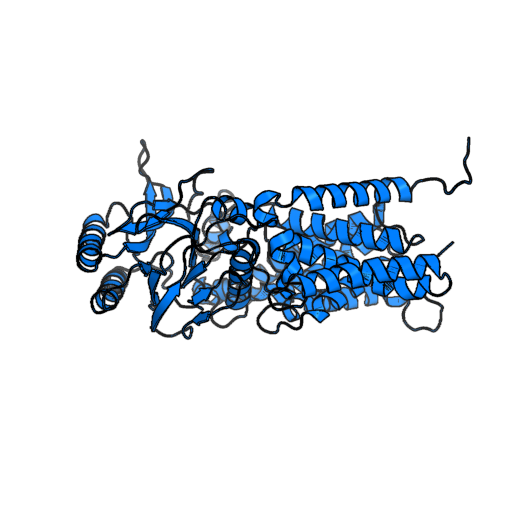 A CA 1
ATOM 2453 C C . LYS A 1 331 ? -16.034 48.797 -32.125 1.00 134.41 311 LYS A C 1
ATOM 2454 O O . LYS A 1 331 ? -17.161 48.694 -31.627 1.00 135.15 311 LYS A O 1
ATOM 2456 N N . SER A 1 332 ?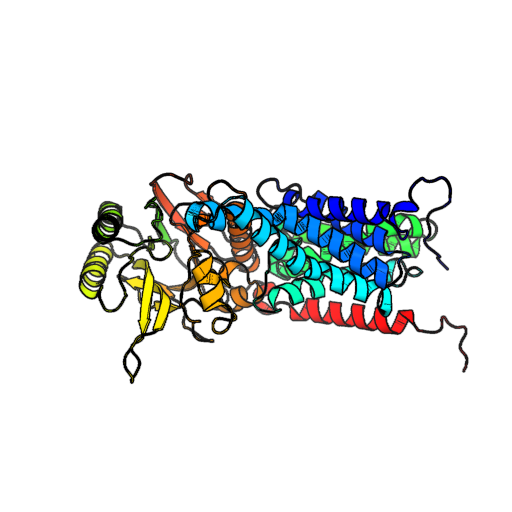 -15.293 47.749 -32.477 1.00 127.69 312 SER A N 1
ATOM 2457 C CA . SER A 1 332 ? -15.756 46.375 -32.496 1.00 120.38 312 SER A CA 1
ATOM 2458 C C . SER A 1 332 ? -15.578 45.683 -31.147 1.00 114.00 312 SER A C 1
ATOM 2459 O O . SER A 1 332 ? -15.249 46.287 -30.122 1.00 115.26 312 SER A O 1
ATOM 2462 N N . ARG A 1 333 ? -15.828 44.384 -31.175 1.00 105.73 313 ARG A N 1
ATOM 2463 C CA . ARG A 1 333 ? -15.742 43.447 -30.073 1.00 95.21 313 ARG A CA 1
ATOM 2464 C C . ARG A 1 333 ? -15.226 42.164 -30.680 1.00 89.41 313 ARG A C 1
ATOM 2465 O O . ARG A 1 333 ? -15.598 41.837 -31.807 1.00 94.78 313 ARG A O 1
ATOM 2473 N N . TYR A 1 334 ? -14.405 41.416 -29.966 1.00 81.55 314 TYR A N 1
ATOM 2474 C CA . TYR A 1 334 ? -13.839 40.257 -30.628 1.00 77.00 314 TYR A CA 1
ATOM 2475 C C . TYR A 1 334 ? -14.228 38.959 -29.944 1.00 73.14 314 TYR A C 1
ATOM 2476 O O . TYR A 1 334 ? -14.558 38.916 -28.755 1.00 72.00 314 TYR A O 1
ATOM 2485 N N . PHE A 1 335 ? -14.179 37.900 -30.743 1.00 71.19 315 PHE A N 1
ATOM 2486 C CA . PHE A 1 335 ? -14.486 36.551 -30.311 1.00 75.07 315 PHE A CA 1
ATOM 2487 C C . PHE A 1 335 ? -13.512 35.588 -30.967 1.00 74.13 315 PHE A C 1
ATOM 2488 O O . PHE A 1 335 ? -13.018 35.834 -32.070 1.00 74.04 315 PHE A O 1
ATOM 2496 N N . ASN A 1 336 ? -13.256 34.482 -30.280 1.00 71.78 316 ASN A N 1
ATOM 2497 C CA . ASN A 1 336 ? -12.504 33.361 -30.835 1.00 62.05 316 ASN A CA 1
ATOM 2498 C C . ASN A 1 336 ? -13.537 32.368 -31.348 1.00 60.64 316 ASN A C 1
ATOM 2499 O O . ASN A 1 336 ? -14.157 31.642 -30.569 1.00 55.74 316 ASN A O 1
ATOM 2504 N N . GLY A 1 337 ? -13.737 32.355 -32.667 1.00 68.29 317 GLY A N 1
ATOM 2505 C CA . GLY A 1 337 ? -14.800 31.596 -33.276 1.00 63.38 317 GLY A CA 1
ATOM 2506 C C . GLY A 1 337 ? -14.267 30.502 -34.185 1.00 64.22 317 GLY A C 1
ATOM 2507 O O . GLY A 1 337 ? -13.072 30.439 -34.495 1.00 66.49 317 GLY A O 1
ATOM 2508 N N . ILE A 1 338 ? -15.175 29.618 -34.591 1.00 69.10 318 ILE A N 1
ATOM 2509 C CA . ILE A 1 338 ? -14.907 28.660 -35.654 1.00 73.45 318 ILE A CA 1
ATOM 2510 C C . ILE A 1 338 ? -16.097 28.648 -36.600 1.00 71.66 318 ILE A C 1
ATOM 2511 O O . ILE A 1 338 ? -17.248 28.822 -36.186 1.00 74.49 318 ILE A O 1
ATOM 2516 N N . THR A 1 339 ? -15.817 28.451 -37.884 1.00 68.96 319 THR A N 1
ATOM 2517 C CA . THR A 1 339 ? -16.867 28.521 -38.886 1.00 68.32 319 THR A CA 1
ATOM 2518 C C . THR A 1 339 ? -16.687 27.400 -39.900 1.00 67.47 319 THR A C 1
ATOM 2519 O O . THR A 1 339 ? -15.618 26.792 -40.008 1.00 61.79 319 THR A O 1
ATOM 2523 N N . VAL A 1 340 ? -17.760 27.123 -40.639 1.00 59.13 320 VAL A N 1
ATOM 2524 C CA . VAL A 1 340 ? -17.785 26.058 -41.633 1.00 68.45 320 VAL A CA 1
ATOM 2525 C C . VAL A 1 340 ? -18.053 26.666 -43.001 1.00 71.94 320 VAL A C 1
ATOM 2526 O O . VAL A 1 340 ? -18.944 27.512 -43.150 1.00 74.89 320 VAL A O 1
ATOM 2530 N N . VAL A 1 341 ? -17.282 26.230 -43.997 1.00 76.08 321 VAL A N 1
ATOM 2531 C CA . VAL A 1 341 ? -17.529 26.553 -45.394 1.00 73.47 321 VAL A CA 1
ATOM 2532 C C . VAL A 1 341 ? -17.576 25.252 -46.180 1.00 74.41 321 VAL A C 1
ATOM 2533 O O . VAL A 1 341 ? -17.138 24.197 -45.714 1.00 66.39 321 VAL A O 1
ATOM 2537 N N . GLY A 1 342 ? -18.110 25.342 -47.394 1.00 78.85 322 GLY A N 1
ATOM 2538 C CA . GLY A 1 342 ? -18.282 24.170 -48.227 1.00 72.05 322 GLY A CA 1
ATOM 2539 C C . GLY A 1 342 ? -19.612 23.494 -47.974 1.00 88.86 322 GLY A C 1
ATOM 2540 O O . GLY A 1 342 ? -20.643 24.164 -47.860 1.00 73.67 322 GLY A O 1
ATOM 2541 N N . GLU A 1 343 ? -19.598 22.163 -47.873 1.00 91.94 323 GLU A N 1
ATOM 2542 C CA . GLU A 1 343 ? -20.805 21.377 -47.613 1.00 97.54 323 GLU A CA 1
ATOM 2543 C C . GLU A 1 343 ? -21.170 21.477 -46.129 1.00 98.32 323 GLU A C 1
ATOM 2544 O O . GLU A 1 343 ? -21.091 20.516 -45.361 1.00 106.37 323 GLU A O 1
ATOM 2550 N N . GLY A 1 344 ? -21.584 22.674 -45.730 1.00 93.23 324 GLY A N 1
ATOM 2551 C CA . GLY A 1 344 ? -21.952 22.914 -44.347 1.00 87.28 324 GLY A CA 1
ATOM 2552 C C . GLY A 1 344 ? -22.120 24.393 -44.089 1.00 87.36 324 GLY A C 1
ATOM 2553 O O . GLY A 1 344 ? -21.860 25.238 -44.951 1.00 89.97 324 GLY A O 1
ATOM 2554 N N . ALA A 1 345 ? -22.562 24.699 -42.872 1.00 84.20 325 ALA A N 1
ATOM 2555 C CA . ALA A 1 345 ? -22.795 26.085 -42.491 1.00 83.93 325 ALA A CA 1
ATOM 2556 C C . ALA A 1 345 ? -22.696 26.213 -40.978 1.00 85.59 325 ALA A C 1
ATOM 2557 O O . ALA A 1 345 ? -22.715 25.221 -40.245 1.00 83.95 325 ALA A O 1
ATOM 2559 N N . GLY A 1 346 ? -22.587 27.459 -40.523 1.00 85.10 326 GLY A N 1
ATOM 2560 C CA . GLY A 1 346 ? -22.576 27.755 -39.105 1.00 74.68 326 GLY A CA 1
ATOM 2561 C C . GLY A 1 346 ? -21.290 28.392 -38.620 1.00 76.30 326 GLY A C 1
ATOM 2562 O O . GLY A 1 346 ? -20.220 28.160 -39.189 1.00 76.97 326 GLY A O 1
ATOM 2563 N N . THR A 1 347 ? -21.389 29.204 -37.568 1.00 81.30 327 THR A N 1
ATOM 2564 C CA . THR A 1 347 ? -20.231 29.820 -36.931 1.00 77.57 327 THR A CA 1
ATOM 2565 C C . THR A 1 347 ? -20.443 29.815 -35.425 1.00 75.33 327 THR A C 1
ATOM 2566 O O . THR A 1 347 ? -21.481 30.276 -34.942 1.00 82.76 327 THR A O 1
ATOM 2570 N N . TYR A 1 348 ? -19.465 29.300 -34.687 1.00 70.21 328 TYR A N 1
ATOM 2571 C CA . TYR A 1 348 ? -19.557 29.182 -33.238 1.00 69.46 328 TYR A CA 1
ATOM 2572 C C . TYR A 1 348 ? -18.569 30.134 -32.571 1.00 63.43 328 TYR A C 1
ATOM 2573 O O . TYR A 1 348 ? -17.461 30.329 -33.067 1.00 58.42 328 TYR A O 1
ATOM 2582 N N . LEU A 1 349 ? -18.997 30.765 -31.478 1.00 60.83 329 LEU A N 1
ATOM 2583 C CA . LEU A 1 349 ? -18.174 31.692 -30.697 1.00 60.23 329 LEU A CA 1
ATOM 2584 C C . LEU A 1 349 ? -17.837 31.131 -29.318 1.00 61.34 329 LEU A C 1
ATOM 2585 O O . LEU A 1 349 ? -18.733 30.708 -28.588 1.00 62.59 329 LEU A O 1
ATOM 2590 N N . LYS A 1 350 ? -16.569 31.197 -28.931 1.00 58.80 330 LYS A N 1
ATOM 2591 C CA . LYS A 1 350 ? -16.133 30.655 -27.645 1.00 54.70 330 LYS A CA 1
ATOM 2592 C C . LYS A 1 350 ? -16.870 31.300 -26.479 1.00 62.63 330 LYS A C 1
ATOM 2593 O O . LYS A 1 350 ? -17.069 32.517 -26.438 1.00 66.93 330 LYS A O 1
ATOM 2599 N N . GLN A 1 351 ? -17.249 30.470 -25.512 1.00 66.79 331 GLN A N 1
ATOM 2600 C CA . GLN A 1 351 ? -17.959 30.910 -24.320 1.00 64.53 331 GLN A CA 1
ATOM 2601 C C . GLN A 1 351 ? -17.057 31.024 -23.104 1.00 59.73 331 GLN A C 1
ATOM 2602 O O . GLN A 1 351 ? -17.080 32.040 -22.407 1.00 65.25 331 GLN A O 1
ATOM 2608 N N . LYS A 1 352 ? -16.285 29.983 -22.819 1.00 54.46 332 LYS A N 1
ATOM 2609 C CA . LYS A 1 352 ? -15.327 30.027 -21.725 1.00 52.37 332 LYS A CA 1
ATOM 2610 C C . LYS A 1 352 ? -14.053 30.713 -22.195 1.00 60.36 332 LYS A C 1
ATOM 2611 O O . LYS A 1 352 ? -13.443 30.283 -23.177 1.00 72.32 332 LYS A O 1
ATOM 2617 N N . LEU A 1 353 ? -13.636 31.756 -21.488 1.00 58.48 333 LEU A N 1
ATOM 2618 C CA . LEU A 1 353 ? -12.398 32.464 -21.786 1.00 53.97 333 LEU A CA 1
ATOM 2619 C C . LEU A 1 353 ? -11.399 32.245 -20.658 1.00 57.26 333 LEU A C 1
ATOM 2620 O O . LEU A 1 353 ? -11.768 32.286 -19.481 1.00 55.23 333 LEU A O 1
ATOM 2625 N N . VAL A 1 354 ? -10.135 32.018 -21.009 1.00 55.89 334 VAL A N 1
ATOM 2626 C CA . VAL A 1 354 ? -9.122 31.829 -19.972 1.00 58.71 334 VAL A CA 1
ATOM 2627 C C . VAL A 1 354 ? -8.794 33.188 -19.363 1.00 57.90 334 VAL A C 1
ATOM 2628 O O . VAL A 1 354 ? -8.457 34.136 -20.088 1.00 54.61 334 VAL A O 1
ATOM 2632 N N . PRO A 1 355 ? -8.922 33.342 -18.048 1.00 62.29 335 PRO A N 1
ATOM 2633 C CA . PRO A 1 355 ? -8.573 34.622 -17.426 1.00 65.79 335 PRO A CA 1
ATOM 2634 C C . PRO A 1 355 ? -7.094 34.910 -17.602 1.00 69.13 335 PRO A C 1
ATOM 2635 O O . PRO A 1 355 ? -6.249 34.023 -17.454 1.00 71.28 335 PRO A O 1
ATOM 2639 N N . PHE A 1 356 ? -6.793 36.160 -17.953 1.00 68.45 336 PHE A N 1
ATOM 2640 C CA . PHE A 1 356 ? -5.454 36.684 -18.206 1.00 65.38 336 PHE A CA 1
ATOM 2641 C C . PHE A 1 356 ? -4.833 36.145 -19.488 1.00 61.54 336 PHE A C 1
ATOM 2642 O O . PHE A 1 356 ? -3.666 36.447 -19.769 1.00 59.64 336 PHE A O 1
ATOM 2650 N N . GLY A 1 357 ? -5.566 35.367 -20.277 1.00 67.39 337 GLY A N 1
ATOM 2651 C CA . GLY A 1 357 ? -5.072 34.914 -21.562 1.00 70.62 337 GLY A CA 1
ATOM 2652 C C . GLY A 1 357 ? -5.842 35.552 -22.697 1.00 71.02 337 GLY A C 1
ATOM 2653 O O . GLY A 1 357 ? -5.256 36.106 -23.631 1.00 78.43 337 GLY A O 1
ATOM 2654 N N . GLU A 1 358 ? -7.169 35.490 -22.610 1.00 60.62 338 GLU A N 1
ATOM 2655 C CA . GLU A 1 358 ? -8.053 36.089 -23.597 1.00 64.25 338 GLU A CA 1
ATOM 2656 C C . GLU A 1 358 ? -8.672 37.395 -23.126 1.00 71.55 338 GLU A C 1
ATOM 2657 O O . GLU A 1 358 ? -9.228 38.130 -23.949 1.00 78.35 338 GLU A O 1
ATOM 2663 N N . TYR A 1 359 ? -8.583 37.700 -21.835 1.00 73.88 339 TYR A N 1
ATOM 2664 C CA . TYR A 1 359 ? -9.149 38.922 -21.284 1.00 75.80 339 TYR A CA 1
ATOM 2665 C C . TYR A 1 359 ? -8.501 39.170 -19.929 1.00 69.82 339 TYR A C 1
ATOM 2666 O O . TYR A 1 359 ? -7.830 38.298 -19.375 1.00 65.35 339 TYR A O 1
ATOM 2675 N N . VAL A 1 360 ? -8.721 40.367 -19.397 1.00 70.47 340 VAL A N 1
ATOM 2676 C CA . VAL A 1 360 ? -8.170 40.780 -18.111 1.00 74.63 340 VAL A CA 1
ATOM 2677 C C . VAL A 1 360 ? -9.324 40.869 -17.113 1.00 80.28 340 VAL A C 1
ATOM 2678 O O . VAL A 1 360 ? -10.174 41.765 -17.232 1.00 84.69 340 VAL A O 1
ATOM 2682 N N . PRO A 1 361 ? -9.383 39.991 -16.104 1.00 81.95 341 PRO A N 1
ATOM 2683 C CA . PRO A 1 361 ? -10.576 39.948 -15.235 1.00 79.74 341 PRO A CA 1
ATOM 2684 C C . PRO A 1 361 ? -10.861 41.235 -14.476 1.00 84.11 341 PRO A C 1
ATOM 2685 O O . PRO A 1 361 ? -12.034 41.579 -14.292 1.00 93.39 341 PRO A O 1
ATOM 2689 N N . LEU A 1 362 ? -9.844 41.949 -14.012 1.00 77.98 342 LEU A N 1
ATOM 2690 C CA . LEU A 1 362 ? -10.040 43.220 -13.314 1.00 81.04 342 LEU A CA 1
ATOM 2691 C C . LEU A 1 362 ? -9.239 44.292 -14.044 1.00 82.59 342 LEU A C 1
ATOM 2692 O O . LEU A 1 362 ? -8.201 44.749 -13.560 1.00 82.76 342 LEU A O 1
ATOM 2697 N N . GLN A 1 363 ? -9.738 44.705 -15.209 1.00 88.24 343 GLN A N 1
ATOM 2698 C CA . GLN A 1 363 ? -8.911 45.493 -16.113 1.00 90.43 343 GLN A CA 1
ATOM 2699 C C . GLN A 1 363 ? -8.636 46.893 -15.580 1.00 94.80 343 GLN A C 1
ATOM 2700 O O . GLN A 1 363 ? -7.544 47.420 -15.797 1.00 96.48 343 GLN A O 1
ATOM 2706 N N . ASP A 1 364 ? -9.585 47.507 -14.872 1.00 98.30 344 ASP A N 1
ATOM 2707 C CA . ASP A 1 364 ? -9.419 48.911 -14.501 1.00 104.51 344 ASP A CA 1
ATOM 2708 C C . ASP A 1 364 ? -8.185 49.119 -13.629 1.00 106.18 344 ASP A C 1
ATOM 2709 O O . ASP A 1 364 ? -7.317 49.940 -13.950 1.00 113.79 344 ASP A O 1
ATOM 2714 N N . LEU A 1 365 ? -8.078 48.376 -12.528 1.00 101.84 345 LEU A N 1
ATOM 2715 C CA . LEU A 1 365 ? -6.881 48.471 -11.700 1.00 97.98 345 LEU A CA 1
ATOM 2716 C C . LEU A 1 365 ? -5.676 47.865 -12.406 1.00 94.04 345 LEU A C 1
ATOM 2717 O O . LEU A 1 365 ? -4.615 48.494 -12.502 1.00 94.37 345 LEU A O 1
ATOM 2722 N N . LEU A 1 366 ? -5.826 46.645 -12.917 1.00 89.05 346 LEU A N 1
ATOM 2723 C CA . LEU A 1 366 ? -4.670 45.863 -13.330 1.00 85.64 346 LEU A CA 1
ATOM 2724 C C . LEU A 1 366 ? -4.091 46.293 -14.671 1.00 91.60 346 LEU A C 1
ATOM 2725 O O . LEU A 1 366 ? -2.904 46.053 -14.903 1.00 92.75 346 LEU A O 1
ATOM 2730 N N . ARG A 1 367 ? -4.881 46.941 -15.538 1.00 97.32 347 ARG A N 1
ATOM 2731 C CA . ARG A 1 367 ? -4.401 47.295 -16.875 1.00 99.44 347 ARG A CA 1
ATOM 2732 C C . ARG A 1 367 ? -3.050 47.995 -16.816 1.00 102.22 347 ARG A C 1
ATOM 2733 O O . ARG A 1 367 ? -2.085 47.564 -17.457 1.00 98.44 347 ARG A O 1
ATOM 2741 N N . GLY A 1 368 ? -2.964 49.079 -16.043 1.00 111.00 348 GLY A N 1
ATOM 2742 C CA . GLY A 1 368 ? -1.699 49.783 -15.916 1.00 114.37 348 GLY A CA 1
ATOM 2743 C C . GLY A 1 368 ? -0.608 48.916 -15.320 1.00 111.93 348 GLY A C 1
ATOM 2744 O O . GLY A 1 368 ? 0.547 48.969 -15.750 1.00 118.15 348 GLY A O 1
ATOM 2745 N N . LEU A 1 369 ? -0.963 48.096 -14.327 1.00 96.73 349 LEU A N 1
ATOM 2746 C CA . LEU A 1 369 ? 0.010 47.201 -13.709 1.00 81.08 349 LEU A CA 1
ATOM 2747 C C . LEU A 1 369 ? 0.551 46.193 -14.717 1.00 76.22 349 LEU A C 1
ATOM 2748 O O . LEU A 1 369 ? 1.767 45.996 -14.820 1.00 76.57 349 LEU A O 1
ATOM 2753 N N . ILE A 1 370 ? -0.342 45.541 -15.471 1.00 72.69 350 ILE A N 1
ATOM 2754 C CA . ILE A 1 370 ? 0.101 44.583 -16.482 1.00 73.15 350 ILE A CA 1
ATOM 2755 C C . ILE A 1 370 ? 1.011 45.256 -17.499 1.00 77.60 350 ILE A C 1
ATOM 2756 O O . ILE A 1 370 ? 1.957 44.639 -18.004 1.00 76.81 350 ILE A O 1
ATOM 2761 N N . ALA A 1 371 ? 0.747 46.527 -17.812 1.00 82.34 351 ALA A N 1
ATOM 2762 C CA . ALA A 1 371 ? 1.502 47.204 -18.861 1.00 84.77 351 ALA A CA 1
ATOM 2763 C C . ALA A 1 371 ? 2.912 47.555 -18.404 1.00 87.73 351 ALA A C 1
ATOM 2764 O O . ALA A 1 371 ? 3.853 47.515 -19.205 1.00 90.55 351 ALA A O 1
ATOM 2766 N N . PHE A 1 372 ? 3.087 47.909 -17.126 1.00 85.40 352 PHE A N 1
ATOM 2767 C CA . PHE A 1 372 ? 4.422 48.287 -16.673 1.00 83.73 352 PHE A CA 1
ATOM 2768 C C . PHE A 1 372 ? 5.380 47.105 -16.694 1.00 76.33 352 PHE A C 1
ATOM 2769 O O . PHE A 1 372 ? 6.583 47.291 -16.903 1.00 78.34 352 PHE A O 1
ATOM 2777 N N . PHE A 1 373 ? 4.878 45.893 -16.478 1.00 70.52 353 PHE A N 1
ATOM 2778 C CA . PHE A 1 373 ? 5.710 44.700 -16.529 1.00 68.54 353 PHE A CA 1
ATOM 2779 C C . PHE A 1 373 ? 5.748 44.091 -17.916 1.00 70.11 353 PHE A C 1
ATOM 2780 O O . PHE A 1 373 ? 6.238 42.966 -18.082 1.00 61.05 353 PHE A O 1
ATOM 2788 N N . ASP A 1 374 ? 5.255 44.826 -18.907 1.00 75.70 354 ASP A N 1
ATOM 2789 C CA . ASP A 1 374 ? 5.274 44.422 -20.303 1.00 72.13 354 ASP A CA 1
ATOM 2790 C C . ASP A 1 374 ? 4.716 43.018 -20.479 1.00 66.99 354 ASP A C 1
ATOM 2791 O O . ASP A 1 374 ? 5.381 42.115 -20.984 1.00 66.30 354 ASP A O 1
ATOM 2796 N N . LEU A 1 375 ? 3.490 42.849 -20.045 1.00 66.35 355 LEU A N 1
ATOM 2797 C CA . LEU A 1 375 ? 2.862 41.551 -20.153 1.00 69.73 355 LEU A CA 1
ATOM 2798 C C . LEU A 1 375 ? 1.736 41.592 -21.177 1.00 71.70 355 LEU A C 1
ATOM 2799 O O . LEU A 1 375 ? 0.984 42.572 -21.235 1.00 70.10 355 LEU A O 1
ATOM 2804 N N . PRO A 1 376 ? 1.612 40.552 -21.999 1.00 78.37 356 PRO A N 1
ATOM 2805 C CA . PRO A 1 376 ? 0.594 40.559 -23.055 1.00 80.30 356 PRO A CA 1
ATOM 2806 C C . PRO A 1 376 ? -0.813 40.674 -22.492 1.00 79.54 356 PRO A C 1
ATOM 2807 O O . PRO A 1 376 ? -1.114 40.193 -21.398 1.00 84.96 356 PRO A O 1
ATOM 2811 N N . MET A 1 377 ? -1.678 41.330 -23.260 1.00 75.31 357 MET A N 1
ATOM 2812 C CA . MET A 1 377 ? -3.073 41.489 -22.886 1.00 79.11 357 MET A CA 1
ATOM 2813 C C . MET A 1 377 ? -3.943 41.247 -24.110 1.00 82.46 357 MET A C 1
ATOM 2814 O O . MET A 1 377 ? -3.502 41.392 -25.254 1.00 82.72 357 MET A O 1
ATOM 2819 N N . SER A 1 378 ? -5.188 40.858 -23.851 1.00 77.66 358 SER A N 1
ATOM 2820 C CA . SER A 1 378 ? -6.134 40.513 -24.899 1.00 71.71 358 SER A CA 1
ATOM 2821 C C . SER A 1 378 ? -7.518 40.984 -24.485 1.00 71.55 358 SER A C 1
ATOM 2822 O O . SER A 1 378 ? -7.796 41.190 -23.301 1.00 71.41 358 SER A O 1
ATOM 2825 N N . ASP A 1 379 ? -8.395 41.153 -25.481 1.00 70.47 359 ASP A N 1
ATOM 2826 C CA . ASP A 1 379 ? -9.748 41.638 -25.249 1.00 69.80 359 ASP A CA 1
ATOM 2827 C C . ASP A 1 379 ? -10.725 40.812 -26.090 1.00 67.15 359 ASP A C 1
ATOM 2828 O O . ASP A 1 379 ? -11.363 41.295 -27.024 1.00 73.10 359 ASP A O 1
ATOM 2833 N N . PHE A 1 380 ? -10.855 39.537 -25.755 1.00 64.77 360 PHE A N 1
ATOM 2834 C CA . PHE A 1 380 ? -11.892 38.706 -26.340 1.00 67.34 360 PHE A CA 1
ATOM 2835 C C . PHE A 1 380 ? -13.100 38.674 -25.412 1.00 71.70 360 PHE A C 1
ATOM 2836 O O . PHE A 1 380 ? -12.976 38.851 -24.198 1.00 77.13 360 PHE A O 1
ATOM 2844 N N . ALA A 1 381 ? -14.278 38.475 -25.996 1.00 69.68 361 ALA A N 1
ATOM 2845 C CA . ALA A 1 381 ? -15.526 38.502 -25.251 1.00 67.61 361 ALA A CA 1
ATOM 2846 C C . ALA A 1 381 ? -16.209 37.141 -25.319 1.00 74.93 361 ALA A C 1
ATOM 2847 O O . ALA A 1 381 ? -15.928 36.323 -26.199 1.00 82.08 361 ALA A O 1
ATOM 2849 N N . ARG A 1 382 ? -17.121 36.910 -24.377 1.00 73.42 362 ARG A N 1
ATOM 2850 C CA . ARG A 1 382 ? -17.732 35.598 -24.211 1.00 74.09 362 ARG A CA 1
ATOM 2851 C C . ARG A 1 382 ? -18.895 35.396 -25.176 1.00 72.72 362 ARG A C 1
ATOM 2852 O O . ARG A 1 382 ? -19.702 36.302 -25.402 1.00 68.60 362 ARG A O 1
ATOM 2860 N N . GLY A 1 383 ? -18.980 34.191 -25.735 1.00 73.62 363 GLY A N 1
ATOM 2861 C CA . GLY A 1 383 ? -20.065 33.824 -26.614 1.00 72.61 363 GLY A CA 1
ATOM 2862 C C . GLY A 1 383 ? -21.385 33.678 -25.882 1.00 76.46 363 GLY A C 1
ATOM 2863 O O . GLY A 1 383 ? -21.431 33.482 -24.663 1.00 81.43 363 GLY A O 1
ATOM 2864 N N . PRO A 1 384 ? -22.486 33.761 -26.626 1.00 77.85 364 PRO A N 1
ATOM 2865 C CA . PRO A 1 384 ? -23.813 33.742 -26.000 1.00 76.62 364 PRO A CA 1
ATOM 2866 C C . PRO A 1 384 ? -24.114 32.409 -25.334 1.00 78.06 364 PRO A C 1
ATOM 2867 O O . PRO A 1 384 ? -23.500 31.379 -25.621 1.00 75.73 364 PRO A O 1
ATOM 2871 N N . ALA A 1 385 ? -25.105 32.448 -24.439 1.00 85.61 365 ALA A N 1
ATOM 2872 C CA . ALA A 1 385 ? -25.426 31.283 -23.620 1.00 91.74 365 ALA A CA 1
ATOM 2873 C C . ALA A 1 385 ? -25.820 30.087 -24.479 1.00 96.64 365 ALA A C 1
ATOM 2874 O O . ALA A 1 385 ? -25.292 28.983 -24.304 1.00 100.47 365 ALA A O 1
ATOM 2876 N N . ASP A 1 386 ? -26.748 30.283 -25.410 1.00 96.83 366 ASP A N 1
ATOM 2877 C CA . ASP A 1 386 ? -27.250 29.199 -26.245 1.00 99.79 366 ASP A CA 1
ATOM 2878 C C . ASP A 1 386 ? -26.911 29.487 -27.698 1.00 100.14 366 ASP A C 1
ATOM 2879 O O . ASP A 1 386 ? -27.398 30.466 -28.274 1.00 101.73 366 ASP A O 1
ATOM 2884 N N . GLN A 1 387 ? -26.076 28.635 -28.282 1.00 95.77 367 GLN A N 1
ATOM 2885 C CA . GLN A 1 387 ? -25.681 28.744 -29.671 1.00 85.81 367 GLN A CA 1
ATOM 2886 C C . GLN A 1 387 ? -26.021 27.455 -30.408 1.00 80.84 367 GLN A C 1
ATOM 2887 O O . GLN A 1 387 ? -26.052 26.378 -29.803 1.00 73.78 367 GLN A O 1
ATOM 2893 N N . PRO A 1 388 ? -26.302 27.533 -31.705 1.00 80.09 368 PRO A N 1
ATOM 2894 C CA . PRO A 1 388 ? -26.557 26.314 -32.473 1.00 80.51 368 PRO A CA 1
ATOM 2895 C C . PRO A 1 388 ? -25.277 25.527 -32.693 1.00 81.73 368 PRO A C 1
ATOM 2896 O O . PRO A 1 388 ? -24.163 26.044 -32.587 1.00 88.45 368 PRO A O 1
ATOM 2900 N N . LEU A 1 389 ? -25.452 24.248 -32.999 1.00 72.03 369 LEU A N 1
ATOM 2901 C CA . LEU A 1 389 ? -24.310 23.422 -33.341 1.00 68.68 369 LEU A CA 1
ATOM 2902 C C . LEU A 1 389 ? -23.913 23.643 -34.797 1.00 71.60 369 LEU A C 1
ATOM 2903 O O . LEU A 1 389 ? -24.704 24.105 -35.625 1.00 73.36 369 LEU A O 1
ATOM 2908 N N . LEU A 1 390 ? -22.662 23.308 -35.101 1.00 71.08 370 LEU A N 1
ATOM 2909 C CA . LEU A 1 390 ? -22.172 23.406 -36.468 1.00 67.52 370 LEU A CA 1
ATOM 2910 C C . LEU A 1 390 ? -22.755 22.286 -37.316 1.00 71.75 370 LEU A C 1
ATOM 2911 O O . LEU A 1 390 ? -22.908 21.151 -36.855 1.00 73.49 370 LEU A O 1
ATOM 2916 N N . LYS A 1 391 ? -23.079 22.613 -38.562 1.00 71.86 371 LYS A N 1
ATOM 2917 C CA . LYS A 1 391 ? -23.640 21.664 -39.512 1.00 72.31 371 LYS A CA 1
ATOM 2918 C C . LYS A 1 391 ? -22.609 21.368 -40.593 1.00 78.94 371 LYS A C 1
ATOM 2919 O O . LYS A 1 391 ? -21.970 22.287 -41.115 1.00 80.99 371 LYS A O 1
ATOM 2921 N N . ALA A 1 392 ? -22.444 20.085 -40.913 1.00 80.11 372 ALA A N 1
ATOM 2922 C CA . ALA A 1 392 ? -21.471 19.660 -41.918 1.00 81.52 372 ALA A CA 1
ATOM 2923 C C . ALA A 1 392 ? -21.942 18.327 -42.483 1.00 83.68 372 ALA A C 1
ATOM 2924 O O . ALA A 1 392 ? -21.986 17.330 -41.755 1.00 87.19 372 ALA A O 1
ATOM 2926 N N . LYS A 1 393 ? -22.288 18.319 -43.771 1.00 83.61 373 LYS A N 1
ATOM 2927 C CA . LYS A 1 393 ? -22.796 17.130 -44.458 1.00 82.17 373 LYS A CA 1
ATOM 2928 C C . LYS A 1 393 ? -24.013 16.551 -43.733 1.00 82.88 373 LYS A C 1
ATOM 2929 O O . LYS A 1 393 ? -24.123 15.343 -43.513 1.00 84.47 373 LYS A O 1
ATOM 2935 N N . GLY A 1 394 ? -24.936 17.436 -43.361 1.00 87.46 374 GLY A N 1
ATOM 2936 C CA . GLY A 1 394 ? -26.189 17.016 -42.764 1.00 90.41 374 GLY A CA 1
ATOM 2937 C C . GLY A 1 394 ? -26.097 16.468 -41.358 1.00 91.51 374 GLY A C 1
ATOM 2938 O O . GLY A 1 394 ? -27.047 15.833 -40.892 1.00 99.48 374 GLY A O 1
ATOM 2939 N N . TYR A 1 395 ? -24.987 16.699 -40.660 1.00 78.28 375 TYR A N 1
ATOM 2940 C CA . TYR A 1 395 ? -24.793 16.185 -39.312 1.00 72.87 375 TYR A CA 1
ATOM 2941 C C . TYR A 1 395 ? -24.629 17.328 -38.319 1.00 76.47 375 TYR A C 1
ATOM 2942 O O . TYR A 1 395 ? -24.132 18.407 -38.658 1.00 73.84 375 TYR A O 1
ATOM 2951 N N . GLN A 1 396 ? -25.052 17.072 -37.083 1.00 79.10 376 GLN A N 1
ATOM 2952 C CA . GLN A 1 396 ? -24.934 18.032 -35.992 1.00 83.68 376 GLN A CA 1
ATOM 2953 C C . GLN A 1 396 ? -23.594 17.814 -35.298 1.00 75.90 376 GLN A C 1
ATOM 2954 O O . GLN A 1 396 ? -23.382 16.782 -34.653 1.00 75.28 376 GLN A O 1
ATOM 2960 N N . ILE A 1 397 ? -22.692 18.783 -35.427 1.00 74.20 377 ILE A N 1
ATOM 2961 C CA . ILE A 1 397 ? -21.339 18.684 -34.889 1.00 73.60 377 ILE A CA 1
ATOM 2962 C C . ILE A 1 397 ? -21.209 19.634 -33.708 1.00 73.02 377 ILE A C 1
ATOM 2963 O O . ILE A 1 397 ? -21.337 20.854 -33.869 1.00 74.51 377 ILE A O 1
ATOM 2968 N N . ALA A 1 398 ? -20.918 19.084 -32.536 1.00 67.58 378 ALA A N 1
ATOM 2969 C CA . ALA A 1 398 ? -20.788 19.901 -31.335 1.00 61.81 378 ALA A CA 1
ATOM 2970 C C . ALA A 1 398 ? -19.410 20.548 -31.289 1.00 58.45 378 ALA A C 1
ATOM 2971 O O . ALA A 1 398 ? -18.400 19.836 -31.328 1.00 53.33 378 ALA A O 1
ATOM 2973 N N . PRO A 1 399 ? -19.321 21.871 -31.193 1.00 59.13 379 PRO A N 1
ATOM 2974 C CA . PRO A 1 399 ? -18.017 22.536 -31.281 1.00 58.46 379 PRO A CA 1
ATOM 2975 C C . PRO A 1 399 ? -17.409 22.853 -29.925 1.00 61.08 379 PRO A C 1
ATOM 2976 O O . PRO A 1 399 ? -18.109 23.279 -29.000 1.00 60.81 379 PRO A O 1
ATOM 2980 N N . TYR A 1 400 ? -16.101 22.660 -29.799 1.00 67.41 380 TYR A N 1
ATOM 2981 C CA . TYR A 1 400 ? -15.389 22.993 -28.575 1.00 65.04 380 TYR A CA 1
ATOM 2982 C C . TYR A 1 400 ? -14.100 23.705 -28.940 1.00 62.65 380 TYR A C 1
ATOM 2983 O O . TYR A 1 400 ? -13.305 23.187 -29.725 1.00 62.99 380 TYR A O 1
ATOM 2992 N N . ILE A 1 401 ? -13.884 24.884 -28.378 1.00 58.88 381 ILE A N 1
ATOM 2993 C CA . ILE A 1 401 ? -12.679 25.652 -28.656 1.00 58.93 381 ILE A CA 1
ATOM 2994 C C . ILE A 1 401 ? -11.771 25.595 -27.445 1.00 64.39 381 ILE A C 1
ATOM 2995 O O . ILE A 1 401 ? -12.141 26.065 -26.361 1.00 65.92 381 ILE A O 1
ATOM 3000 N N . CYS A 1 402 ? -10.577 25.047 -27.648 1.00 64.30 382 CYS A N 1
ATOM 3001 C CA . CYS A 1 402 ? -9.568 25.047 -26.619 1.00 65.39 382 CYS A CA 1
ATOM 3002 C C . CYS A 1 402 ? -10.049 24.393 -25.319 1.00 61.73 382 CYS A C 1
ATOM 3003 O O . CYS A 1 402 ? -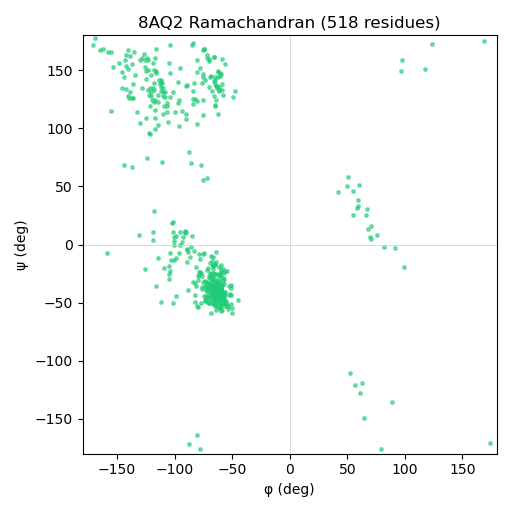10.452 23.210 -25.308 1.00 63.06 382 CYS A O 1
ATOM 3006 N N . TYR A 1 403 ? -10.057 25.107 -24.191 1.00 62.58 383 TYR A N 1
ATOM 3007 C CA . TYR A 1 403 ? -10.342 24.414 -22.944 1.00 63.03 383 TYR A CA 1
ATOM 3008 C C . TYR A 1 403 ? -11.833 24.363 -22.580 1.00 65.93 383 TYR A C 1
ATOM 3009 O O . TYR A 1 403 ? -12.165 23.894 -21.492 1.00 72.94 383 TYR A O 1
ATOM 3018 N N . GLU A 1 404 ? -12.742 24.739 -23.486 1.00 64.76 384 GLU A N 1
ATOM 3019 C CA . GLU A 1 404 ? -14.157 24.453 -23.244 1.00 60.05 384 GLU A CA 1
ATOM 3020 C C . GLU A 1 404 ? -14.403 22.960 -23.053 1.00 59.65 384 GLU A C 1
ATOM 3021 O O . GLU A 1 404 ? -15.350 22.562 -22.363 1.00 59.94 384 GLU A O 1
ATOM 3027 N N . VAL A 1 405 ? -13.562 22.126 -23.671 1.00 64.85 385 VAL A N 1
ATOM 3028 C CA . VAL A 1 405 ? -13.585 20.682 -23.487 1.00 67.19 385 VAL A CA 1
ATOM 3029 C C . VAL A 1 405 ? -13.405 20.291 -22.026 1.00 63.37 385 VAL A C 1
ATOM 3030 O O . VAL A 1 405 ? -13.781 19.184 -21.625 1.00 66.08 385 VAL A O 1
ATOM 3034 N N . VAL A 1 406 ? -12.837 21.185 -21.216 1.00 57.86 386 VAL A N 1
ATOM 3035 C CA . VAL A 1 406 ? -12.509 20.871 -19.829 1.00 59.02 386 VAL A CA 1
ATOM 3036 C C . VAL A 1 406 ? -13.737 20.883 -18.922 1.00 53.38 386 VAL A C 1
ATOM 3037 O O . VAL A 1 406 ? -13.744 20.199 -17.890 1.00 51.87 386 VAL A O 1
ATOM 3041 N N . TYR A 1 407 ? -14.793 21.606 -19.294 1.00 47.77 387 TYR A N 1
ATOM 3042 C CA . TYR A 1 407 ? -15.957 21.763 -18.431 1.00 47.98 387 TYR A CA 1
ATOM 3043 C C . TYR A 1 407 ? -16.966 20.658 -18.715 1.00 51.60 387 TYR A C 1
ATOM 3044 O O . TYR A 1 407 ? -17.623 20.689 -19.767 1.00 55.89 387 TYR A O 1
ATOM 3053 N N . PRO A 1 408 ? -17.140 19.683 -17.816 1.00 48.92 388 PRO A N 1
ATOM 3054 C CA . PRO A 1 408 ? -17.876 18.462 -18.179 1.00 50.95 388 PRO A CA 1
ATOM 3055 C C . PRO A 1 408 ? -19.374 18.666 -18.309 1.00 58.13 388 PRO A C 1
ATOM 3056 O O . PRO A 1 408 ? -19.988 18.157 -19.252 1.00 56.26 388 PRO A O 1
ATOM 3060 N N . GLU A 1 409 ? -19.978 19.372 -17.353 1.00 65.01 389 GLU A N 1
ATOM 3061 C CA . GLU A 1 409 ? -21.403 19.667 -17.443 1.00 66.71 389 GLU A CA 1
ATOM 3062 C C . GLU A 1 409 ? -21.697 20.494 -18.686 1.00 61.84 389 GLU A C 1
ATOM 3063 O O . GLU A 1 409 ? -22.627 20.198 -19.445 1.00 61.76 389 GLU A O 1
ATOM 3069 N N . PHE A 1 410 ? -20.884 21.526 -18.915 1.00 57.27 390 PHE A N 1
ATOM 3070 C CA . PHE A 1 410 ? -21.009 22.364 -20.102 1.00 57.81 390 PHE A CA 1
ATOM 3071 C C . PHE A 1 410 ? -20.862 21.548 -21.382 1.00 55.09 390 PHE A C 1
ATOM 3072 O O . PHE A 1 410 ? -21.633 21.725 -22.332 1.00 61.45 390 PHE A O 1
ATOM 3080 N N . ALA A 1 411 ? -19.876 20.649 -21.425 1.00 49.17 391 ALA A N 1
ATOM 3081 C CA . ALA A 1 411 ? -19.653 19.849 -22.625 1.00 47.22 391 ALA A CA 1
ATOM 3082 C C . ALA A 1 411 ? -20.822 18.910 -22.895 1.00 56.97 391 ALA A C 1
ATOM 3083 O O . ALA A 1 411 ? -21.181 18.676 -24.055 1.00 60.51 391 ALA A O 1
ATOM 3085 N N . ALA A 1 412 ? -21.435 18.374 -21.835 1.00 56.41 392 ALA A N 1
ATOM 3086 C CA . ALA A 1 412 ? -22.510 17.400 -22.000 1.00 60.56 392 ALA A CA 1
ATOM 3087 C C . ALA A 1 412 ? -23.735 18.004 -22.674 1.00 59.81 392 ALA A C 1
ATOM 3088 O O . ALA A 1 412 ? -24.445 17.306 -23.407 1.00 57.59 392 ALA A O 1
ATOM 3090 N N . ALA A 1 413 ? -24.009 19.288 -22.431 1.00 57.33 393 ALA A N 1
ATOM 3091 C CA . ALA A 1 413 ? -25.166 19.922 -23.053 1.00 53.87 393 ALA A CA 1
ATOM 3092 C C . ALA A 1 413 ? -25.010 19.982 -24.567 1.00 63.16 393 ALA A C 1
ATOM 3093 O O . ALA A 1 413 ? -25.959 19.702 -25.309 1.00 73.33 393 ALA A O 1
ATOM 3095 N N . LEU A 1 414 ? -23.814 20.335 -25.045 1.00 63.72 394 LEU A N 1
ATOM 3096 C CA . LEU A 1 414 ? -23.558 20.350 -26.480 1.00 66.16 394 LEU A CA 1
ATOM 3097 C C . LEU A 1 414 ? -23.286 18.957 -27.033 1.00 72.38 394 LEU A C 1
ATOM 3098 O O . LEU A 1 414 ? -23.582 18.697 -28.204 1.00 80.94 394 LEU A O 1
ATOM 3103 N N . ALA A 1 415 ? -22.713 18.060 -26.225 1.00 71.30 395 ALA A N 1
ATOM 3104 C CA . ALA A 1 415 ? -22.437 16.707 -26.701 1.00 75.84 395 ALA A CA 1
ATOM 3105 C C . ALA A 1 415 ? -23.730 15.962 -26.996 1.00 82.82 395 ALA A C 1
ATOM 3106 O O . ALA A 1 415 ? -23.861 15.310 -28.039 1.00 76.98 395 ALA A O 1
ATOM 3108 N N . ALA A 1 416 ? -24.692 16.031 -26.078 1.00 92.46 396 ALA A N 1
ATOM 3109 C CA . ALA A 1 416 ? -26.056 15.678 -26.425 1.00 95.41 396 ALA A CA 1
ATOM 3110 C C . ALA A 1 416 ? -26.522 16.586 -27.557 1.00 96.70 396 ALA A C 1
ATOM 3111 O O . ALA A 1 416 ? -25.948 17.646 -27.798 1.00 99.12 396 ALA A O 1
ATOM 3113 N N . GLN A 1 417 ? -27.557 16.148 -28.270 1.00 95.56 397 GLN A N 1
ATOM 3114 C CA . GLN A 1 417 ? -28.048 16.833 -29.472 1.00 92.20 397 GLN A CA 1
ATOM 3115 C C . GLN A 1 417 ? -26.961 16.950 -30.550 1.00 90.42 397 GLN A C 1
ATOM 3116 O O . GLN A 1 417 ? -26.960 17.880 -31.361 1.00 92.68 397 GLN A O 1
ATOM 3122 N N . SER A 1 418 ? -26.048 15.978 -30.605 1.00 88.95 398 SER A N 1
ATOM 3123 C CA . SER A 1 418 ? -25.024 15.936 -31.642 1.00 87.47 398 SER A CA 1
ATOM 3124 C C . SER A 1 418 ? -24.785 14.493 -32.065 1.00 93.39 398 SER A C 1
ATOM 3125 O O . SER A 1 418 ? -25.153 13.550 -31.362 1.00 101.76 398 SER A O 1
ATOM 3128 N N . GLN A 1 419 ? -24.146 14.328 -33.225 1.00 87.95 399 GLN A N 1
ATOM 3129 C CA . GLN A 1 419 ? -23.721 13.011 -33.680 1.00 84.03 399 GLN A CA 1
ATOM 3130 C C . GLN A 1 419 ? -22.209 12.861 -33.756 1.00 76.31 399 GLN A C 1
ATOM 3131 O O . GLN A 1 419 ? -21.723 11.735 -33.910 1.00 76.85 399 GLN A O 1
ATOM 3137 N N . VAL A 1 420 ? -21.456 13.955 -33.642 1.00 68.77 400 VAL A N 1
ATOM 3138 C CA . VAL A 1 420 ? -20.000 13.906 -33.616 1.00 67.32 400 VAL A CA 1
ATOM 3139 C C . VAL A 1 420 ? -19.505 15.118 -32.839 1.00 65.66 400 VAL A C 1
ATOM 3140 O O . VAL A 1 420 ? -20.176 16.152 -32.775 1.00 68.09 400 VAL A O 1
ATOM 3144 N N . LEU A 1 421 ? -18.329 14.983 -32.234 1.00 60.59 401 LEU A N 1
ATOM 3145 C CA . LEU A 1 421 ? -17.739 16.030 -31.412 1.00 60.07 401 LEU A CA 1
ATOM 3146 C C . LEU A 1 421 ? -16.506 16.597 -32.100 1.00 62.37 401 LEU A C 1
ATOM 3147 O O . LEU A 1 421 ? -15.729 15.857 -32.709 1.00 67.76 401 LEU A O 1
ATOM 3152 N N . LEU A 1 422 ? -16.323 17.910 -31.997 1.00 54.97 402 LEU A N 1
ATOM 3153 C CA . LEU A 1 422 ? -15.213 18.565 -32.672 1.00 55.03 402 LEU A CA 1
ATOM 3154 C C . LEU A 1 422 ? -14.591 19.604 -31.757 1.00 52.94 402 LEU A C 1
ATOM 3155 O O . LEU A 1 422 ? -15.302 20.426 -31.173 1.00 50.42 402 LEU A O 1
ATOM 3160 N N . THR A 1 423 ? -13.265 19.574 -31.644 1.00 53.53 403 THR A N 1
ATOM 3161 C CA . THR A 1 423 ? -12.560 20.629 -30.937 1.00 54.35 403 THR A CA 1
ATOM 3162 C C . THR A 1 423 ? -11.329 21.054 -31.723 1.00 56.78 403 THR A C 1
ATOM 3163 O O . THR A 1 423 ? -10.627 20.223 -32.307 1.00 58.57 403 THR A O 1
ATOM 3167 N N . VAL A 1 424 ? -11.111 22.366 -31.770 1.00 54.00 404 VAL A N 1
ATOM 3168 C CA . VAL A 1 424 ? -9.877 22.960 -32.261 1.00 54.20 404 VAL A CA 1
ATOM 3169 C C . VAL A 1 424 ? -9.260 23.734 -31.104 1.00 64.42 404 VAL A C 1
ATOM 3170 O O . VAL A 1 424 ? -9.959 24.465 -30.391 1.00 66.31 404 VAL A O 1
ATOM 3174 N N . SER A 1 425 ? -7.965 23.535 -30.885 1.00 74.89 405 SER A N 1
ATOM 3175 C CA . SER A 1 425 ? -7.294 24.175 -29.767 1.00 76.66 405 SER A CA 1
ATOM 3176 C C . SER A 1 425 ? -5.853 24.443 -30.155 1.00 70.56 405 SER A C 1
ATOM 3177 O O . SER A 1 425 ? -5.295 23.783 -31.033 1.00 71.70 405 SER A O 1
ATOM 3180 N N . ASN A 1 426 ? -5.255 25.420 -29.495 1.00 60.10 406 ASN A N 1
ATOM 3181 C CA . ASN A 1 426 ? -3.856 25.756 -29.716 1.00 57.44 406 ASN A CA 1
ATOM 3182 C C . ASN A 1 426 ? -3.088 25.455 -28.435 1.00 62.38 406 ASN A C 1
ATOM 3183 O O . ASN A 1 426 ? -3.149 26.219 -27.468 1.00 63.35 406 ASN A O 1
ATOM 3188 N N . ASP A 1 427 ? -2.374 24.332 -28.432 1.00 60.76 407 ASP A N 1
ATOM 3189 C CA . ASP A 1 427 ? -1.502 23.962 -27.328 1.00 53.20 407 ASP A CA 1
ATOM 3190 C C . ASP A 1 427 ? -0.065 24.436 -27.533 1.00 62.67 407 ASP A C 1
ATOM 3191 O O . ASP A 1 427 ? 0.806 24.078 -26.733 1.00 57.90 407 ASP A O 1
ATOM 3196 N N . THR A 1 428 ? 0.198 25.230 -28.584 1.00 77.69 408 THR A N 1
ATOM 3197 C CA . THR A 1 428 ? 1.546 25.742 -28.838 1.00 83.70 408 THR A CA 1
ATOM 3198 C C . THR A 1 428 ? 2.146 26.397 -27.608 1.00 77.24 408 THR A C 1
ATOM 3199 O O . THR A 1 428 ? 3.360 26.317 -27.388 1.00 77.26 408 THR A O 1
ATOM 3203 N N . TRP A 1 429 ? 1.311 27.054 -26.803 1.00 70.04 409 TRP A N 1
ATOM 3204 C CA . TRP A 1 429 ? 1.813 27.912 -25.738 1.00 60.38 409 TRP A CA 1
ATOM 3205 C C . TRP A 1 429 ? 2.641 27.137 -24.725 1.00 54.34 409 TRP A C 1
ATOM 3206 O O . TRP A 1 429 ? 3.609 27.675 -24.177 1.00 53.12 409 TRP A O 1
ATOM 3217 N N . PHE A 1 430 ? 2.300 25.876 -24.480 1.00 54.87 410 PHE A N 1
ATOM 3218 C CA . PHE A 1 430 ? 2.916 25.105 -23.411 1.00 54.75 410 PHE A CA 1
ATOM 3219 C C . PHE A 1 430 ? 3.995 24.150 -23.899 1.00 50.21 410 PHE A C 1
ATOM 3220 O O . PHE A 1 430 ? 4.584 23.437 -23.081 1.00 49.81 410 PHE A O 1
ATOM 3228 N N . GLY A 1 431 ? 4.256 24.117 -25.204 1.00 50.34 411 GLY A N 1
ATOM 3229 C CA . GLY A 1 431 ? 5.444 23.455 -25.721 1.00 46.48 411 GLY A CA 1
ATOM 3230 C C . GLY A 1 431 ? 5.505 21.973 -25.407 1.00 45.84 411 GLY A C 1
ATOM 3231 O O . GLY A 1 431 ? 4.569 21.209 -25.671 1.00 44.30 411 GLY A O 1
ATOM 3232 N N . THR A 1 432 ? 6.635 21.562 -24.836 1.00 49.25 412 THR A N 1
ATOM 3233 C CA . THR A 1 432 ? 6.938 20.168 -24.550 1.00 53.19 412 THR A CA 1
ATOM 3234 C C . THR A 1 432 ? 6.494 19.730 -23.158 1.00 56.29 412 THR A C 1
ATOM 3235 O O . THR A 1 432 ? 6.862 18.634 -22.724 1.00 59.51 412 THR A O 1
ATOM 3239 N N . SER A 1 433 ? 5.720 20.549 -22.450 1.00 52.35 413 SER A N 1
ATOM 3240 C CA . SER A 1 433 ? 5.322 20.210 -21.093 1.00 52.35 413 SER A CA 1
ATOM 3241 C C . SER A 1 433 ? 4.184 19.189 -21.103 1.00 56.53 413 SER A C 1
ATOM 3242 O O . SER A 1 433 ? 3.764 18.685 -22.150 1.00 61.29 413 SER A O 1
ATOM 3245 N N . ILE A 1 434 ? 3.680 18.879 -19.903 1.00 55.05 414 ILE A N 1
ATOM 3246 C CA . ILE A 1 434 ? 2.634 17.874 -19.736 1.00 48.31 414 ILE A CA 1
ATOM 3247 C C . ILE A 1 434 ? 1.239 18.465 -19.842 1.00 51.60 414 ILE A C 1
ATOM 3248 O O . ILE A 1 434 ? 0.253 17.717 -19.797 1.00 57.93 414 ILE A O 1
ATOM 3253 N N . GLY A 1 435 ? 1.126 19.783 -19.967 1.00 49.56 415 GLY A N 1
ATOM 3254 C CA . GLY A 1 435 ? -0.143 20.439 -20.160 1.00 49.56 415 GLY A CA 1
ATOM 3255 C C . GLY A 1 435 ? -0.951 19.906 -21.327 1.00 50.24 415 GLY A C 1
ATOM 3256 O O . GLY A 1 435 ? -2.114 19.520 -21.169 1.00 53.18 415 GLY A O 1
ATOM 3257 N N . PRO A 1 436 ? -0.360 19.889 -22.531 1.00 42.11 416 PRO A N 1
ATOM 3258 C CA . PRO A 1 436 ? -1.122 19.413 -23.699 1.00 39.88 416 PRO A CA 1
ATOM 3259 C C . PRO A 1 436 ? -1.606 17.985 -23.557 1.00 47.06 416 PRO A C 1
ATOM 3260 O O . PRO A 1 436 ? -2.706 17.656 -24.018 1.00 48.89 416 PRO A O 1
ATOM 3264 N N . LEU A 1 437 ? -0.804 17.124 -22.930 1.00 53.70 417 LEU A N 1
ATOM 3265 C CA . LEU A 1 437 ? -1.218 15.742 -22.719 1.00 52.94 417 LEU A CA 1
ATOM 3266 C C . LEU A 1 437 ? -2.385 15.662 -21.739 1.00 53.47 417 LEU A C 1
ATOM 3267 O O . LEU A 1 437 ? -3.359 14.941 -21.980 1.00 55.28 417 LEU A O 1
ATOM 3272 N N . GLN A 1 438 ? -2.303 16.397 -20.624 1.00 59.23 418 GLN A N 1
ATOM 3273 C CA . GLN A 1 438 ? -3.429 16.472 -19.694 1.00 58.27 418 GLN A CA 1
ATOM 3274 C C . GLN A 1 438 ? -4.661 17.043 -20.380 1.00 59.07 418 GLN A C 1
ATOM 3275 O O . GLN A 1 438 ? -5.776 16.532 -20.218 1.00 60.55 418 GLN A O 1
ATOM 3281 N N . HIS A 1 439 ? -4.472 18.125 -21.136 1.00 54.24 419 HIS A N 1
ATOM 3282 C CA . HIS A 1 439 ? -5.559 18.730 -21.898 1.00 54.56 419 HIS A CA 1
ATOM 3283 C C . HIS A 1 439 ? -6.176 17.724 -22.860 1.00 57.87 419 HIS A C 1
ATOM 3284 O O . HIS A 1 439 ? -7.403 17.597 -22.948 1.00 61.16 419 HIS A O 1
ATOM 3291 N N . LEU A 1 440 ? -5.331 16.995 -23.588 1.00 53.72 420 LEU A N 1
ATOM 3292 C CA . LEU A 1 440 ? -5.824 16.000 -24.531 1.00 55.15 420 LEU A CA 1
ATOM 3293 C C . LEU A 1 440 ? -6.571 14.877 -23.820 1.00 58.82 420 LEU A C 1
ATOM 3294 O O . LEU A 1 440 ? -7.619 14.422 -24.294 1.00 62.08 420 LEU A O 1
ATOM 3299 N N . GLN A 1 441 ? -6.043 14.413 -22.683 1.00 58.49 421 GLN A N 1
ATOM 3300 C CA . GLN A 1 441 ? -6.692 13.332 -21.946 1.00 54.75 421 GLN A CA 1
ATOM 3301 C C . GLN A 1 441 ? -8.123 13.691 -21.582 1.00 51.28 421 GLN A C 1
ATOM 3302 O O . GLN A 1 441 ? -9.029 12.855 -21.681 1.00 54.83 421 GLN A O 1
ATOM 3308 N N . MET A 1 442 ? -8.344 14.930 -21.147 1.00 55.84 422 MET A N 1
ATOM 3309 C CA . MET A 1 442 ? -9.687 15.343 -20.770 1.00 51.54 422 MET A CA 1
ATOM 3310 C C . MET A 1 442 ? -10.603 15.408 -21.984 1.00 53.86 422 MET A C 1
ATOM 3311 O O . MET A 1 442 ? -11.821 15.249 -21.850 1.00 57.60 422 MET A O 1
ATOM 3316 N N . ALA A 1 443 ? -10.031 15.614 -23.174 1.00 55.27 423 ALA A N 1
ATOM 3317 C CA . ALA A 1 443 ? -10.825 15.567 -24.397 1.00 53.75 423 ALA A CA 1
ATOM 3318 C C . ALA A 1 443 ? -11.317 14.155 -24.683 1.00 51.06 423 ALA A C 1
ATOM 3319 O O . ALA A 1 443 ? -12.448 13.968 -25.146 1.00 54.63 423 ALA A O 1
ATOM 3321 N N . GLN A 1 444 ? -10.486 13.148 -24.408 1.00 52.27 424 GLN A N 1
ATOM 3322 C CA . GLN A 1 444 ? -10.911 11.765 -24.596 1.00 56.81 424 GLN A CA 1
ATOM 3323 C C . GLN A 1 444 ? -12.015 11.373 -23.626 1.00 55.49 424 GLN A C 1
ATOM 3324 O O . GLN A 1 444 ? -12.881 10.562 -23.976 1.00 56.29 424 GLN A O 1
ATOM 3330 N N . MET A 1 445 ? -11.986 11.907 -22.402 1.00 58.06 425 MET A N 1
ATOM 3331 C CA . MET A 1 445 ? -13.040 11.601 -21.440 1.00 58.88 425 MET A CA 1
ATOM 3332 C C . MET A 1 445 ? -14.389 12.084 -21.949 1.00 55.54 425 MET A C 1
ATOM 3333 O O . MET A 1 445 ? -15.410 11.411 -21.766 1.00 52.37 425 MET A O 1
ATOM 3338 N N . ARG A 1 446 ? -14.410 13.249 -22.602 1.00 54.24 426 ARG A N 1
ATOM 3339 C CA . ARG A 1 446 ? -15.653 13.751 -23.174 1.00 49.79 426 ARG A CA 1
ATOM 3340 C C . ARG A 1 446 ? -16.220 12.770 -24.191 1.00 54.92 426 ARG A C 1
ATOM 3341 O O . ARG A 1 446 ? -17.431 12.522 -24.214 1.00 59.40 426 ARG A O 1
ATOM 3349 N N . ALA A 1 447 ? -15.358 12.184 -25.026 1.00 54.49 427 ALA A N 1
ATOM 3350 C CA . ALA A 1 447 ? -15.821 11.168 -25.964 1.00 58.03 427 ALA A CA 1
ATOM 3351 C C . ALA A 1 447 ? -16.370 9.953 -25.227 1.00 57.81 427 ALA A C 1
ATOM 3352 O O . ALA A 1 447 ? -17.390 9.381 -25.629 1.00 62.57 427 ALA A O 1
ATOM 3354 N N . LEU A 1 448 ? -15.720 9.560 -24.131 1.00 57.74 428 LEU A N 1
ATOM 3355 C CA . LEU A 1 448 ? -16.162 8.378 -23.400 1.00 58.34 428 LEU A CA 1
ATOM 3356 C C . LEU A 1 448 ? -17.462 8.637 -22.643 1.00 58.09 428 LEU A C 1
ATOM 3357 O O . LEU A 1 448 ? -18.330 7.760 -22.581 1.00 58.47 428 LEU A O 1
ATOM 3362 N N . GLU A 1 449 ? -17.618 9.828 -22.054 1.00 56.46 429 GLU A N 1
ATOM 3363 C CA . GLU A 1 449 ? -18.896 10.161 -21.429 1.00 60.15 429 GLU A CA 1
ATOM 3364 C C . GLU A 1 449 ? -20.006 10.226 -22.466 1.00 56.59 429 GLU A C 1
ATOM 3365 O O . GLU A 1 449 ? -21.138 9.806 -22.205 1.00 58.50 429 GLU A O 1
ATOM 3371 N N . SER A 1 450 ? -19.699 10.756 -23.647 1.00 56.56 430 SER A N 1
ATOM 3372 C CA . SER A 1 450 ? -20.710 11.054 -24.648 1.00 65.46 430 SER A CA 1
ATOM 3373 C C . SER A 1 450 ? -21.003 9.894 -25.586 1.00 65.00 430 SER A C 1
ATOM 3374 O O . SER A 1 450 ? -22.028 9.923 -26.277 1.00 61.10 430 SER A O 1
ATOM 3377 N N . GLY A 1 451 ? -20.145 8.878 -25.625 1.00 64.86 431 GLY A N 1
ATOM 3378 C CA . GLY A 1 451 ? -20.311 7.822 -26.607 1.00 69.11 431 GLY A CA 1
ATOM 3379 C C . GLY A 1 451 ? -20.265 8.320 -28.033 1.00 70.21 431 GLY A C 1
ATOM 3380 O O . GLY A 1 451 ? -20.949 7.768 -28.902 1.00 68.58 431 GLY A O 1
ATOM 3381 N N . ARG A 1 452 ? -19.479 9.359 -28.296 1.00 69.29 432 ARG A N 1
ATOM 3382 C CA . ARG A 1 452 ? -19.360 9.932 -29.625 1.00 68.97 432 ARG A CA 1
ATOM 3383 C C . ARG A 1 452 ? -17.895 10.041 -30.014 1.00 72.83 432 ARG A C 1
ATOM 3384 O O . ARG A 1 452 ? -16.999 10.020 -29.167 1.00 76.36 432 ARG A O 1
ATOM 3392 N N . TRP A 1 453 ? -17.672 10.152 -31.321 1.00 68.40 433 TRP A N 1
ATOM 3393 C CA . TRP A 1 453 ? -16.349 10.437 -31.851 1.00 60.68 433 TRP A CA 1
ATOM 3394 C C . TRP A 1 453 ? -16.012 11.905 -31.638 1.00 55.99 433 TRP A C 1
ATOM 3395 O O . TRP A 1 453 ? -16.883 12.776 -31.723 1.00 54.99 433 TRP A O 1
ATOM 3406 N N . MET A 1 454 ? -14.742 12.180 -31.358 1.00 55.29 434 MET A N 1
ATOM 3407 C CA . MET A 1 454 ? -14.250 13.547 -31.262 1.00 57.28 434 MET A CA 1
ATOM 3408 C C . MET A 1 454 ? -13.117 13.765 -32.254 1.00 59.66 434 MET A C 1
ATOM 3409 O O . MET A 1 454 ? -12.161 12.982 -32.296 1.00 59.98 434 MET A O 1
ATOM 3414 N N . ILE A 1 455 ? -13.232 14.828 -33.046 1.00 60.94 435 ILE A N 1
ATOM 3415 C CA . ILE A 1 455 ? -12.169 15.293 -33.929 1.00 63.14 435 ILE A CA 1
ATOM 3416 C C . ILE A 1 455 ? -11.415 16.394 -33.200 1.00 63.19 435 ILE A C 1
ATOM 3417 O O . ILE A 1 455 ? -12.014 17.386 -32.767 1.00 64.34 435 ILE A O 1
ATOM 3422 N N . ARG A 1 456 ? -10.103 16.232 -33.058 1.00 62.02 436 ARG A N 1
ATOM 3423 C CA . ARG A 1 456 ? -9.278 17.214 -32.364 1.00 61.92 436 ARG A CA 1
ATOM 3424 C C . ARG A 1 456 ? -8.155 17.634 -33.298 1.00 63.07 436 ARG A C 1
ATOM 3425 O O . ARG A 1 456 ? -7.249 16.842 -33.569 1.00 60.91 436 ARG A O 1
ATOM 3433 N N . ALA A 1 457 ? -8.234 18.866 -33.799 1.00 63.47 437 ALA A N 1
ATOM 3434 C CA . ALA A 1 457 ? -7.201 19.464 -34.633 1.00 64.98 437 ALA A CA 1
ATOM 3435 C C . ALA A 1 457 ? -6.512 20.576 -33.861 1.00 61.78 437 ALA A C 1
ATOM 3436 O O . ALA A 1 457 ? -7.173 21.441 -33.279 1.00 50.84 437 ALA A O 1
ATOM 3438 N N . THR A 1 458 ? -5.188 20.553 -33.876 1.00 70.57 438 THR A N 1
ATOM 3439 C CA . THR A 1 458 ? -4.366 21.458 -33.099 1.00 67.58 438 THR A CA 1
ATOM 3440 C C . THR A 1 458 ? -3.407 22.159 -34.034 1.00 68.56 438 THR A C 1
ATOM 3441 O O . THR A 1 458 ? -3.015 21.617 -35.062 1.00 74.91 438 THR A O 1
ATOM 3445 N N . ASN A 1 459 ? -3.006 23.355 -33.647 1.00 62.67 439 ASN A N 1
ATOM 3446 C CA . ASN A 1 459 ? -2.034 24.042 -34.471 1.00 65.80 439 ASN A CA 1
ATOM 3447 C C . ASN A 1 459 ? -0.721 23.309 -34.449 1.00 65.13 439 ASN A C 1
ATOM 3448 O O . ASN A 1 459 ? 0.009 23.351 -35.438 1.00 62.56 439 ASN A O 1
ATOM 3453 N N . ASN A 1 460 ? -0.416 22.604 -33.364 1.00 67.94 440 ASN A N 1
ATOM 3454 C CA . ASN A 1 460 ? 0.845 21.883 -33.293 1.00 69.48 440 ASN A CA 1
ATOM 3455 C C . ASN A 1 460 ? 0.879 20.744 -32.292 1.00 77.54 440 ASN A C 1
ATOM 3456 O O . ASN A 1 460 ? 1.861 20.000 -32.264 1.00 62.53 440 ASN A O 1
ATOM 3461 N N . GLY A 1 461 ? -0.138 20.582 -31.473 1.00 101.24 441 GLY A N 1
ATOM 3462 C CA . GLY A 1 461 ? -0.022 19.591 -30.426 1.00 109.24 441 GLY A CA 1
ATOM 3463 C C . GLY A 1 461 ? -1.117 18.583 -30.217 1.00 113.28 441 GLY A C 1
ATOM 3464 O O . GLY A 1 461 ? -2.141 18.876 -29.617 1.00 117.92 441 GLY A O 1
ATOM 3465 N N . VAL A 1 462 ? -0.867 17.375 -30.635 1.00 102.27 442 VAL A N 1
ATOM 3466 C CA . VAL A 1 462 ? -1.695 16.149 -30.559 1.00 84.32 442 VAL A CA 1
ATOM 3467 C C . VAL A 1 462 ? -3.072 16.019 -31.195 1.00 81.45 442 VAL A C 1
ATOM 3468 O O . VAL A 1 462 ? -4.033 15.496 -30.602 1.00 82.50 442 VAL A O 1
ATOM 3472 N N . THR A 1 463 ? -3.102 16.356 -32.445 1.00 76.26 443 THR A N 1
ATOM 3473 C CA . THR A 1 463 ? -4.246 16.194 -33.311 1.00 66.29 443 THR A CA 1
ATOM 3474 C C . THR A 1 463 ? -4.625 14.740 -33.444 1.00 58.04 443 THR A C 1
ATOM 3475 O O . THR A 1 463 ? -3.767 13.896 -33.670 1.00 57.75 443 THR A O 1
ATOM 3479 N N . GLY A 1 464 ? -5.910 14.444 -33.356 1.00 50.10 444 GLY A N 1
ATOM 3480 C CA . GLY A 1 464 ? -6.242 13.038 -33.445 1.00 45.87 444 GLY A CA 1
ATOM 3481 C C . GLY A 1 464 ? -7.727 12.829 -33.594 1.00 48.38 444 GLY A C 1
ATOM 3482 O O . GLY A 1 464 ? -8.517 13.775 -33.608 1.00 50.57 444 GLY A O 1
ATOM 3483 N N . LEU A 1 465 ? -8.089 11.558 -33.720 1.00 50.60 445 LEU A N 1
ATOM 3484 C CA . LEU A 1 465 ? -9.473 11.126 -33.809 1.00 56.22 445 LEU A CA 1
ATOM 3485 C C . LEU A 1 465 ? -9.733 10.178 -32.652 1.00 59.59 445 LEU A C 1
ATOM 3486 O O . LEU A 1 465 ? -8.970 9.231 -32.437 1.00 56.72 445 LEU A O 1
ATOM 3491 N N . ILE A 1 466 ? -10.788 10.452 -31.896 1.00 63.16 446 ILE A N 1
ATOM 3492 C CA . ILE A 1 466 ? -11.084 9.738 -30.663 1.00 62.60 446 ILE A CA 1
ATOM 3493 C C . ILE A 1 466 ? -12.380 8.969 -30.866 1.00 62.59 446 ILE A C 1
ATOM 3494 O O . ILE A 1 466 ? -13.415 9.561 -31.195 1.00 65.55 446 ILE A O 1
ATOM 3499 N N . ASP A 1 467 ? -12.322 7.653 -30.677 1.00 60.56 447 ASP A N 1
ATOM 3500 C CA . ASP A 1 467 ? -13.501 6.814 -30.785 1.00 68.82 447 ASP A CA 1
ATOM 3501 C C . ASP A 1 467 ? -14.386 7.010 -29.553 1.00 64.82 447 ASP A C 1
ATOM 3502 O O . ASP A 1 467 ? -13.961 7.610 -28.563 1.00 66.34 447 ASP A O 1
ATOM 3507 N N . PRO A 1 468 ? -15.629 6.515 -29.582 1.00 62.75 448 PRO A N 1
ATOM 3508 C CA . PRO A 1 468 ? -16.539 6.742 -28.444 1.00 65.67 448 PRO A CA 1
ATOM 3509 C C . PRO A 1 468 ? -16.100 6.113 -27.125 1.00 67.33 448 PRO A C 1
ATOM 3510 O O . PRO A 1 468 ? -16.758 6.361 -26.107 1.00 71.99 448 PRO A O 1
ATOM 3514 N N . TYR A 1 469 ? -15.037 5.310 -27.102 1.00 66.53 449 TYR A N 1
ATOM 3515 C CA . TYR A 1 469 ? -14.505 4.761 -25.861 1.00 64.96 449 TYR A CA 1
ATOM 3516 C C . TYR A 1 469 ? -13.354 5.592 -25.308 1.00 64.21 449 TYR A C 1
ATOM 3517 O O . TYR A 1 469 ? -12.677 5.154 -24.371 1.00 63.87 449 TYR A O 1
ATOM 3526 N N . GLY A 1 470 ? -13.128 6.783 -25.861 1.00 63.37 450 GLY A N 1
ATOM 3527 C CA . GLY A 1 470 ? -12.035 7.638 -25.449 1.00 60.08 450 GLY A CA 1
ATOM 3528 C C . GLY A 1 470 ? -10.670 7.221 -25.943 1.00 60.11 450 GLY A C 1
ATOM 3529 O O . GLY A 1 470 ? -9.669 7.805 -25.517 1.00 59.73 450 GLY A O 1
ATOM 3530 N N . ARG A 1 471 ? -10.591 6.230 -26.823 1.00 63.07 451 ARG A N 1
ATOM 3531 C CA . ARG A 1 471 ? -9.307 5.738 -27.293 1.00 62.98 451 ARG A CA 1
ATOM 3532 C C . ARG A 1 471 ? -8.880 6.515 -28.529 1.00 65.39 451 ARG A C 1
ATOM 3533 O O . ARG A 1 471 ? -9.692 6.790 -29.418 1.00 73.18 451 ARG A O 1
ATOM 3541 N N . ILE A 1 472 ? -7.603 6.887 -28.569 1.00 64.56 452 ILE A N 1
ATOM 3542 C CA . ILE A 1 472 ? -7.050 7.620 -29.704 1.00 62.71 452 ILE A CA 1
ATOM 3543 C C . ILE A 1 472 ? -6.751 6.596 -30.793 1.00 68.90 452 ILE A C 1
ATOM 3544 O O . ILE A 1 472 ? -5.771 5.853 -30.715 1.00 70.26 452 ILE A O 1
ATOM 3549 N N . VAL A 1 473 ? -7.612 6.543 -31.809 1.00 74.65 453 VAL A N 1
ATOM 3550 C CA . VAL A 1 473 ? -7.420 5.580 -32.885 1.00 75.26 453 VAL A CA 1
ATOM 3551 C C . VAL A 1 473 ? -6.415 6.095 -33.911 1.00 77.19 453 VAL A C 1
ATOM 3552 O O . VAL A 1 473 ? -5.658 5.308 -34.489 1.00 85.33 453 VAL A O 1
ATOM 3556 N N . ARG A 1 474 ? -6.369 7.406 -34.140 1.00 75.30 454 ARG A N 1
ATOM 3557 C CA . ARG A 1 474 ? -5.510 7.982 -35.165 1.00 82.57 454 ARG A CA 1
ATOM 3558 C C . ARG A 1 474 ? -4.934 9.294 -34.659 1.00 81.13 454 ARG A C 1
ATOM 3559 O O . ARG A 1 474 ? -5.669 10.123 -34.117 1.00 82.51 454 ARG A O 1
ATOM 3567 N N . GLN A 1 475 ? -3.628 9.484 -34.840 1.00 80.88 455 GLN A N 1
ATOM 3568 C CA . GLN A 1 475 ? -2.963 10.709 -34.413 1.00 79.55 455 GLN A CA 1
ATOM 3569 C C . GLN A 1 475 ? -1.678 10.874 -35.214 1.00 80.54 455 GLN A C 1
ATOM 3570 O O . GLN A 1 475 ? -1.201 9.938 -35.859 1.00 87.53 455 GLN A O 1
ATOM 3576 N N . ILE A 1 476 ? -1.121 12.080 -35.158 1.00 79.89 456 ILE A N 1
ATOM 3577 C CA . ILE A 1 476 ? 0.122 12.395 -35.861 1.00 75.94 456 ILE A CA 1
ATOM 3578 C C . ILE A 1 476 ? 1.075 13.063 -34.878 1.00 77.20 456 ILE A C 1
ATOM 3579 O O . ILE A 1 476 ? 0.646 13.609 -33.849 1.00 77.72 456 ILE A O 1
ATOM 3584 N N . PRO A 1 477 ? 2.381 13.036 -35.164 1.00 77.08 457 PRO A N 1
ATOM 3585 C CA . PRO A 1 477 ? 3.351 13.575 -34.202 1.00 75.96 457 PRO A CA 1
ATOM 3586 C C . PRO A 1 477 ? 3.190 15.075 -34.015 1.00 78.86 457 PRO A C 1
ATOM 3587 O O . PRO A 1 477 ? 2.943 15.818 -34.967 1.00 83.42 457 PRO A O 1
ATOM 3591 N N . GLN A 1 478 ? 3.337 15.518 -32.769 1.00 76.66 458 GLN A N 1
ATOM 3592 C CA . GLN A 1 478 ? 3.334 16.944 -32.495 1.00 71.67 458 GLN A CA 1
ATOM 3593 C C . GLN A 1 478 ? 4.657 17.567 -32.940 1.00 70.98 458 GLN A C 1
ATOM 3594 O O . GLN A 1 478 ? 5.621 16.875 -33.283 1.00 74.46 458 GLN A O 1
ATOM 3600 N N . PHE A 1 479 ? 4.679 18.899 -32.963 1.00 66.66 459 PHE A N 1
ATOM 3601 C CA . PHE A 1 479 ? 5.859 19.718 -33.230 1.00 65.46 459 PHE A CA 1
ATOM 3602 C C . PHE A 1 479 ? 6.370 19.617 -34.662 1.00 69.36 459 PHE A C 1
ATOM 3603 O O . PHE A 1 479 ? 7.488 20.068 -34.940 1.00 67.48 459 PHE A O 1
ATOM 3611 N N . GLN A 1 480 ? 5.597 19.052 -35.586 1.00 67.74 460 GLN A N 1
ATOM 3612 C CA . GLN A 1 480 ? 5.997 19.088 -36.984 1.00 73.80 460 GLN A CA 1
ATOM 3613 C C . GLN A 1 480 ? 4.767 19.206 -37.869 1.00 69.51 460 GLN A C 1
ATOM 3614 O O . GLN A 1 480 ? 3.680 18.739 -37.518 1.00 72.96 460 GLN A O 1
ATOM 3620 N N . GLN A 1 481 ? 4.956 19.870 -39.007 1.00 65.35 461 GLN A N 1
ATOM 3621 C CA . GLN A 1 481 ? 3.888 20.054 -39.979 1.00 64.78 461 GLN A CA 1
ATOM 3622 C C . GLN A 1 481 ? 3.411 18.701 -40.491 1.00 63.77 461 GLN A C 1
ATOM 3623 O O . GLN A 1 481 ? 4.221 17.847 -40.863 1.00 68.66 461 GLN A O 1
ATOM 3629 N N . GLY A 1 482 ? 2.096 18.500 -40.506 1.00 59.62 462 GLY A N 1
ATOM 3630 C CA . GLY A 1 482 ? 1.572 17.197 -40.877 1.00 62.34 462 GLY A CA 1
ATOM 3631 C C . GLY A 1 482 ? 0.093 17.248 -41.187 1.00 61.42 462 GLY A C 1
ATOM 3632 O O . GLY A 1 482 ? -0.596 18.234 -40.909 1.00 62.98 462 GLY A O 1
ATOM 3633 N N . ILE A 1 483 ? -0.386 16.156 -41.778 1.00 61.61 463 ILE A N 1
ATOM 3634 C CA . ILE A 1 483 ? -1.790 15.989 -42.131 1.00 69.08 463 ILE A CA 1
ATOM 3635 C C . ILE A 1 483 ? -2.261 14.655 -41.569 1.00 76.87 463 ILE A C 1
ATOM 3636 O O . ILE A 1 483 ? -1.555 13.645 -41.679 1.00 80.31 463 ILE A O 1
ATOM 3641 N N . LEU A 1 484 ? -3.436 14.660 -40.948 1.00 74.41 464 LEU A N 1
ATOM 3642 C CA . LEU A 1 484 ? -4.049 13.469 -40.376 1.00 72.67 464 LEU A CA 1
ATOM 3643 C C . LEU A 1 484 ? -5.205 13.048 -41.272 1.00 80.73 464 LEU A C 1
ATOM 3644 O O . LEU A 1 484 ? -6.127 13.835 -41.510 1.00 82.25 464 LEU A O 1
ATOM 3649 N N . ARG A 1 485 ? -5.141 11.823 -41.783 1.00 93.74 465 ARG A N 1
ATOM 3650 C CA . ARG A 1 485 ? -6.220 11.220 -42.553 1.00 93.47 465 ARG A CA 1
ATOM 3651 C C . ARG A 1 485 ? -6.860 10.132 -41.706 1.00 89.37 465 ARG A C 1
ATOM 3652 O O . ARG A 1 485 ? -6.153 9.289 -41.145 1.00 90.23 465 ARG A O 1
ATOM 3660 N N . GLY A 1 486 ? -8.185 10.144 -41.612 1.00 82.24 466 GLY A N 1
ATOM 3661 C CA . GLY A 1 486 ? -8.841 9.132 -40.803 1.00 83.93 466 GLY A CA 1
ATOM 3662 C C . GLY A 1 486 ? -10.341 9.147 -40.987 1.00 84.87 466 GLY A C 1
ATOM 3663 O O . GLY A 1 486 ? -10.908 10.044 -41.617 1.00 77.31 466 GLY A O 1
ATOM 3664 N N . GLU A 1 487 ? -10.978 8.134 -40.403 1.00 91.85 467 GLU A N 1
ATOM 3665 C CA . GLU A 1 487 ? -12.412 7.914 -40.530 1.00 94.59 467 GLU A CA 1
ATOM 3666 C C . GLU A 1 487 ? -13.066 7.944 -39.154 1.00 86.67 467 GLU A C 1
ATOM 3667 O O . GLU A 1 487 ? -12.593 7.286 -38.220 1.00 80.91 467 GLU A O 1
ATOM 3673 N N . VAL A 1 488 ? -14.147 8.716 -39.033 1.00 84.21 468 VAL A N 1
ATOM 3674 C CA . VAL A 1 488 ? -14.950 8.782 -37.819 1.00 77.21 468 VAL A CA 1
ATOM 3675 C C . VAL A 1 488 ? -16.395 8.474 -38.184 1.00 80.29 468 VAL A C 1
ATOM 3676 O O . VAL A 1 488 ? -16.854 8.767 -39.293 1.00 76.53 468 VAL A O 1
ATOM 3680 N N . ILE A 1 489 ? -17.113 7.879 -37.243 1.00 81.41 469 ILE A N 1
ATOM 3681 C CA . ILE A 1 489 ? -18.454 7.346 -37.473 1.00 80.51 469 ILE A CA 1
ATOM 3682 C C . ILE A 1 489 ? -19.455 8.222 -36.732 1.00 77.82 469 ILE A C 1
ATOM 3683 O O . ILE A 1 489 ? -19.286 8.453 -35.531 1.00 82.29 469 ILE A O 1
ATOM 3688 N N . PRO A 1 490 ? -20.497 8.717 -37.393 1.00 75.21 470 PRO A N 1
ATOM 3689 C CA . PRO A 1 490 ? -21.531 9.461 -36.668 1.00 71.35 470 PRO A CA 1
ATOM 3690 C C . PRO A 1 490 ? -22.256 8.545 -35.698 1.00 73.67 470 PRO A C 1
ATOM 3691 O O . PRO A 1 490 ? -22.478 7.365 -35.977 1.00 74.23 470 PRO A O 1
ATOM 3695 N N . MET A 1 491 ? -22.624 9.100 -34.549 1.00 73.84 471 MET A N 1
ATOM 3696 C CA . MET A 1 491 ? -23.184 8.313 -33.464 1.00 71.69 471 MET A CA 1
ATOM 3697 C C . MET A 1 491 ? -24.532 8.866 -33.031 1.00 75.92 471 MET A C 1
ATOM 3698 O O . MET A 1 491 ? -24.742 10.083 -33.004 1.00 74.61 471 MET A O 1
ATOM 3703 N N . GLN A 1 492 ? -25.439 7.953 -32.697 1.00 78.43 472 GLN A N 1
ATOM 3704 C CA . GLN A 1 492 ? -26.768 8.264 -32.201 1.00 80.39 472 GLN A CA 1
ATOM 3705 C C . GLN A 1 492 ? -26.974 7.592 -30.850 1.00 76.34 472 GLN A C 1
ATOM 3706 O O . GLN A 1 492 ? -26.278 6.636 -30.497 1.00 75.29 472 GLN A O 1
ATOM 3712 N N . GLY A 1 493 ? -27.951 8.087 -30.102 1.00 75.01 473 GLY A N 1
ATOM 3713 C CA . GLY A 1 493 ? -28.271 7.526 -28.808 1.00 72.51 473 GLY A CA 1
ATOM 3714 C C . GLY A 1 493 ? -27.621 8.299 -27.671 1.00 72.51 473 GLY A C 1
ATOM 3715 O O . GLY A 1 493 ? -26.635 9.017 -27.845 1.00 72.77 473 GLY A O 1
ATOM 3716 N N . LEU A 1 494 ? -28.188 8.143 -26.479 1.00 72.46 474 LEU A N 1
ATOM 3717 C CA . LEU A 1 494 ? -27.770 8.914 -25.317 1.00 71.80 474 LEU A CA 1
ATOM 3718 C C . LEU A 1 494 ? -27.139 8.014 -24.267 1.00 67.01 474 LEU A C 1
ATOM 3719 O O . LEU A 1 494 ? -27.724 6.999 -23.875 1.00 66.40 474 LEU A O 1
ATOM 3724 N N . THR A 1 495 ? -25.952 8.396 -23.810 1.00 66.50 475 THR A N 1
ATOM 3725 C CA . THR A 1 495 ? -25.349 7.736 -22.674 1.00 68.71 475 THR A CA 1
ATOM 3726 C C . THR A 1 495 ? -26.128 8.076 -21.409 1.00 73.68 475 THR A C 1
ATOM 3727 O O . THR A 1 495 ? -26.831 9.088 -21.356 1.00 77.64 475 THR A O 1
ATOM 3731 N N . PRO A 1 496 ? -26.020 7.240 -20.372 1.00 74.53 476 PRO A N 1
ATOM 3732 C CA . PRO A 1 496 ? -26.705 7.568 -19.111 1.00 69.53 476 PRO A CA 1
ATOM 3733 C C . PRO A 1 496 ? -26.247 8.888 -18.517 1.00 57.46 476 PRO A C 1
ATOM 3734 O O . PRO A 1 496 ? -27.066 9.631 -17.962 1.00 51.32 476 PRO A O 1
ATOM 3738 N N . TYR A 1 497 ? -24.954 9.206 -18.627 1.00 52.79 477 TYR A N 1
ATOM 3739 C CA . TYR A 1 497 ? -24.471 10.486 -18.122 1.00 52.30 477 TYR A CA 1
ATOM 3740 C C . TYR A 1 497 ? -25.105 11.651 -18.869 1.00 61.26 477 TYR A C 1
ATOM 3741 O O . TYR A 1 497 ? -25.500 12.647 -18.258 1.00 64.31 477 TYR A O 1
ATOM 3750 N N . LEU A 1 498 ? -25.208 11.550 -20.195 1.00 65.88 478 LEU A N 1
ATOM 3751 C CA . LEU A 1 498 ? -25.872 12.604 -20.952 1.00 65.74 478 LEU A CA 1
ATOM 3752 C C . LEU A 1 498 ? -27.375 12.616 -20.716 1.00 70.40 478 LEU A C 1
ATOM 3753 O O . LEU A 1 498 ? -28.023 13.638 -20.964 1.00 75.79 478 LEU A O 1
ATOM 3758 N N . GLN A 1 499 ? -27.942 11.507 -20.245 1.00 72.39 479 GLN A N 1
ATOM 3759 C CA . GLN A 1 499 ? -29.372 11.468 -19.968 1.00 76.27 479 GLN A CA 1
ATOM 3760 C C . GLN A 1 499 ? -29.698 12.183 -18.660 1.00 75.72 479 GLN A C 1
ATOM 3761 O O . GLN A 1 499 ? -30.570 13.058 -18.624 1.00 79.92 479 GLN A O 1
ATOM 3767 N N . TYR A 1 500 ? -28.989 11.843 -17.581 1.00 69.35 480 TYR A N 1
ATOM 3768 C CA . TYR A 1 500 ? -29.307 12.360 -16.257 1.00 64.93 480 TYR A CA 1
ATOM 3769 C C . TYR A 1 500 ? -28.300 13.367 -15.717 1.00 63.12 480 TYR A C 1
ATOM 3770 O O . TYR A 1 500 ? -28.649 14.128 -14.809 1.00 65.46 480 TYR A O 1
ATOM 3779 N N . ARG A 1 501 ? -27.077 13.385 -16.236 1.00 60.16 481 ARG A N 1
ATOM 3780 C CA . ARG A 1 501 ? -26.025 14.321 -15.810 1.00 60.63 481 ARG A CA 1
ATOM 3781 C C . ARG A 1 501 ? -25.671 14.036 -14.346 1.00 59.65 481 ARG A C 1
ATOM 3782 O O . ARG A 1 501 ? -25.770 12.892 -13.881 1.00 61.73 481 ARG A O 1
ATOM 3790 N N . VAL A 1 502 ? -25.273 15.082 -13.621 1.00 61.01 482 VAL A N 1
ATOM 3791 C CA . VAL A 1 502 ? -24.715 14.942 -12.278 1.00 62.81 482 VAL A CA 1
ATOM 3792 C C . VAL A 1 502 ? -25.789 14.649 -11.234 1.00 60.12 482 VAL A C 1
ATOM 3793 O O . VAL A 1 502 ? -25.525 13.938 -10.256 1.00 60.80 482 VAL A O 1
ATOM 3797 N N . TRP A 1 503 ? -27.002 15.170 -11.430 1.00 59.09 483 TRP A N 1
ATOM 3798 C CA . TRP A 1 503 ? -28.052 15.192 -10.403 1.00 66.43 483 TRP A CA 1
ATOM 3799 C C . TRP A 1 503 ? -28.242 13.896 -9.622 1.00 65.64 483 TRP A C 1
ATOM 3800 O O . TRP A 1 503 ? -28.342 13.970 -8.390 1.00 62.22 483 TRP A O 1
ATOM 3811 N N . PRO A 1 504 ? -28.326 12.710 -10.239 1.00 61.73 484 PRO A N 1
ATOM 3812 C CA . PRO A 1 504 ? -28.460 11.495 -9.414 1.00 58.61 484 PRO A CA 1
ATOM 3813 C C . PRO A 1 504 ? -27.325 11.338 -8.418 1.00 57.72 484 PRO A C 1
ATOM 3814 O O . PRO A 1 504 ? -27.568 11.104 -7.227 1.00 53.89 484 PRO A O 1
ATOM 3818 N N . LEU A 1 505 ? -26.082 11.485 -8.875 1.00 54.76 485 LEU A N 1
ATOM 3819 C CA . LEU A 1 505 ? -24.950 11.409 -7.960 1.00 52.65 485 LEU A CA 1
ATOM 3820 C C . LEU A 1 505 ? -24.917 12.610 -7.023 1.00 58.91 485 LEU A C 1
ATOM 3821 O O . LEU A 1 505 ? -24.632 12.463 -5.829 1.00 64.70 485 LEU A O 1
ATOM 3826 N N . ALA A 1 506 ? -25.211 13.805 -7.542 1.00 56.83 486 ALA A N 1
ATOM 3827 C CA . ALA A 1 506 ? -25.160 15.000 -6.704 1.00 53.90 486 ALA A CA 1
ATOM 3828 C C . ALA A 1 506 ? -26.173 14.924 -5.570 1.00 57.07 486 ALA A C 1
ATOM 3829 O O . ALA A 1 506 ? -25.871 15.302 -4.433 1.00 63.48 486 ALA A O 1
ATOM 3831 N N . GLY A 1 507 ? -27.382 14.441 -5.860 1.00 56.39 487 GLY A N 1
ATOM 3832 C CA . GLY A 1 507 ? -28.366 14.272 -4.804 1.00 56.86 487 GLY A CA 1
ATOM 3833 C C . GLY A 1 507 ? -27.928 13.255 -3.769 1.00 59.52 487 GLY A C 1
ATOM 3834 O O . GLY A 1 507 ? -28.089 13.470 -2.566 1.00 58.54 487 GLY A O 1
ATOM 3835 N N . LEU A 1 508 ? -27.362 12.135 -4.225 1.00 64.02 488 LEU A N 1
ATOM 3836 C CA . LEU A 1 508 ? -26.798 11.166 -3.293 1.00 66.94 488 LEU A CA 1
ATOM 3837 C C . LEU A 1 508 ? -25.727 11.807 -2.424 1.00 65.22 488 LEU A C 1
ATOM 3838 O O . LEU A 1 508 ? -25.678 11.572 -1.211 1.00 69.06 488 LEU A O 1
ATOM 3843 N N . ALA A 1 509 ? -24.867 12.631 -3.025 1.00 61.48 489 ALA A N 1
ATOM 3844 C CA . ALA A 1 509 ? -23.825 13.301 -2.256 1.00 59.00 489 ALA A CA 1
ATOM 3845 C C . ALA A 1 509 ? -24.423 14.256 -1.233 1.00 60.72 489 ALA A C 1
ATOM 3846 O O . ALA A 1 509 ? -23.981 14.295 -0.078 1.00 64.81 489 ALA A O 1
ATOM 3848 N N . GLY A 1 510 ? -25.428 15.034 -1.638 1.00 58.96 490 GLY A N 1
ATOM 3849 C CA . GLY A 1 510 ? -26.061 15.951 -0.703 1.00 58.46 490 GLY A CA 1
ATOM 3850 C C . GLY A 1 510 ? -26.655 15.234 0.492 1.00 59.92 490 GLY A C 1
ATOM 3851 O O . GLY A 1 510 ? -26.527 15.691 1.631 1.00 59.35 490 GLY A O 1
ATOM 3852 N N . VAL A 1 511 ? -27.301 14.093 0.249 1.00 55.94 491 VAL A N 1
ATOM 3853 C CA . VAL A 1 511 ? -27.816 13.276 1.343 1.00 53.75 491 VAL A CA 1
ATOM 3854 C C . VAL A 1 511 ? -26.685 12.865 2.276 1.00 55.81 491 VAL A C 1
ATOM 3855 O O . VAL A 1 511 ? -26.767 13.043 3.497 1.00 53.76 491 VAL A O 1
ATOM 3859 N N . LEU A 1 512 ? -25.606 12.316 1.712 1.00 54.60 492 LEU A N 1
ATOM 3860 C CA . LEU A 1 512 ? -24.481 11.878 2.533 1.00 54.02 492 LEU A CA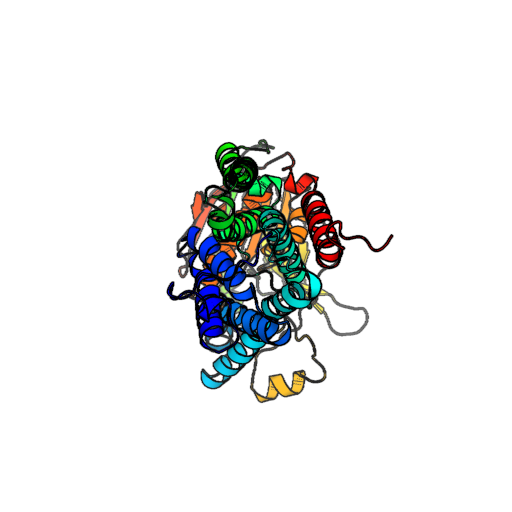 1
ATOM 3861 C C . LEU A 1 512 ? -23.869 13.040 3.309 1.00 55.33 492 LEU A C 1
ATOM 3862 O O . LEU A 1 512 ? -23.463 12.875 4.465 1.00 62.86 492 LEU A O 1
ATOM 3867 N N . LEU A 1 513 ? -23.789 14.222 2.692 1.00 54.20 493 LEU A N 1
ATOM 3868 C CA . LEU A 1 513 ? -23.263 15.384 3.407 1.00 55.79 493 LEU A CA 1
ATOM 3869 C C . LEU A 1 513 ? -24.220 15.833 4.500 1.00 49.97 493 LEU A C 1
ATOM 3870 O O . LEU A 1 513 ? -23.791 16.219 5.593 1.00 49.82 493 LEU A O 1
ATOM 3875 N N . LEU A 1 514 ? -25.520 15.809 4.211 1.00 48.66 494 LEU A N 1
ATOM 3876 C CA . LEU A 1 514 ? -26.509 16.223 5.197 1.00 48.87 494 LEU A CA 1
ATOM 3877 C C . LEU A 1 514 ? -26.564 15.240 6.357 1.00 56.10 494 LEU A C 1
ATOM 3878 O O . LEU A 1 514 ? -26.630 15.648 7.524 1.00 58.24 494 LEU A O 1
ATOM 3883 N N . TRP A 1 515 ? -26.534 13.942 6.049 1.00 58.79 495 TRP A N 1
ATOM 3884 C CA . TRP A 1 515 ? -26.443 12.917 7.083 1.00 63.02 495 TRP A CA 1
ATOM 3885 C C . TRP A 1 515 ? -25.238 13.157 7.984 1.00 60.22 495 TRP A C 1
ATOM 3886 O O . TRP A 1 515 ? -25.368 13.218 9.212 1.00 58.68 495 TRP A O 1
ATOM 3897 N N . ALA A 1 516 ? -24.052 13.296 7.385 1.00 54.59 496 ALA A N 1
ATOM 3898 C CA . ALA A 1 516 ? -22.835 13.491 8.169 1.00 53.37 496 ALA A CA 1
ATOM 3899 C C . ALA A 1 516 ? -22.916 14.757 9.010 1.00 53.96 496 ALA A C 1
ATOM 3900 O O . ALA A 1 516 ? -22.587 14.748 10.202 1.00 59.39 496 ALA A O 1
ATOM 3902 N N . LEU A 1 517 ? -23.342 15.861 8.397 1.00 47.11 497 LEU A N 1
ATOM 3903 C CA . LEU A 1 517 ? -23.435 17.127 9.114 1.00 50.87 497 LEU A CA 1
ATOM 3904 C C . LEU A 1 517 ? -24.326 16.996 10.341 1.00 58.13 497 LEU A C 1
ATOM 3905 O O . LEU A 1 517 ? -23.949 17.402 11.447 1.00 60.80 497 LEU A O 1
ATOM 3910 N N . LEU A 1 518 ? -25.513 16.419 10.165 1.00 58.69 498 LEU A N 1
ATOM 3911 C CA . LEU A 1 518 ? -26.409 16.225 11.298 1.00 49.80 498 LEU A CA 1
ATOM 3912 C C . LEU A 1 518 ? -25.881 15.147 12.235 1.00 58.59 498 LEU A C 1
ATOM 3913 O O . LEU A 1 518 ? -25.839 15.340 13.455 1.00 69.35 498 LEU A O 1
ATOM 3918 N N . GLY A 1 519 ? -25.450 14.013 11.679 1.00 55.42 499 GLY A N 1
ATOM 3919 C CA . GLY A 1 519 ? -25.069 12.884 12.512 1.00 52.62 499 GLY A CA 1
ATOM 3920 C C . GLY A 1 519 ? -23.860 13.141 13.388 1.00 51.95 499 GLY A C 1
ATOM 3921 O O . GLY A 1 519 ? -23.702 12.504 14.433 1.00 48.37 499 GLY A O 1
ATOM 3922 N N . ARG A 1 520 ? -22.989 14.066 12.981 1.00 50.09 500 ARG A N 1
ATOM 3923 C CA . ARG A 1 520 ? -21.803 14.357 13.779 1.00 48.20 500 ARG A CA 1
ATOM 3924 C C . ARG A 1 520 ? -22.182 14.927 15.141 1.00 61.61 500 ARG A C 1
ATOM 3925 O O . ARG A 1 520 ? -21.537 14.625 16.152 1.00 69.46 500 ARG A O 1
ATOM 3933 N N . GLN A 1 521 ? -23.244 15.727 15.193 1.00 67.34 501 GLN A N 1
ATOM 3934 C CA . GLN A 1 521 ? -23.679 16.381 16.418 1.00 72.14 501 GLN A CA 1
ATOM 3935 C C . GLN A 1 521 ? -24.853 15.672 17.088 1.00 68.95 501 GLN A C 1
ATOM 3936 O O . GLN A 1 521 ? -25.393 16.189 18.072 1.00 66.06 501 GLN A O 1
ATOM 3942 N N . LEU A 1 522 ? -25.256 14.518 16.593 1.00 74.96 502 LEU A N 1
ATOM 3943 C CA . LEU A 1 522 ? -26.383 13.811 17.167 1.00 76.32 502 LEU A CA 1
ATOM 3944 C C . LEU A 1 522 ? -26.037 12.953 18.343 1.00 84.46 502 LEU A C 1
ATOM 3945 O O . LEU A 1 522 ? -25.115 12.163 18.303 1.00 89.76 502 LEU A O 1
ATOM 3950 N N . ARG A 1 523 ? -26.819 13.089 19.392 1.00 90.69 503 ARG A N 1
ATOM 3951 C CA . ARG A 1 523 ? -26.608 12.291 20.590 1.00 94.08 503 ARG A CA 1
ATOM 3952 C C . ARG A 1 523 ? -26.671 10.805 20.246 1.00 98.77 503 ARG A C 1
ATOM 3953 O O . ARG A 1 523 ? -27.630 10.365 19.597 1.00 97.19 503 ARG A O 1
ATOM 3961 N N . PRO A 1 524 ? -25.681 10.006 20.647 1.00 106.09 504 PRO A N 1
ATOM 3962 C CA . PRO A 1 524 ? -25.686 8.559 20.328 1.00 105.47 504 PRO A CA 1
ATOM 3963 C C . PRO A 1 524 ? -26.460 7.714 21.338 1.00 110.50 504 PRO A C 1
ATOM 3964 O O . PRO A 1 524 ? -25.894 6.938 22.118 1.00 114.20 504 PRO A O 1
ATOM 3968 N N . GLN A 1 525 ? -27.788 7.861 21.327 1.00 112.78 505 GLN A N 1
ATOM 3969 C CA . GLN A 1 525 ? -28.702 7.054 22.146 1.00 116.38 505 GLN A CA 1
ATOM 3970 C C . GLN A 1 525 ? -28.362 7.112 23.634 1.00 112.69 505 GLN A C 1
ATOM 3971 O O . GLN A 1 525 ? -28.655 6.180 24.388 1.00 106.52 505 GLN A O 1
ATOM 3977 N N . GLU A 1 526 ? -27.708 8.189 24.055 1.00 116.36 506 GLU A N 1
ATOM 3978 C CA . GLU A 1 526 ? -27.777 8.667 25.428 1.00 113.38 506 GLU A CA 1
ATOM 3979 C C . GLU A 1 526 ? -28.555 9.978 25.400 1.00 116.05 506 GLU A C 1
ATOM 3980 O O . GLU A 1 526 ? -28.016 11.075 25.566 1.00 99.80 506 GLU A O 1
ATOM 3986 N N . ARG A 1 527 ? -29.851 9.842 25.147 1.00 131.06 507 ARG A N 1
ATOM 3987 C CA . ARG A 1 527 ? -30.700 10.976 24.833 1.00 130.11 507 ARG A CA 1
ATOM 3988 C C . ARG A 1 527 ? -31.115 11.715 26.098 1.00 126.20 507 ARG A C 1
ATOM 3989 O O . ARG A 1 527 ? -31.268 11.125 27.171 1.00 127.54 507 ARG A O 1
ATOM 3991 N N . ARG A 1 528 ? -31.291 13.024 25.959 1.00 118.73 508 ARG A N 1
ATOM 3992 C CA . ARG A 1 528 ? -31.755 13.861 27.054 1.00 110.69 508 ARG A CA 1
ATOM 3993 C C . ARG A 1 528 ? -33.272 13.898 27.163 1.00 109.57 508 ARG A C 1
ATOM 3994 O O . ARG A 1 528 ? -33.798 14.541 28.076 1.00 109.98 508 ARG A O 1
ATOM 4002 N N . LEU A 1 529 ? -33.986 13.223 26.266 1.00 112.04 509 LEU A N 1
ATOM 4003 C CA . LEU A 1 529 ? -35.443 13.202 26.315 1.00 115.84 509 LEU A CA 1
ATOM 4004 C C . LEU A 1 529 ? -35.995 11.831 25.944 1.00 118.64 509 LEU A C 1
ATOM 4005 O O . LEU A 1 529 ? -36.951 11.354 26.555 1.00 122.03 509 LEU A O 1
#

Secondary structure (DSSP, 8-state):
----PPPTTSS-HHHHSSSHHHHHHHHHHHHHHHHHSTTT--THHHHHHHHHHHHHTSS--HHHHHHHHHHHHHHHHHHHSGGGHHIIIIIT---HHHHHHHHHHHHHHHTHHHHHHHHHIIIII--TT-HHHHHHHHHHHHHHHHHHHHHSTT----S-GGGGGSSSGGGGTHHHHHHHHHHHHHHHHHHHHHHHHHHTT-HHHHHHHHHHHHHHHHHHHHHTT----EE-SSPEEEEEEE------SS--HHHHHHHHHHHHHHHTTSPS-SEEE--TTSS-S-SGGGHHHHHHHHHHHHHTT-EEEEEEEEE---SSS---EEEEEEEEESEE-EEE-----BTTTB-TTHHHHHHHHHHTT-----B-PPPSS-PPEEETTEEEEEEEGGGGG-HHHHHHHHTT-SEEEEEE--GGGTTSSHHHHHHHHHHHHHHHHTS-EEEEESSS--EEE-TTS-EEEE--TTS-EEEEEEE--EES--HHHHHTTHHHHHHHHHHHHHHHHHHTS--S----

Foldseek 3Di:
DDPLQDDPPPPCRLCQDFDDVVLVQLLVLLLQLQCCAPPNLPLVSLLVSLLSLLNNLQPDALVRQLSSLLSNQLNNCVNRVLLLLLLCVVVQVFDPVVSVVVSVVVSSVRSSLRSVLSSVCRPFFADNGDLLLRLLLQLLSLLVSLVCQVVPPLHDNFSQSLLSCLVNLQLLCCLAANSSVSSSLSSSLSSLVSCLVVCVVPDVVNVVSVCSNCVSSVVSNVRAPPFQWDFPDDWFKEKEWAALLPDDVPDDDVSLVVLLVVLVVVPQVDAATAEYEYFFQSNEDEPVVCCPSQVVVQVSLQVSNYKYKYWHKYWADDPDDGIAIFTKMFIGHQWGDMGTAARDDDQPAADPPCPVCVVVCVVSSGDHHGHDGTDPDGAATTGNRFGEQEDEAQSLSNQVSLLVSLPVGFAYEYHYEPVSSPPDC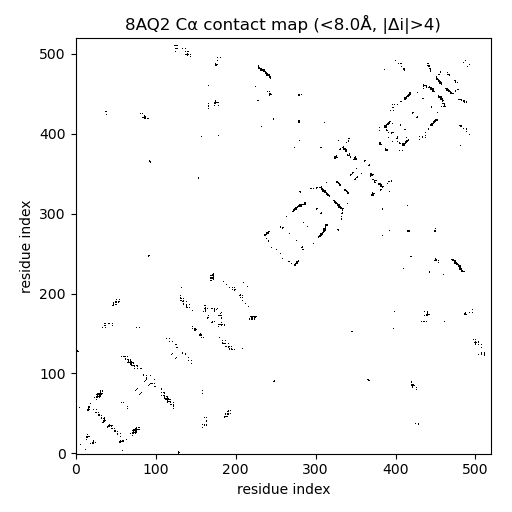VLVSSLSSNLSSLCNSQHKYFYHYNFGWGAIHGSSSDGPWTDHGPHTDMTIDIGTGIDGGRNCSVPPNVVVSVSSVVSSVCSSVVSPDDPPPDPD

CATH classification: 3.60.110.10

Solvent-accessible surface area: 22321 Å² total; per-residue (Å²): 159,43,93,18,96,23,98,192,61,46,156,75,44,110,16,16,110,79,33,155,73,1,16,97,43,5,55,52,0,0,32,30,17,5,63,1,6,13,65,79,63,123,80,68,41,4,26,84,0,2,13,37,6,4,15,3,1,23,56,0,77,16,167,23,0,41,109,0,0,35,56,0,0,42,5,1,0,30,42,0,0,48,22,34,61,32,22,46,60,84,65,8,87,8,62,75,94,37,0,57,122,70,15,97,45,73,9,26,42,16,0,90,24,10,0,85,13,4,73,61,1,2,161,43,13,19,28,36,98,32,18,33,18,2,0,46,1,2,0,0,12,6,1,39,9,1,48,64,1,25,174,78,158,36,6,29,0,12,12,0,12,0,2,7,0,12,135,2,29,0,8,1,13,0,6,49,9,0,0,4,30,0,0,10,6,0,0,10,3,0,0,1,88,27,0,30,76,41,6,130,102,109,47,84,28,35,114,90,0,63,98,40,16,108,32,35,31,63,40,0,99,182,37,105,53,85,50,74,10,111,70,40,20,130,74,10,118,1,0,0,0,0,0,50,24,66,39,48,77,89,99,47,116,112,63,24,139,49,10,12,55,41,3,18,91,32,1,76,96,31,145,54,4,14,0,3,0,1,0,18,45,1,1,27,49,44,62,72,133,3,84,56,38,20,50,62,8,9,102,40,0,58,134,31,87,0,0,2,0,1,0,0,15,13,52,67,147,88,112,123,65,78,20,96,83,8,8,0,0,12,9,25,23,68,28,63,35,46,1,29,4,21,40,2,60,38,116,40,18,55,12,50,111,88,137,150,42,73,51,95,21,58,174,108,119,34,65,72,35,90,63,24,128,11,73,93,137,25,106,19,1,35,0,69,81,34,77,0,0,0,1,0,24,21,0,0,0,7,2,67,39,2,3,47,20,4,10,121,3,42,1,0,0,0,0,0,10,2,9,77,41,19,124,21,42,1,3,41,4,8,13,9,5,0,13,0,5,0,10,3,1,7,8,23,0,0,0,0,0,16,17,2,7,0,2,0,0,7,13,79,1,128,43,67,112,104,23,88,50,91,101,102,18,56,2,105,14,98,0,56,1,24,83,30,78,0,23,0,4,105,130,61,13,188,80,19,26,41,85,6,37,88,26,41,107,171,0,78,102,30,82,154,111,114,89,172,129,79,194,211

Radius of gyration: 24.85 Å; Cα contacts (8 Å, |Δi|>4): 1104; chains: 1; bounding box: 48×62×83 Å